Protein AF-A0A7C6F1B4-F1 (afdb_monomer)

Mean predicted aligned error: 5.24 Å

Foldseek 3Di:
DPPPPPDDPVRVVVVVVVVVVVVVCVVVVVVVVVVVVVVVLVVVFVLQQVLQVQLLVLLVVQVVVVLVVQLVLLVDPLNLVLLQLLVVQLVVQLVDAQDPVLLVLLLVCCVPPQQVLLCLQPNDRDDSVLLAAPGRSLSRCCSFQPRQQPDDQQVSLVDLATPPPPGSNRVSSNVCSVVLVVVCVVVVFSKKFWAALPQQARSDMRRRFSSHRHHCCDGSNVPPQVSVQSVVQSVPVDRSDKDKGAWDQDSRVSRATWIKMKHFRDDVPHTSGMMMITDRLVVSQCSQCVVVPCCVSVCNPDRGGWDADPVQFTSYFDSCCVPPVVVQLVLCVVVPPDPVLSSSCVSNVGRGRRQGWDWDQVVCQSVFHWDWDFTQTSSRRTDIHTHHHND

Radius of gyration: 29.68 Å; Cα contacts (8 Å, |Δi|>4): 605; chains: 1; bounding box: 73×39×108 Å

Sequence (391 aa):
MNFSGRLSIRSKLVILLLLASFVSIAVVGYQGFRSARDALDEAVYKELTTLRAAKTQQVQAYFSDIHDQVLAFAENRTIIEALNEFRTAYHLAERESVSEPQKQQLVEYYRKAFIPRLKDRMGGEPEVKHYLPDDAAAAWLQYHYIAANPNDVGSKDALMRAPGDDGYYAQVHERYHESLRSLIKKFGYYDLFLIDPESGNIIYSVFKETDFATSLLHGPYASSNFAQLVKEVMRTKERGRVRFQDYDIYIPSYGAPAAFVAVTVFDGRDIAGILALQVPSDELNNVMTSNQEWEKSGMGETGEVYLVGRNHLMRSDSRFLLQDREHYLQLLRGIGMPADEIRRIEKNNTTILFQPVHGETVDLALSGKTGTREVVDYRGVPVMSAYAPLR

pLDDT: mean 94.9, std 5.93, range [45.22, 98.88]

Structure (mmCIF, N/CA/C/O backbone):
data_AF-A0A7C6F1B4-F1
#
_entry.id   AF-A0A7C6F1B4-F1
#
loop_
_atom_site.group_PDB
_atom_site.id
_atom_site.type_symbol
_atom_site.label_atom_id
_atom_site.label_alt_id
_atom_site.label_comp_id
_atom_site.label_asym_id
_atom_site.label_entity_id
_atom_site.label_seq_id
_atom_site.pdbx_PDB_ins_code
_atom_site.Cartn_x
_atom_site.Cartn_y
_atom_site.Cartn_z
_atom_site.occupancy
_atom_site.B_iso_or_equiv
_atom_site.auth_seq_id
_atom_site.auth_comp_id
_atom_site.auth_asym_id
_atom_site.auth_atom_id
_atom_site.pdbx_PDB_model_num
ATOM 1 N N . MET A 1 1 ? -23.708 9.600 74.420 1.00 45.22 1 MET A N 1
ATOM 2 C CA . MET A 1 1 ? -24.940 10.261 74.916 1.00 45.22 1 MET A CA 1
ATOM 3 C C . MET A 1 1 ? -26.149 9.475 74.419 1.00 45.22 1 MET A C 1
ATOM 5 O O . MET A 1 1 ? -26.369 9.424 73.218 1.00 45.22 1 MET A O 1
ATOM 9 N N . ASN A 1 2 ? -26.883 8.803 75.315 1.00 46.53 2 ASN A N 1
ATOM 10 C CA . ASN A 1 2 ? -28.044 7.970 74.969 1.00 46.53 2 ASN A CA 1
ATOM 11 C C . ASN A 1 2 ? -29.254 8.845 74.599 1.00 46.53 2 ASN A C 1
ATOM 13 O O . ASN A 1 2 ? -30.043 9.237 75.457 1.00 46.53 2 ASN A O 1
ATOM 17 N N . PHE A 1 3 ? -29.403 9.144 73.307 1.00 56.44 3 PHE A N 1
ATOM 18 C CA . PHE A 1 3 ? -30.525 9.917 72.755 1.00 56.44 3 PHE A CA 1
ATOM 19 C C . PHE A 1 3 ? -31.891 9.214 72.946 1.00 56.44 3 PHE A C 1
ATOM 21 O O . PHE A 1 3 ? -32.943 9.846 72.906 1.00 56.44 3 PHE A O 1
ATOM 28 N N . SER A 1 4 ? -31.888 7.903 73.213 1.00 57.47 4 SER A N 1
ATOM 29 C CA . SER A 1 4 ? -33.074 7.039 73.312 1.00 57.47 4 SER A CA 1
ATOM 30 C C . SER A 1 4 ? -33.856 7.140 74.633 1.00 57.47 4 SER A C 1
ATOM 32 O O . SER A 1 4 ? -35.000 6.674 74.702 1.00 57.47 4 SER A O 1
ATOM 34 N N . GLY A 1 5 ? -33.275 7.752 75.674 1.00 58.56 5 GLY A N 1
ATOM 35 C CA . GLY A 1 5 ? -33.845 7.791 77.028 1.00 58.56 5 GLY A CA 1
ATOM 36 C C . GLY A 1 5 ? -34.907 8.871 77.285 1.00 58.56 5 GLY A C 1
ATOM 37 O O . GLY A 1 5 ? -35.636 8.762 78.262 1.00 58.56 5 GLY A O 1
ATOM 38 N N . ARG A 1 6 ? -35.026 9.898 76.425 1.00 64.94 6 ARG A N 1
ATOM 39 C CA . ARG A 1 6 ? -35.921 11.066 76.630 1.00 64.94 6 ARG A CA 1
ATOM 40 C C . ARG A 1 6 ? -37.059 11.215 75.605 1.00 64.94 6 ARG A C 1
ATOM 42 O O . ARG A 1 6 ? -37.822 12.171 75.677 1.00 64.94 6 ARG A O 1
ATOM 49 N N . LEU A 1 7 ? -37.187 10.294 74.649 1.00 74.12 7 LEU A N 1
ATOM 50 C CA . LEU A 1 7 ? -38.194 10.364 73.580 1.00 74.12 7 LEU A CA 1
ATOM 51 C C . LEU A 1 7 ? -39.504 9.670 73.981 1.00 74.12 7 LEU A C 1
ATOM 53 O O . LEU A 1 7 ? -39.479 8.528 74.447 1.00 74.12 7 LEU A O 1
ATOM 57 N N . SER A 1 8 ? -40.643 10.330 73.729 1.00 83.19 8 SER A N 1
ATOM 58 C CA . SER A 1 8 ? -41.977 9.729 73.885 1.00 83.19 8 SER A CA 1
ATOM 59 C C . SER A 1 8 ? -42.127 8.489 72.990 1.00 83.19 8 SER A C 1
ATOM 61 O O . SER A 1 8 ? -41.518 8.410 71.920 1.00 83.19 8 SER A O 1
ATOM 63 N N . ILE A 1 9 ? -42.962 7.526 73.393 1.00 84.12 9 ILE A N 1
ATOM 64 C CA . ILE A 1 9 ? -43.225 6.294 72.620 1.00 84.12 9 ILE A CA 1
ATOM 65 C C . ILE A 1 9 ? -43.661 6.627 71.183 1.00 84.12 9 ILE A C 1
ATOM 67 O O . ILE A 1 9 ? -43.186 6.010 70.231 1.00 84.12 9 ILE A O 1
ATOM 71 N N . ARG A 1 10 ? -44.482 7.673 71.014 1.00 82.56 10 ARG A N 1
ATOM 72 C CA . ARG A 1 10 ? -44.941 8.168 69.708 1.00 82.56 10 ARG A CA 1
ATOM 73 C C . ARG A 1 10 ? -43.777 8.597 68.811 1.00 82.56 10 ARG A C 1
ATOM 75 O O . ARG A 1 10 ? -43.750 8.241 67.639 1.00 82.56 10 ARG A O 1
ATOM 82 N N . SER A 1 11 ? -42.794 9.311 69.360 1.00 85.44 11 SER A N 1
ATOM 83 C CA . SER A 1 11 ? -41.611 9.760 68.614 1.00 85.44 11 SER A CA 1
ATOM 84 C C . SER A 1 11 ? -40.720 8.588 68.196 1.00 85.44 11 SER A C 1
ATOM 86 O O . SER A 1 11 ? -40.226 8.577 67.073 1.00 85.44 11 SER A O 1
ATOM 88 N N . LYS A 1 12 ? -40.557 7.575 69.060 1.00 86.12 12 LYS A N 1
ATOM 89 C CA . LYS A 1 12 ? -39.809 6.349 68.725 1.00 86.12 12 LYS A CA 1
ATOM 90 C C . LYS A 1 12 ? -40.456 5.594 67.562 1.00 86.12 12 LYS A C 1
ATOM 92 O O . LYS A 1 12 ? -39.749 5.149 66.666 1.00 86.12 12 LYS A O 1
ATOM 97 N N . LEU A 1 13 ? -41.786 5.504 67.555 1.00 88.25 13 LEU A N 1
ATOM 98 C CA . LEU A 1 13 ? -42.554 4.812 66.517 1.00 88.25 13 LEU A CA 1
ATOM 99 C C . LEU A 1 13 ? -42.475 5.545 65.166 1.00 88.25 13 LEU A C 1
ATOM 101 O O . LEU A 1 13 ? -42.233 4.915 64.142 1.00 88.25 13 LEU A O 1
ATOM 105 N N . VAL A 1 14 ? -42.571 6.881 65.168 1.00 91.12 14 VAL A N 1
ATOM 106 C CA . VAL A 1 14 ? -42.399 7.706 63.956 1.00 91.12 14 VAL A CA 1
ATOM 107 C C . VAL A 1 14 ? -40.980 7.602 63.393 1.00 91.12 14 VAL A C 1
ATOM 109 O O . VAL A 1 14 ? -40.824 7.429 62.189 1.00 91.12 14 VAL A O 1
ATOM 112 N N . ILE A 1 15 ? -39.945 7.657 64.239 1.00 91.88 15 ILE A N 1
ATOM 113 C CA . ILE A 1 15 ? -38.548 7.496 63.798 1.00 91.88 15 ILE A CA 1
ATOM 114 C C . ILE A 1 15 ? -38.333 6.117 63.165 1.00 91.88 15 ILE A C 1
ATOM 116 O O . ILE A 1 15 ? -37.675 6.014 62.135 1.00 91.88 15 ILE A O 1
ATOM 120 N N . LEU A 1 16 ? -38.909 5.066 63.753 1.00 93.00 16 LEU A N 1
ATOM 121 C CA . LEU A 1 16 ? -38.775 3.701 63.248 1.00 93.00 16 LEU A CA 1
ATOM 122 C C . LEU A 1 16 ? -39.456 3.537 61.879 1.00 93.00 16 LEU A C 1
ATOM 124 O O . LEU A 1 16 ? -38.865 2.956 60.972 1.00 93.00 16 LEU A O 1
ATOM 128 N N . LEU A 1 17 ? -40.643 4.125 61.696 1.00 94.06 17 LEU A N 1
ATOM 129 C CA . LEU A 1 17 ? -41.330 4.166 60.400 1.00 94.06 17 LEU A CA 1
ATOM 130 C C . LEU A 1 17 ? -40.560 4.989 59.355 1.00 94.06 17 LEU A C 1
ATOM 132 O O . LEU A 1 17 ? -40.441 4.561 58.211 1.00 94.06 17 LEU A O 1
ATOM 136 N N . LEU A 1 18 ? -39.996 6.140 59.737 1.00 94.81 18 LEU A N 1
ATOM 137 C CA . LEU A 1 18 ? -39.179 6.964 58.839 1.00 94.81 18 LEU A CA 1
ATOM 138 C C . LEU A 1 18 ? -37.906 6.241 58.397 1.00 94.81 18 LEU A C 1
ATOM 140 O O . LEU A 1 18 ? -37.573 6.273 57.216 1.00 94.81 18 LEU A O 1
ATOM 144 N N . LEU A 1 19 ? -37.222 5.560 59.319 1.00 95.62 19 LEU A N 1
ATOM 145 C CA . LEU A 1 19 ? -36.051 4.746 58.999 1.00 95.62 19 LEU A CA 1
ATOM 146 C C . LEU A 1 19 ? -36.414 3.601 58.048 1.00 95.62 19 LEU A C 1
ATOM 148 O O . LEU A 1 19 ? -35.705 3.390 57.069 1.00 95.62 19 LEU A O 1
ATOM 152 N N . ALA A 1 20 ? -37.530 2.905 58.283 1.00 95.12 20 ALA A N 1
ATOM 153 C CA . ALA A 1 20 ? -37.991 1.832 57.402 1.00 95.12 20 ALA A CA 1
ATOM 154 C C . ALA A 1 20 ? -38.297 2.337 55.978 1.00 95.12 20 ALA A C 1
ATOM 156 O O . ALA A 1 20 ? -37.867 1.728 54.994 1.00 95.12 20 ALA A O 1
ATOM 157 N N . SER A 1 21 ? -38.974 3.482 55.859 1.00 95.88 21 SER A N 1
ATOM 158 C CA . SER A 1 21 ? -39.244 4.125 54.568 1.00 95.88 21 SER A CA 1
ATOM 159 C C . SER A 1 21 ? -37.962 4.594 53.882 1.00 95.88 21 SER A C 1
ATOM 161 O O . SER A 1 21 ? -37.787 4.356 52.691 1.00 95.88 21 SER A O 1
ATOM 163 N N . PHE A 1 22 ? -37.038 5.207 54.625 1.00 96.88 22 PHE A N 1
ATOM 164 C CA . PHE A 1 22 ? -35.758 5.668 54.088 1.00 96.88 22 PHE A CA 1
ATOM 165 C C . PHE A 1 22 ? -34.915 4.507 53.553 1.00 96.88 22 PHE A C 1
ATOM 167 O O . PHE A 1 22 ? -34.414 4.582 52.435 1.00 96.88 22 PHE A O 1
ATOM 174 N N . VAL A 1 23 ? -34.811 3.408 54.307 1.00 96.75 23 VAL A N 1
ATOM 175 C CA . VAL A 1 23 ? -34.106 2.195 53.865 1.00 96.75 23 VAL A CA 1
ATOM 176 C C . VAL A 1 23 ? -34.760 1.617 52.611 1.00 96.75 23 VAL A C 1
ATOM 178 O O . VAL A 1 23 ? -34.057 1.271 51.668 1.00 96.75 23 VAL A O 1
ATOM 181 N N . SER A 1 24 ? -36.093 1.570 52.556 1.00 96.69 24 SER A N 1
ATOM 182 C CA . SER A 1 24 ? -36.816 1.069 51.379 1.00 96.69 24 SER A CA 1
ATOM 183 C C . SER A 1 24 ? -36.545 1.924 50.137 1.00 96.69 24 SER A C 1
ATOM 185 O O . SER A 1 24 ? -36.233 1.385 49.076 1.00 96.69 24 SER A O 1
ATOM 187 N N . ILE A 1 25 ? -36.588 3.253 50.273 1.00 97.44 25 ILE A N 1
ATOM 188 C CA . ILE A 1 25 ? -36.266 4.194 49.190 1.00 97.44 25 ILE A CA 1
ATOM 189 C C . ILE A 1 25 ? -34.808 4.035 48.752 1.00 97.44 25 ILE A C 1
ATOM 191 O O . ILE A 1 25 ? -34.540 3.992 47.555 1.00 97.44 25 ILE A O 1
ATOM 195 N N . ALA A 1 26 ? -33.871 3.903 49.694 1.00 96.88 26 ALA A N 1
ATOM 196 C CA . ALA A 1 26 ? -32.458 3.707 49.383 1.00 96.88 26 ALA A CA 1
ATOM 197 C C . ALA A 1 26 ? -32.216 2.395 48.620 1.00 96.88 26 ALA A C 1
ATOM 199 O O . ALA A 1 26 ? -31.460 2.380 47.652 1.00 96.88 26 ALA A O 1
ATOM 200 N N . VAL A 1 27 ? -32.893 1.308 49.005 1.00 97.12 27 VAL A N 1
ATOM 201 C CA . VAL A 1 27 ? -32.799 0.008 48.326 1.00 97.12 27 VAL A CA 1
ATOM 202 C C . VAL A 1 27 ? -33.385 0.071 46.915 1.00 97.12 27 VAL A C 1
ATOM 204 O O . VAL A 1 27 ? -32.743 -0.399 45.977 1.00 97.12 27 VAL A O 1
ATOM 207 N N . VAL A 1 28 ? -34.572 0.662 46.741 1.00 97.06 28 VAL A N 1
ATOM 208 C CA . VAL A 1 28 ? -35.193 0.830 45.415 1.00 97.06 28 VAL A CA 1
ATOM 209 C C . VAL A 1 28 ? -34.350 1.750 44.536 1.00 97.06 28 VAL A C 1
ATOM 211 O O . VAL A 1 28 ? -34.105 1.427 43.379 1.00 97.06 28 VAL A O 1
ATOM 214 N N . GLY A 1 29 ? -33.850 2.857 45.088 1.00 97.19 29 GLY A N 1
ATOM 215 C CA . GLY A 1 29 ? -32.967 3.784 44.385 1.00 97.19 29 GLY A CA 1
ATOM 216 C C . GLY A 1 29 ? -31.666 3.117 43.940 1.00 97.19 29 GLY A C 1
ATOM 217 O O . GLY A 1 29 ? -31.271 3.265 42.788 1.00 97.19 29 GLY A O 1
ATOM 218 N N . TYR A 1 30 ? -31.038 2.321 44.810 1.00 97.00 30 TYR A N 1
ATOM 219 C CA . TYR A 1 30 ? -29.828 1.570 44.471 1.00 97.00 30 TYR A CA 1
ATOM 220 C C . TYR A 1 30 ? -30.082 0.508 43.391 1.00 97.00 30 TYR A C 1
ATOM 222 O O . TYR A 1 30 ? -29.310 0.407 42.438 1.00 97.00 30 TYR A O 1
ATOM 230 N N . GLN A 1 31 ? -31.177 -0.253 43.495 1.00 97.50 31 GLN A N 1
ATOM 231 C CA . GLN A 1 31 ? -31.552 -1.237 42.473 1.00 97.50 31 GLN A CA 1
ATOM 232 C C . GLN A 1 31 ? -31.889 -0.578 41.133 1.00 97.50 31 GLN A C 1
ATOM 234 O O . GLN A 1 31 ? -31.455 -1.066 40.091 1.00 97.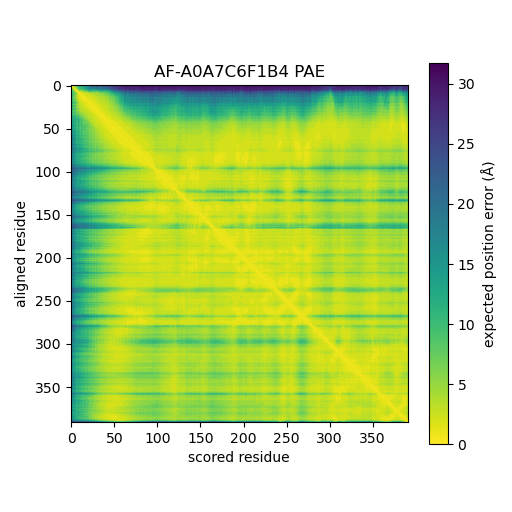50 31 GLN A O 1
ATOM 239 N N . GLY A 1 32 ? -32.619 0.540 41.155 1.00 97.25 32 GLY A N 1
ATOM 240 C CA . GLY A 1 32 ? -32.940 1.322 39.964 1.00 97.25 32 GLY A CA 1
ATOM 241 C C . GLY A 1 32 ? -31.687 1.884 39.299 1.00 97.25 32 GLY A C 1
ATOM 242 O O . GLY A 1 32 ? -31.526 1.738 38.092 1.00 97.25 32 GLY A O 1
ATOM 243 N N . PHE A 1 33 ? -30.759 2.437 40.086 1.00 96.38 33 PHE A N 1
ATOM 244 C CA . PHE A 1 33 ? -29.473 2.927 39.589 1.00 96.38 33 PHE A CA 1
ATOM 245 C C . PHE A 1 33 ? -28.643 1.811 38.946 1.00 96.38 33 PHE A C 1
ATOM 247 O O . PHE A 1 33 ? -28.146 1.979 37.836 1.00 96.38 33 PHE A O 1
ATOM 254 N N . ARG A 1 34 ? -28.527 0.654 39.611 1.00 96.81 34 ARG A N 1
ATOM 255 C CA . ARG A 1 34 ? -27.801 -0.501 39.069 1.00 96.81 34 ARG A CA 1
ATOM 256 C C . ARG A 1 34 ? -28.435 -1.015 37.778 1.00 96.81 34 ARG A C 1
ATOM 258 O O . ARG A 1 34 ? -27.728 -1.199 36.802 1.00 96.81 34 ARG A O 1
ATOM 265 N N . SER A 1 35 ? -29.755 -1.179 37.759 1.00 96.56 35 SER A N 1
ATOM 266 C CA . SER A 1 35 ? -30.470 -1.665 36.572 1.00 96.56 35 SER A CA 1
ATOM 267 C C . SER A 1 35 ? -30.338 -0.699 35.394 1.00 96.56 35 SER A C 1
ATOM 269 O O . SER A 1 35 ? -30.160 -1.136 34.264 1.00 96.56 35 SER A O 1
ATOM 271 N N . ALA A 1 36 ? -30.394 0.613 35.652 1.00 96.44 36 ALA A N 1
ATOM 272 C CA . ALA A 1 36 ? -30.197 1.630 34.623 1.00 96.44 36 ALA A CA 1
ATOM 273 C C . ALA A 1 36 ? -28.766 1.620 34.072 1.00 96.44 36 ALA A C 1
ATOM 275 O O . ALA A 1 36 ? -28.584 1.740 32.864 1.00 96.44 36 ALA A O 1
ATOM 276 N N . ARG A 1 37 ? -27.763 1.449 34.943 1.00 95.44 37 ARG A N 1
ATOM 277 C CA . ARG A 1 37 ? -26.362 1.320 34.535 1.00 95.44 37 ARG A CA 1
ATOM 278 C C . ARG A 1 37 ? -26.135 0.068 33.689 1.00 95.44 37 ARG A C 1
ATOM 280 O O . ARG A 1 37 ? -25.623 0.194 32.587 1.00 95.44 37 ARG A O 1
ATOM 287 N N . ASP A 1 38 ? -26.578 -1.095 34.165 1.00 94.62 38 ASP A N 1
ATOM 288 C CA . ASP A 1 38 ? -26.415 -2.370 33.456 1.00 94.62 38 ASP A CA 1
ATOM 289 C C . ASP A 1 38 ? -27.092 -2.316 32.067 1.00 94.62 38 ASP A C 1
ATOM 291 O O . ASP A 1 38 ? -26.519 -2.759 31.073 1.00 94.62 38 ASP A O 1
ATOM 295 N N . ALA A 1 39 ? -28.279 -1.701 31.972 1.00 96.12 39 ALA A N 1
ATOM 296 C CA . ALA A 1 39 ? -28.981 -1.508 30.701 1.00 96.12 39 ALA A CA 1
ATOM 297 C C . ALA A 1 39 ? -28.259 -0.537 29.749 1.00 96.12 39 ALA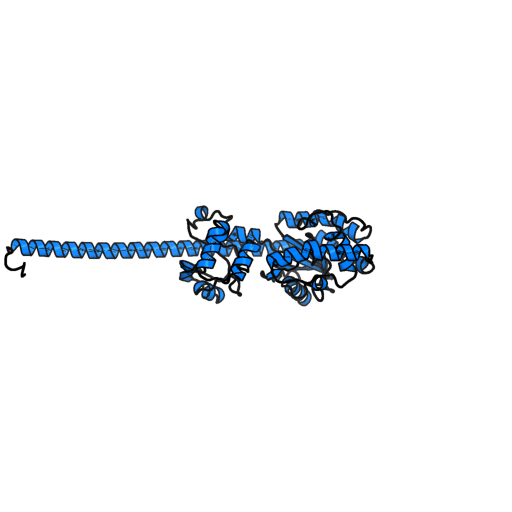 A C 1
ATOM 299 O O . ALA A 1 39 ? -28.287 -0.737 28.533 1.00 96.12 39 ALA A O 1
ATOM 300 N N . LEU A 1 40 ? -27.624 0.513 30.280 1.00 95.12 40 LEU A N 1
ATOM 301 C CA . LEU A 1 40 ? -26.841 1.452 29.477 1.00 95.12 40 LEU A CA 1
ATOM 302 C C . LEU A 1 40 ? -25.567 0.786 28.948 1.00 95.12 40 LEU A C 1
ATOM 304 O O . LEU A 1 40 ? -25.280 0.895 27.758 1.00 95.12 40 LEU A O 1
ATOM 308 N N . ASP A 1 41 ? -24.856 0.045 29.799 1.00 93.94 41 ASP A N 1
ATOM 309 C CA . ASP A 1 41 ? -23.645 -0.682 29.413 1.00 93.94 41 ASP A CA 1
ATOM 310 C C . ASP A 1 41 ? -23.964 -1.721 28.319 1.00 93.94 41 ASP A C 1
ATOM 312 O O . ASP A 1 41 ? -23.266 -1.807 27.304 1.00 93.94 41 ASP A O 1
ATOM 316 N N . GLU A 1 42 ? -25.068 -2.466 28.463 1.00 95.44 42 GLU A N 1
ATOM 317 C CA . GLU A 1 42 ? -25.543 -3.407 27.440 1.00 95.44 42 GLU A CA 1
ATOM 318 C C . GLU A 1 42 ? -25.885 -2.704 26.115 1.00 95.44 42 GLU A C 1
ATOM 320 O O . GLU A 1 42 ? -25.528 -3.198 25.038 1.00 95.44 42 GLU A O 1
ATOM 325 N N . ALA A 1 43 ? -26.533 -1.535 26.171 1.00 95.25 43 ALA A N 1
ATOM 326 C CA . ALA A 1 43 ? -26.856 -0.749 24.984 1.00 95.25 43 ALA A CA 1
ATOM 327 C C . ALA A 1 43 ? -25.592 -0.288 24.240 1.00 95.25 43 ALA A C 1
ATOM 329 O O . ALA A 1 43 ? -25.512 -0.472 23.022 1.00 95.25 43 ALA A O 1
ATOM 330 N N . VAL A 1 44 ? -24.581 0.216 24.961 1.00 94.06 44 VAL A N 1
ATOM 331 C CA . VAL A 1 44 ? -23.297 0.628 24.368 1.00 94.06 44 VAL A CA 1
ATOM 332 C C . VAL A 1 44 ? -22.580 -0.565 23.738 1.00 94.06 44 VAL A C 1
ATOM 334 O O . VAL A 1 44 ? -22.148 -0.493 22.588 1.00 94.06 44 VAL A O 1
ATOM 337 N N . TYR A 1 45 ? -22.493 -1.708 24.426 1.00 96.06 45 TYR A N 1
ATOM 338 C CA . TYR A 1 45 ? -21.860 -2.901 23.850 1.00 96.06 45 TYR A CA 1
ATOM 339 C C . TYR A 1 45 ? -22.566 -3.395 22.584 1.00 96.06 45 TYR A C 1
ATOM 341 O O . TYR A 1 45 ? -21.905 -3.834 21.633 1.00 96.06 45 TYR A O 1
ATOM 349 N N . LYS A 1 46 ? -23.899 -3.322 22.550 1.00 96.31 46 LYS A N 1
ATOM 350 C CA . LYS A 1 46 ? -24.689 -3.681 21.371 1.00 96.31 46 LYS A CA 1
ATOM 351 C C . LYS A 1 46 ? -24.431 -2.725 20.208 1.00 96.31 46 LYS A C 1
ATOM 353 O O . LYS A 1 46 ? -24.279 -3.190 19.076 1.00 96.31 46 LYS A O 1
ATOM 358 N N . GLU A 1 47 ? -24.341 -1.427 20.472 1.00 94.31 47 GLU A N 1
ATOM 359 C CA . GLU A 1 47 ? -23.997 -0.414 19.472 1.00 94.31 47 GLU A CA 1
ATOM 360 C C . GLU A 1 47 ? -22.592 -0.646 18.901 1.00 94.31 47 GLU A C 1
ATOM 362 O O . GLU A 1 47 ? -22.450 -0.830 17.691 1.00 94.31 47 GLU A O 1
ATOM 367 N N . LEU A 1 48 ? -21.573 -0.792 19.755 1.00 95.44 48 LEU A N 1
ATOM 368 C CA . LEU A 1 48 ? -20.195 -1.081 19.332 1.00 95.44 48 LEU A CA 1
ATOM 369 C C . LEU A 1 48 ? -20.095 -2.377 18.520 1.00 95.44 48 LEU A C 1
ATOM 371 O O . LEU A 1 48 ? -19.412 -2.435 17.497 1.00 95.44 48 LEU A O 1
ATOM 375 N N . THR A 1 49 ? -20.806 -3.425 18.942 1.00 96.56 49 THR A N 1
ATOM 376 C CA . THR A 1 49 ? -20.837 -4.699 18.211 1.00 96.56 49 THR A CA 1
ATOM 377 C C . THR A 1 49 ? -21.497 -4.543 16.842 1.00 96.56 49 THR A C 1
ATOM 379 O O . THR A 1 49 ? -21.026 -5.140 15.872 1.00 96.56 49 THR A O 1
ATOM 382 N N . THR A 1 50 ? -22.555 -3.733 16.751 1.00 95.56 50 THR A N 1
ATOM 383 C CA . THR A 1 50 ? -23.260 -3.437 15.495 1.00 95.56 50 THR A CA 1
ATOM 384 C C . THR A 1 50 ? -22.362 -2.653 14.541 1.00 95.56 50 THR A C 1
ATOM 386 O O . THR A 1 50 ? -22.208 -3.055 13.388 1.00 95.56 50 THR A O 1
ATOM 389 N N . LEU A 1 51 ? -21.695 -1.602 15.028 1.00 94.44 51 LEU A N 1
ATOM 390 C CA . LEU A 1 51 ? -20.741 -0.808 14.249 1.00 94.44 51 LEU A CA 1
A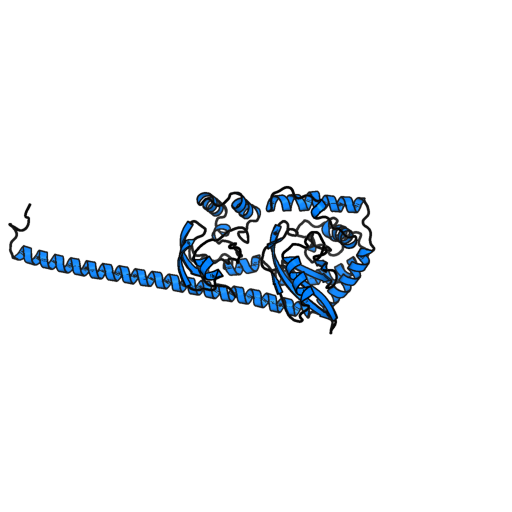TOM 391 C C . LEU A 1 51 ? -19.573 -1.667 13.752 1.00 94.44 51 LEU A C 1
ATOM 393 O O . LEU A 1 51 ? -19.270 -1.672 12.559 1.00 94.44 51 LEU A O 1
ATOM 397 N N . ARG A 1 52 ? -18.966 -2.472 14.633 1.00 95.38 52 ARG A N 1
ATOM 398 C CA . ARG A 1 52 ? -17.894 -3.408 14.266 1.00 95.38 52 ARG A CA 1
ATOM 399 C C . ARG A 1 52 ? -18.354 -4.405 13.199 1.00 95.38 52 ARG A C 1
ATOM 401 O O . ARG A 1 52 ? -17.606 -4.683 12.263 1.00 95.38 52 ARG A O 1
ATOM 408 N N . ALA A 1 53 ? -19.559 -4.964 13.323 1.00 95.88 53 ALA A N 1
ATOM 409 C CA . ALA A 1 53 ? -20.099 -5.907 12.344 1.00 95.88 53 ALA A CA 1
ATOM 410 C C . ALA A 1 53 ? -20.341 -5.241 10.980 1.00 95.88 53 ALA A C 1
ATOM 412 O O . ALA A 1 53 ? -19.941 -5.799 9.959 1.00 95.88 53 ALA A O 1
ATOM 413 N N . ALA A 1 54 ? -20.900 -4.029 10.963 1.00 95.00 54 ALA A N 1
ATOM 414 C CA . ALA A 1 54 ? -21.079 -3.250 9.740 1.00 95.00 54 ALA A CA 1
ATOM 415 C C . ALA A 1 54 ? -19.733 -2.942 9.062 1.00 95.00 54 ALA A C 1
ATOM 417 O O . ALA A 1 54 ? -19.586 -3.154 7.860 1.00 95.00 54 ALA A O 1
ATOM 418 N N . LYS A 1 55 ? -18.718 -2.527 9.832 1.00 95.19 55 LYS A N 1
ATOM 419 C CA . LYS A 1 55 ? -17.360 -2.285 9.313 1.00 95.19 55 LYS A CA 1
ATOM 420 C C . LYS A 1 55 ? -16.707 -3.551 8.778 1.00 95.19 55 LYS A C 1
ATOM 422 O O . LYS A 1 55 ? -16.118 -3.520 7.706 1.00 95.19 55 LYS A O 1
ATOM 427 N N . THR A 1 56 ? -16.885 -4.677 9.467 1.00 96.12 56 THR A N 1
ATOM 428 C CA . THR A 1 56 ? -16.419 -5.992 8.996 1.00 96.12 56 THR A CA 1
ATOM 429 C C . THR A 1 56 ? -16.989 -6.296 7.607 1.00 96.12 56 THR A C 1
ATOM 431 O O . THR A 1 56 ? -16.236 -6.626 6.696 1.00 96.12 56 THR A O 1
ATOM 434 N N . GLN A 1 57 ? -18.302 -6.122 7.426 1.00 96.19 57 GLN A N 1
ATOM 435 C CA . GLN A 1 57 ? -18.964 -6.352 6.142 1.00 96.19 57 GLN A CA 1
ATOM 436 C C . GLN A 1 57 ? -18.476 -5.386 5.053 1.00 96.19 57 GLN A C 1
ATOM 438 O O . GLN A 1 57 ? -18.245 -5.819 3.929 1.00 96.19 57 GLN A O 1
ATOM 443 N N . GLN A 1 58 ? -18.293 -4.100 5.372 1.00 96.06 58 GLN A N 1
ATOM 444 C CA . GLN A 1 58 ? -17.785 -3.103 4.420 1.00 96.06 58 GLN A CA 1
ATOM 445 C C . GLN A 1 58 ? -16.359 -3.424 3.957 1.00 96.06 58 GLN A C 1
ATOM 447 O O . GLN A 1 58 ? -16.073 -3.347 2.768 1.00 96.06 58 GLN A O 1
ATOM 452 N N . VAL A 1 59 ? -15.479 -3.836 4.873 1.00 95.69 59 VAL A N 1
ATOM 453 C CA . VAL A 1 59 ? -14.103 -4.225 4.532 1.00 95.69 59 VAL A CA 1
ATOM 454 C C . VAL A 1 59 ? -14.083 -5.496 3.680 1.00 95.69 59 VAL A C 1
ATOM 456 O O . VAL A 1 59 ? -13.342 -5.571 2.704 1.00 95.69 59 VAL A O 1
ATOM 459 N N . GLN A 1 60 ? -14.912 -6.491 4.004 1.00 95.75 60 GLN A N 1
ATOM 460 C CA . GLN A 1 60 ? -15.017 -7.708 3.192 1.00 95.75 60 GLN A CA 1
ATOM 461 C C . GLN A 1 60 ? -15.566 -7.418 1.792 1.00 95.75 60 GLN A C 1
ATOM 463 O O . GLN A 1 60 ? -15.040 -7.953 0.820 1.00 95.75 60 GLN A O 1
ATOM 468 N N . ALA A 1 61 ? -16.572 -6.546 1.681 1.00 96.31 61 ALA A N 1
ATOM 469 C CA . ALA A 1 61 ? -17.088 -6.091 0.393 1.00 96.31 61 ALA A CA 1
ATOM 470 C C . ALA A 1 61 ? -15.999 -5.375 -0.418 1.00 96.31 61 ALA A C 1
ATOM 472 O O . ALA A 1 61 ? -15.777 -5.733 -1.564 1.00 96.31 61 ALA A O 1
ATOM 473 N N . TYR A 1 62 ? -15.242 -4.468 0.205 1.00 95.44 62 TYR A N 1
ATOM 474 C CA . TYR A 1 62 ? -14.132 -3.764 -0.439 1.00 95.44 62 TYR A CA 1
ATOM 475 C C . TYR A 1 62 ? -13.093 -4.715 -1.057 1.00 95.44 62 TYR A C 1
ATOM 477 O O . TYR A 1 62 ? -12.741 -4.587 -2.229 1.00 95.44 62 TYR A O 1
ATOM 485 N N . PHE A 1 63 ? -12.624 -5.713 -0.301 1.00 95.12 63 PHE A N 1
ATOM 486 C CA . PHE A 1 63 ? -11.663 -6.685 -0.836 1.00 95.12 63 PHE A CA 1
ATOM 487 C C . PHE A 1 63 ? -12.286 -7.644 -1.861 1.00 95.12 63 PHE A C 1
ATOM 489 O O . PHE A 1 63 ? -11.589 -8.067 -2.785 1.00 95.12 63 PHE A O 1
ATOM 496 N N . SER A 1 64 ? -13.578 -7.965 -1.735 1.00 96.25 64 SER A N 1
ATOM 497 C CA . SER A 1 64 ? -14.318 -8.722 -2.753 1.00 96.25 64 SER A CA 1
ATOM 498 C C . SER A 1 64 ? -14.424 -7.939 -4.063 1.00 96.25 64 SER A C 1
ATOM 500 O O . SER A 1 64 ? -14.196 -8.501 -5.130 1.00 96.25 64 SER A O 1
ATOM 502 N N . ASP A 1 65 ? -14.687 -6.635 -3.995 1.00 96.25 65 ASP A N 1
ATOM 503 C CA . ASP A 1 65 ? -14.772 -5.772 -5.170 1.00 96.25 65 ASP A CA 1
ATOM 504 C C . ASP A 1 65 ? -13.413 -5.671 -5.874 1.00 96.25 65 ASP A C 1
ATOM 506 O O . ASP A 1 65 ? -13.346 -5.789 -7.097 1.00 96.25 65 ASP A O 1
ATOM 510 N N . ILE A 1 66 ? -12.314 -5.523 -5.122 1.00 96.75 66 ILE A N 1
ATOM 511 C CA . ILE A 1 66 ? -10.957 -5.564 -5.696 1.00 96.75 66 ILE A CA 1
ATOM 512 C C . ILE A 1 66 ? -10.691 -6.915 -6.361 1.00 96.75 66 ILE A C 1
ATOM 514 O O . ILE A 1 66 ? -10.153 -6.960 -7.467 1.00 96.75 66 ILE A O 1
ATOM 518 N N . HIS A 1 67 ? -11.058 -8.017 -5.703 1.00 97.31 67 HIS A N 1
ATOM 519 C CA . HIS A 1 67 ? -10.892 -9.357 -6.257 1.00 97.31 67 HIS A CA 1
ATOM 520 C C . HIS A 1 67 ? -11.578 -9.479 -7.626 1.00 97.31 67 HIS A C 1
ATOM 522 O O . HIS A 1 67 ? -10.941 -9.877 -8.604 1.00 97.31 67 HIS A O 1
ATOM 528 N N . ASP A 1 68 ? -12.847 -9.085 -7.713 1.00 97.81 68 ASP A N 1
ATOM 529 C CA . ASP A 1 68 ? -13.638 -9.214 -8.937 1.00 97.81 68 ASP A CA 1
ATOM 530 C C . ASP A 1 68 ? -13.166 -8.249 -10.037 1.00 97.81 68 ASP A C 1
ATOM 532 O O . ASP A 1 68 ? -13.110 -8.624 -11.210 1.00 97.81 68 ASP A O 1
ATOM 536 N N . GLN A 1 69 ? -12.735 -7.037 -9.673 1.00 97.38 69 GLN A N 1
ATOM 537 C CA . GLN A 1 69 ? -12.129 -6.084 -10.609 1.00 97.38 69 GLN A CA 1
ATOM 538 C C . GLN A 1 69 ? -10.819 -6.613 -11.202 1.00 97.38 69 GLN A C 1
ATOM 540 O O . GLN A 1 69 ? -10.634 -6.569 -12.417 1.00 97.38 69 GLN A O 1
ATOM 545 N N . VAL A 1 70 ? -9.920 -7.147 -10.370 1.00 97.50 70 VAL A N 1
ATOM 546 C CA . VAL A 1 70 ? -8.635 -7.709 -10.818 1.00 97.50 70 VAL A CA 1
ATOM 547 C C . VAL A 1 70 ? -8.852 -8.890 -11.763 1.00 97.50 70 VAL A C 1
ATOM 549 O O . VAL A 1 70 ? -8.146 -9.001 -12.767 1.00 97.50 70 VAL A O 1
ATOM 552 N N . LEU A 1 71 ? -9.848 -9.740 -11.496 1.00 97.38 71 LEU A N 1
ATOM 553 C CA . LEU A 1 71 ? -10.236 -10.805 -12.423 1.00 97.38 71 LEU A CA 1
ATOM 554 C C . LEU A 1 71 ? -10.753 -10.252 -13.752 1.00 97.38 71 LEU A C 1
ATOM 556 O O . LEU A 1 71 ? -10.276 -10.670 -14.807 1.00 97.38 71 LEU A O 1
ATOM 560 N N . ALA A 1 72 ? -11.658 -9.272 -13.718 1.00 97.81 72 ALA A N 1
ATOM 561 C CA . ALA A 1 72 ? -12.173 -8.643 -14.932 1.00 97.81 72 ALA A CA 1
ATOM 562 C C . ALA A 1 72 ? -11.058 -7.976 -15.760 1.00 97.81 72 ALA A C 1
ATOM 564 O O . ALA A 1 72 ? -11.078 -8.013 -16.991 1.00 97.81 72 ALA A O 1
ATOM 565 N N . PHE A 1 73 ? -10.055 -7.390 -15.102 1.00 97.50 73 PHE A N 1
ATOM 566 C CA . PHE A 1 73 ? -8.881 -6.815 -15.757 1.00 97.50 73 PHE A CA 1
ATOM 567 C C . PHE A 1 73 ? -7.970 -7.889 -16.357 1.00 97.50 73 PHE A C 1
ATOM 569 O O . PHE A 1 73 ? -7.481 -7.720 -17.470 1.00 97.50 73 PHE A O 1
ATOM 576 N N . ALA A 1 74 ? -7.777 -9.017 -15.674 1.00 97.44 74 ALA A N 1
ATOM 577 C CA . ALA A 1 74 ? -7.005 -10.137 -16.207 1.00 97.44 74 ALA A CA 1
ATOM 578 C C . ALA A 1 74 ? -7.649 -10.778 -17.447 1.00 97.44 74 ALA A C 1
ATOM 580 O O . ALA A 1 74 ? -6.952 -11.346 -18.281 1.00 97.44 74 ALA A O 1
ATOM 581 N N . GLU A 1 75 ? -8.967 -10.677 -17.594 1.00 96.62 75 GLU A N 1
ATOM 582 C CA . GLU A 1 75 ? -9.696 -11.156 -18.775 1.00 96.62 75 GLU A CA 1
ATOM 583 C C . GLU A 1 75 ? -9.832 -10.083 -19.869 1.00 96.62 75 GLU A C 1
ATOM 585 O O . GLU A 1 75 ? -10.324 -10.351 -20.969 1.00 96.62 75 GLU A O 1
ATOM 590 N N . ASN A 1 76 ? -9.380 -8.856 -19.600 1.00 97.31 76 ASN A N 1
ATOM 591 C CA . ASN A 1 76 ? -9.494 -7.745 -20.528 1.00 97.31 76 ASN A CA 1
ATOM 592 C C . ASN A 1 76 ? -8.493 -7.872 -21.687 1.00 97.31 76 ASN A C 1
ATOM 594 O O . ASN A 1 76 ? -7.277 -7.941 -21.485 1.00 97.31 76 ASN A O 1
ATOM 598 N N . ARG A 1 77 ? -9.001 -7.815 -22.925 1.00 97.00 77 ARG A N 1
ATOM 599 C CA . ARG A 1 77 ? -8.175 -7.971 -24.130 1.00 97.00 77 ARG A CA 1
ATOM 600 C C . ARG A 1 77 ? -7.063 -6.923 -24.242 1.00 97.00 77 ARG A C 1
ATOM 602 O O . ARG A 1 77 ? -5.955 -7.283 -24.621 1.00 97.00 77 ARG A O 1
ATOM 609 N N . THR A 1 78 ? -7.322 -5.676 -23.851 1.00 97.00 78 THR A N 1
ATOM 610 C CA . THR A 1 78 ? -6.320 -4.601 -23.870 1.00 97.00 78 THR A CA 1
ATOM 611 C C . THR A 1 78 ? -5.164 -4.890 -22.914 1.00 97.00 78 THR A C 1
ATOM 613 O O . THR A 1 78 ? -4.021 -4.623 -23.262 1.00 97.00 78 THR A O 1
ATOM 616 N N . ILE A 1 79 ? -5.425 -5.462 -21.731 1.00 98.19 79 ILE A N 1
ATOM 617 C CA . ILE A 1 79 ? -4.364 -5.833 -20.776 1.00 98.19 79 ILE A CA 1
ATOM 618 C C . ILE A 1 79 ? -3.546 -7.015 -21.298 1.00 98.19 79 ILE A C 1
ATOM 620 O O . ILE A 1 79 ? -2.320 -6.994 -21.202 1.00 98.19 79 ILE A O 1
ATOM 624 N N . ILE A 1 80 ? -4.200 -8.014 -21.896 1.00 98.56 80 ILE A N 1
ATOM 625 C CA . ILE A 1 80 ? -3.520 -9.156 -22.527 1.00 98.56 80 ILE A CA 1
ATOM 626 C C . ILE A 1 80 ? -2.598 -8.679 -23.663 1.00 98.56 80 ILE A C 1
ATOM 628 O O . ILE A 1 80 ? -1.438 -9.082 -23.736 1.00 98.56 80 ILE A O 1
ATOM 632 N N . GLU A 1 81 ? -3.089 -7.791 -24.530 1.00 98.44 81 GLU A N 1
ATOM 633 C CA . GLU A 1 81 ? -2.306 -7.214 -25.630 1.00 98.44 81 GLU A CA 1
ATOM 634 C C . GLU A 1 81 ? -1.157 -6.342 -25.116 1.00 98.44 81 GLU A C 1
ATOM 636 O O . GLU A 1 81 ? -0.020 -6.516 -25.556 1.00 98.44 81 GLU A O 1
ATOM 641 N N . ALA A 1 82 ? -1.415 -5.487 -24.122 1.00 98.62 82 ALA A N 1
ATOM 642 C CA . ALA A 1 82 ? -0.387 -4.673 -23.486 1.00 98.62 82 ALA A CA 1
ATOM 643 C C . ALA A 1 82 ? 0.723 -5.539 -22.871 1.00 98.62 82 ALA A C 1
ATOM 645 O O . ALA A 1 82 ? 1.895 -5.250 -23.083 1.00 98.62 82 ALA A O 1
ATOM 646 N N . LEU A 1 83 ? 0.387 -6.627 -22.169 1.00 98.69 83 LEU A N 1
ATOM 647 C CA . LEU A 1 83 ? 1.372 -7.569 -21.622 1.00 98.69 83 LEU A CA 1
ATOM 648 C C . LEU A 1 83 ? 2.285 -8.144 -22.709 1.00 98.69 83 LEU A C 1
ATOM 650 O O . LEU A 1 83 ? 3.503 -8.175 -22.548 1.00 98.69 83 LEU A O 1
ATOM 654 N N . ASN A 1 84 ? 1.710 -8.584 -23.827 1.00 98.31 84 ASN A N 1
ATOM 655 C CA . ASN A 1 84 ? 2.471 -9.167 -24.930 1.00 98.31 84 ASN A CA 1
ATOM 656 C C . ASN A 1 84 ? 3.367 -8.129 -25.633 1.00 98.31 84 ASN A C 1
ATOM 658 O O . ASN A 1 84 ? 4.540 -8.405 -25.911 1.00 98.31 84 ASN A O 1
ATOM 662 N N . GLU A 1 85 ? 2.845 -6.927 -25.893 1.00 98.50 85 GLU A N 1
ATOM 663 C CA . GLU A 1 85 ? 3.602 -5.863 -26.559 1.00 98.50 85 GLU A CA 1
ATOM 664 C C . GLU A 1 85 ? 4.679 -5.257 -25.652 1.00 98.50 85 GLU A C 1
ATOM 666 O O . GLU A 1 85 ? 5.817 -5.101 -26.098 1.00 98.50 85 GLU A O 1
ATOM 671 N N . PHE A 1 86 ? 4.386 -4.993 -24.372 1.00 98.62 86 PHE A N 1
ATOM 672 C CA . PHE A 1 86 ? 5.390 -4.492 -23.426 1.00 98.62 86 PHE A CA 1
ATOM 673 C C . PHE A 1 86 ? 6.489 -5.512 -23.163 1.00 98.62 86 PHE A C 1
ATOM 675 O O . PHE A 1 86 ? 7.642 -5.116 -23.041 1.00 98.62 86 PHE A O 1
ATOM 682 N N . ARG A 1 87 ? 6.184 -6.814 -23.139 1.00 98.19 87 ARG A N 1
ATOM 683 C CA . ARG A 1 87 ? 7.215 -7.853 -23.003 1.00 98.19 87 ARG A CA 1
ATOM 684 C C . ARG A 1 87 ? 8.182 -7.818 -24.182 1.00 98.19 87 ARG A C 1
ATOM 686 O O . ARG A 1 87 ? 9.394 -7.798 -24.000 1.00 98.19 87 ARG A O 1
ATOM 693 N N . THR A 1 88 ? 7.640 -7.731 -25.396 1.00 98.06 88 THR A N 1
ATOM 694 C CA . THR A 1 88 ? 8.444 -7.596 -26.618 1.00 98.06 88 THR A CA 1
ATOM 695 C C . THR A 1 88 ? 9.275 -6.312 -26.589 1.00 98.06 88 THR A C 1
ATOM 697 O O . THR A 1 88 ? 10.467 -6.338 -26.887 1.00 98.06 88 THR A O 1
ATOM 700 N N . ALA A 1 89 ? 8.671 -5.191 -26.193 1.00 98.12 89 ALA A N 1
ATOM 701 C CA . ALA A 1 89 ? 9.355 -3.910 -26.088 1.00 98.12 89 ALA A CA 1
ATOM 702 C C 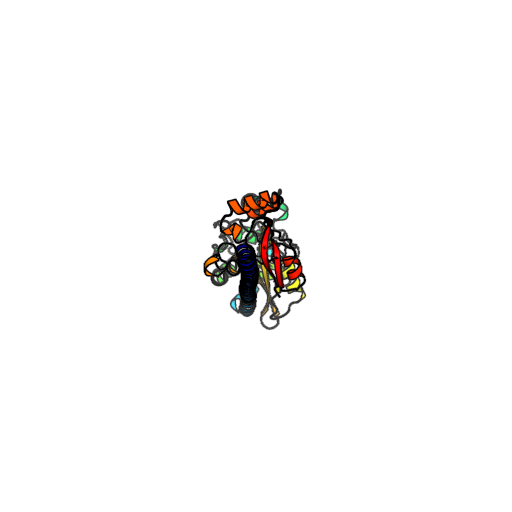. ALA A 1 89 ? 10.458 -3.901 -25.021 1.00 98.12 89 ALA A C 1
ATOM 704 O O . ALA A 1 89 ? 11.526 -3.344 -25.264 1.00 98.12 89 ALA A O 1
ATOM 705 N N . TYR A 1 90 ? 10.234 -4.552 -23.880 1.00 97.94 90 TYR A N 1
ATOM 706 C CA . TYR A 1 90 ? 11.228 -4.702 -22.822 1.00 97.94 90 TYR A CA 1
ATOM 707 C C . TYR A 1 90 ? 12.440 -5.506 -23.312 1.00 97.94 90 TYR A C 1
ATOM 709 O O . TYR A 1 90 ? 13.570 -5.054 -23.164 1.00 97.94 90 TYR A O 1
ATOM 717 N N . HIS A 1 91 ? 12.227 -6.632 -24.003 1.00 96.31 91 HIS A N 1
ATOM 718 C CA . HIS A 1 91 ? 13.327 -7.411 -24.592 1.00 96.31 91 HIS A CA 1
ATOM 719 C C . HIS A 1 91 ? 14.126 -6.656 -25.661 1.00 96.31 91 HIS A C 1
ATOM 721 O O . HIS A 1 91 ? 15.306 -6.931 -25.883 1.00 96.31 91 HIS A O 1
ATOM 727 N N . LEU A 1 92 ? 13.501 -5.708 -26.362 1.00 96.19 92 LEU A N 1
ATOM 728 C CA . LEU A 1 92 ? 14.235 -4.813 -27.255 1.00 96.19 92 LEU A CA 1
ATOM 729 C C . LEU A 1 92 ? 15.054 -3.790 -26.458 1.00 96.19 92 LEU A C 1
ATOM 731 O O . LEU A 1 92 ? 16.204 -3.552 -26.818 1.00 96.19 92 LEU A O 1
ATOM 735 N N . ALA A 1 93 ? 14.515 -3.269 -25.351 1.00 94.75 93 ALA A N 1
ATOM 736 C CA . ALA A 1 93 ? 15.235 -2.376 -24.443 1.00 94.75 93 ALA A CA 1
ATOM 737 C C . ALA A 1 93 ? 16.461 -3.042 -23.782 1.00 94.75 93 ALA A C 1
ATOM 739 O O . ALA A 1 93 ? 17.436 -2.358 -23.495 1.00 94.75 93 ALA A O 1
ATOM 740 N N . GLU A 1 94 ? 16.484 -4.372 -23.619 1.00 93.94 94 GLU A N 1
ATOM 741 C CA . GLU A 1 94 ? 17.674 -5.115 -23.147 1.00 93.94 94 GLU A CA 1
ATOM 742 C C . GLU A 1 94 ? 18.892 -4.961 -24.075 1.00 93.94 94 GLU A C 1
ATOM 744 O O . GLU A 1 94 ? 20.028 -5.196 -23.661 1.00 93.94 94 GLU A O 1
ATOM 749 N N . ARG A 1 95 ? 18.668 -4.585 -25.340 1.00 93.75 95 ARG A N 1
ATOM 750 C CA . ARG A 1 95 ? 19.725 -4.358 -26.340 1.00 93.75 95 ARG A CA 1
ATOM 751 C C . ARG A 1 95 ? 20.170 -2.904 -26.409 1.00 93.75 95 ARG A C 1
ATOM 753 O O . ARG A 1 95 ? 21.158 -2.610 -27.084 1.00 93.75 95 ARG A O 1
ATOM 760 N N . GLU A 1 96 ? 19.437 -2.013 -25.755 1.00 92.81 96 GLU A N 1
ATOM 761 C CA . GLU A 1 96 ? 19.770 -0.602 -25.698 1.00 92.81 96 GLU A CA 1
ATOM 762 C C . GLU A 1 96 ? 20.914 -0.357 -24.714 1.00 92.81 96 GLU A C 1
ATOM 764 O O . GLU A 1 96 ? 21.234 -1.171 -23.844 1.00 92.81 96 GLU A O 1
ATOM 769 N N . SER A 1 97 ? 21.567 0.794 -24.856 1.00 89.00 97 SER A N 1
ATOM 770 C CA . SER A 1 97 ? 22.636 1.194 -23.949 1.00 89.00 97 SER A CA 1
ATOM 771 C C . SER A 1 97 ? 22.452 2.631 -23.501 1.00 89.00 97 SER A C 1
ATOM 773 O O . SER A 1 97 ? 22.119 3.518 -24.284 1.00 89.00 97 SER A O 1
ATOM 775 N N . VAL A 1 98 ? 22.683 2.858 -22.213 1.00 91.62 98 VAL A N 1
ATOM 776 C CA . VAL A 1 98 ? 22.648 4.190 -21.619 1.00 91.62 98 VAL A CA 1
ATOM 777 C C . VAL A 1 98 ? 24.033 4.811 -21.772 1.00 91.62 98 VAL A C 1
ATOM 779 O O . VAL A 1 98 ? 25.027 4.236 -21.322 1.00 91.62 98 VAL A O 1
ATOM 782 N N . SER A 1 99 ? 24.122 5.981 -22.400 1.00 94.75 99 SER A N 1
ATOM 783 C CA . SER A 1 99 ? 25.387 6.718 -22.498 1.00 94.75 99 SER A CA 1
ATOM 784 C C . SER A 1 99 ? 25.861 7.194 -21.119 1.00 94.75 99 SER A C 1
ATOM 786 O O . SER A 1 99 ? 25.064 7.367 -20.197 1.00 94.75 99 SER A O 1
ATOM 788 N N . GLU A 1 100 ? 27.160 7.450 -20.952 1.00 95.81 100 GLU A N 1
ATOM 789 C CA . GLU A 1 100 ? 27.704 7.910 -19.663 1.00 95.81 100 GLU A CA 1
ATOM 790 C C . GLU A 1 100 ? 27.010 9.170 -19.098 1.00 95.81 100 GLU A C 1
ATOM 792 O O . GLU A 1 100 ? 26.690 9.175 -17.907 1.00 95.81 100 GLU A O 1
ATOM 797 N N . PRO A 1 101 ? 26.673 10.205 -19.899 1.00 96.38 101 PRO A N 1
ATOM 798 C CA . PRO A 1 101 ? 25.889 11.338 -19.402 1.00 96.38 101 PRO A CA 1
ATOM 799 C C . PRO A 1 101 ? 24.498 10.942 -18.888 1.00 96.38 101 PRO A C 1
ATOM 801 O O . PRO A 1 101 ? 24.044 11.457 -17.868 1.00 96.38 101 PRO A O 1
ATOM 804 N N . GLN A 1 102 ? 23.824 10.009 -19.562 1.00 96.06 102 GLN A N 1
ATOM 805 C CA . GLN A 1 102 ? 22.501 9.529 -19.157 1.00 96.06 102 GLN A CA 1
ATOM 806 C C . GLN A 1 102 ? 22.583 8.690 -17.872 1.00 96.06 102 GLN A C 1
ATOM 808 O O . GLN A 1 102 ? 21.772 8.879 -16.965 1.00 96.06 102 GLN A O 1
ATOM 813 N N . LYS A 1 103 ? 23.617 7.847 -17.722 1.00 95.94 103 LYS A N 1
ATOM 814 C CA . LYS A 1 103 ? 23.890 7.126 -16.467 1.00 95.94 103 LYS A CA 1
ATOM 815 C C . LYS A 1 103 ? 24.120 8.096 -15.312 1.00 95.94 103 LYS A C 1
ATOM 817 O O . LYS A 1 103 ? 23.570 7.907 -14.231 1.00 95.94 103 LYS A O 1
ATOM 822 N N . GLN A 1 104 ? 24.896 9.160 -15.534 1.00 96.88 104 GLN A N 1
ATOM 823 C CA . GLN A 1 104 ? 25.116 10.198 -14.523 1.00 96.88 104 GLN A CA 1
ATOM 824 C C . GLN A 1 104 ? 23.809 10.897 -14.134 1.00 96.88 104 GLN A C 1
ATOM 826 O O . GLN A 1 104 ? 23.569 11.095 -12.947 1.00 96.88 104 GLN A O 1
ATOM 831 N N . GLN A 1 105 ? 22.938 11.218 -15.097 1.00 97.06 105 GLN A N 1
ATOM 832 C CA . GLN A 1 105 ? 21.615 11.792 -14.816 1.00 97.06 105 GLN A CA 1
ATOM 833 C C . GLN A 1 105 ? 20.719 10.838 -14.016 1.00 97.06 105 GLN A C 1
ATOM 835 O O . GLN A 1 105 ? 20.056 11.278 -13.078 1.00 97.06 105 GLN A O 1
ATOM 840 N N . LEU A 1 106 ? 20.737 9.538 -14.327 1.00 97.44 106 LEU A N 1
ATOM 841 C CA . LEU A 1 106 ? 20.014 8.526 -13.557 1.00 97.44 106 LEU A CA 1
ATOM 842 C C . LEU A 1 106 ? 20.525 8.461 -12.109 1.00 97.44 106 LEU A C 1
ATOM 844 O O . LEU A 1 106 ? 19.742 8.559 -11.167 1.00 97.44 106 LEU A O 1
ATOM 848 N N . VAL A 1 107 ? 21.842 8.386 -11.908 1.00 97.88 107 VAL A N 1
ATOM 849 C CA . VAL A 1 107 ? 22.448 8.400 -10.564 1.00 97.88 107 VAL A CA 1
ATOM 850 C C . VAL A 1 107 ? 22.113 9.692 -9.810 1.00 97.88 107 VAL A C 1
ATOM 852 O O . VAL A 1 107 ? 21.823 9.656 -8.612 1.00 97.88 107 VAL A O 1
ATOM 855 N N . GLU A 1 108 ? 22.120 10.836 -10.495 1.00 97.75 108 GLU A N 1
ATOM 856 C CA . GLU A 1 108 ? 21.736 12.124 -9.918 1.00 97.75 108 GLU A CA 1
ATOM 857 C C . GLU A 1 108 ? 20.257 12.166 -9.520 1.00 97.75 108 GLU A C 1
ATOM 859 O O . GLU A 1 108 ? 19.949 12.712 -8.460 1.00 97.75 108 GLU A O 1
ATOM 864 N N . TYR A 1 109 ? 19.354 11.547 -10.291 1.00 97.44 109 TYR A N 1
ATOM 865 C CA . TYR A 1 109 ? 17.957 11.368 -9.885 1.00 97.44 109 TYR A CA 1
ATOM 866 C C . TYR A 1 109 ? 17.874 10.612 -8.555 1.00 97.44 109 TYR A C 1
ATOM 868 O O . TYR A 1 109 ? 17.258 11.107 -7.608 1.00 97.44 109 TYR A O 1
ATOM 876 N N . TYR A 1 110 ? 18.559 9.472 -8.423 1.00 97.75 110 TYR A N 1
ATOM 877 C CA . TYR A 1 110 ? 18.552 8.729 -7.162 1.00 97.75 110 TYR A CA 1
ATOM 878 C C . TYR A 1 110 ? 19.107 9.572 -6.008 1.00 97.75 110 TYR A C 1
ATOM 880 O O . TYR A 1 110 ? 18.494 9.667 -4.946 1.00 97.75 110 TYR A O 1
ATOM 888 N N . ARG A 1 111 ? 20.237 10.248 -6.225 1.00 97.56 111 ARG A N 1
ATOM 889 C CA . ARG A 1 111 ? 20.909 11.064 -5.206 1.00 97.56 111 ARG A CA 1
ATOM 890 C C . ARG A 1 111 ? 20.079 12.265 -4.747 1.00 97.56 111 ARG A C 1
ATOM 892 O O . ARG A 1 111 ? 20.082 12.571 -3.558 1.00 97.56 111 ARG A O 1
ATOM 899 N N . LYS A 1 112 ? 19.422 12.971 -5.670 1.00 96.31 112 LYS A N 1
ATOM 900 C CA . LYS A 1 112 ? 18.743 14.249 -5.392 1.00 96.31 112 LYS A CA 1
ATOM 901 C C . LYS A 1 112 ? 17.248 14.104 -5.150 1.00 96.31 112 LYS A C 1
ATOM 903 O O . LYS A 1 112 ? 16.694 14.858 -4.356 1.00 96.31 112 LYS A O 1
ATOM 908 N N . ALA A 1 113 ? 16.591 13.170 -5.830 1.00 95.38 113 ALA A N 1
ATOM 909 C CA . ALA A 1 113 ? 15.149 12.992 -5.736 1.00 95.38 113 ALA A CA 1
ATOM 910 C C . ALA A 1 113 ? 14.768 11.832 -4.810 1.00 95.38 113 ALA A C 1
ATOM 912 O O . ALA A 1 113 ? 13.910 12.019 -3.944 1.00 95.38 113 ALA A O 1
ATOM 913 N N . PHE A 1 114 ? 15.403 10.666 -4.959 1.00 96.69 114 PHE A N 1
ATOM 914 C CA . PHE A 1 114 ? 14.981 9.448 -4.264 1.00 96.69 114 PHE A CA 1
ATOM 915 C C . PHE A 1 114 ? 15.494 9.346 -2.824 1.00 96.69 114 PHE A C 1
ATOM 917 O O . PHE A 1 114 ? 14.702 9.321 -1.881 1.00 96.69 114 PHE A O 1
ATOM 924 N N . ILE A 1 115 ? 16.816 9.353 -2.638 1.00 97.19 115 ILE A N 1
ATOM 925 C CA . ILE A 1 115 ? 17.452 9.123 -1.334 1.00 97.19 115 ILE A CA 1
ATOM 926 C C . ILE A 1 115 ? 17.010 10.129 -0.264 1.00 97.19 115 ILE A C 1
ATOM 928 O O . ILE A 1 115 ? 16.712 9.684 0.843 1.00 97.19 115 ILE A O 1
ATOM 932 N N . PRO A 1 116 ? 16.896 11.448 -0.531 1.00 96.06 116 PRO A N 1
ATOM 933 C CA . PRO A 1 116 ? 16.462 12.390 0.498 1.00 96.06 116 PRO A CA 1
ATOM 934 C C . PRO A 1 116 ? 15.038 12.120 0.998 1.00 96.06 116 PRO A C 1
ATOM 936 O O . PRO A 1 116 ? 14.793 12.218 2.196 1.00 96.06 116 PRO A O 1
ATOM 939 N N . ARG A 1 117 ? 14.115 11.730 0.105 1.00 94.69 117 ARG A N 1
ATOM 940 C CA . ARG A 1 117 ? 12.727 11.387 0.466 1.00 94.69 117 ARG A CA 1
ATOM 941 C C . ARG A 1 117 ? 12.660 10.091 1.264 1.00 94.69 117 ARG A C 1
ATOM 943 O O . ARG A 1 117 ? 11.978 10.037 2.283 1.00 94.69 117 ARG A O 1
ATOM 950 N N . LEU A 1 118 ? 13.412 9.077 0.833 1.00 95.06 118 LEU A N 1
ATOM 951 C CA . LEU A 1 118 ? 13.510 7.814 1.557 1.00 95.06 118 LEU A CA 1
ATOM 952 C C . LEU A 1 118 ? 14.101 8.031 2.957 1.00 95.06 118 LEU A C 1
ATOM 954 O O . LEU A 1 118 ? 13.547 7.550 3.940 1.00 95.06 118 LEU A O 1
ATOM 958 N N . LYS A 1 119 ? 15.183 8.811 3.065 1.00 94.38 119 LYS A N 1
ATOM 959 C CA . LYS A 1 119 ? 15.813 9.173 4.340 1.00 94.38 119 LYS A CA 1
ATOM 960 C C . LYS A 1 119 ? 14.866 9.943 5.259 1.00 94.38 119 LYS A C 1
ATOM 962 O O . LYS A 1 119 ? 14.860 9.683 6.457 1.00 94.38 119 LYS A O 1
ATOM 967 N N . ASP A 1 120 ? 14.079 10.877 4.729 1.00 92.19 120 ASP A N 1
ATOM 968 C CA . ASP A 1 120 ? 13.136 11.653 5.541 1.00 92.19 120 ASP A CA 1
ATOM 969 C C . ASP A 1 120 ? 12.045 10.771 6.175 1.00 92.19 120 ASP A C 1
ATOM 971 O O . ASP A 1 120 ? 11.704 10.967 7.342 1.00 92.19 120 ASP A O 1
ATOM 975 N N . ARG A 1 121 ? 11.553 9.761 5.444 1.00 89.94 121 ARG A N 1
ATOM 976 C CA . ARG A 1 121 ? 10.502 8.842 5.918 1.00 89.94 121 ARG A CA 1
ATOM 977 C C . ARG A 1 121 ? 11.021 7.676 6.759 1.00 89.94 121 ARG A C 1
ATOM 979 O O . ARG A 1 121 ? 10.388 7.307 7.747 1.00 89.94 121 ARG A O 1
ATOM 986 N N . MET A 1 122 ? 12.160 7.099 6.380 1.00 89.19 122 MET A N 1
ATOM 987 C CA . MET A 1 122 ? 12.698 5.869 6.981 1.00 89.19 122 MET A CA 1
ATOM 988 C C . MET A 1 122 ? 13.835 6.112 7.979 1.00 89.19 122 MET A C 1
ATOM 990 O O . MET A 1 122 ? 14.123 5.249 8.811 1.00 89.19 122 MET A O 1
ATOM 994 N N . GLY A 1 123 ? 14.485 7.275 7.918 1.00 87.88 123 GLY A N 1
ATOM 995 C CA . GLY A 1 123 ? 15.743 7.539 8.611 1.00 87.88 123 GLY A CA 1
ATOM 996 C C . GLY A 1 123 ? 16.941 6.827 7.969 1.00 87.88 123 GLY A C 1
ATOM 997 O O . GLY A 1 123 ? 16.884 6.345 6.837 1.00 87.88 123 GLY A O 1
ATOM 998 N N . GLY A 1 124 ? 18.050 6.768 8.711 1.00 88.44 124 GLY A N 1
ATOM 999 C CA . GLY A 1 124 ? 19.297 6.139 8.266 1.00 88.44 124 GLY A CA 1
ATOM 1000 C C . GLY A 1 124 ? 20.059 6.940 7.205 1.00 88.44 124 GLY A C 1
ATOM 1001 O O . GLY A 1 124 ? 19.784 8.114 6.960 1.00 88.44 124 GLY A O 1
ATOM 1002 N N . GLU A 1 125 ? 21.037 6.287 6.575 1.00 90.88 125 GLU A N 1
ATOM 1003 C CA . GLU A 1 125 ? 21.831 6.841 5.470 1.00 90.88 125 GLU A CA 1
ATOM 1004 C C . GLU A 1 125 ? 21.771 5.887 4.264 1.00 90.88 125 GLU A C 1
ATOM 1006 O O . GLU A 1 125 ? 22.700 5.105 4.047 1.00 90.88 125 GLU A O 1
ATOM 1011 N N . PRO A 1 126 ? 20.659 5.877 3.500 1.00 92.19 126 PRO A N 1
ATOM 1012 C CA . PRO A 1 126 ? 20.523 5.002 2.343 1.00 92.19 126 PRO A CA 1
ATOM 1013 C C . PRO A 1 126 ? 21.592 5.313 1.286 1.00 92.19 126 PRO A C 1
ATOM 1015 O O . PRO A 1 126 ? 21.727 6.448 0.829 1.00 92.19 126 PRO A O 1
ATOM 1018 N N . GLU A 1 127 ? 22.340 4.297 0.859 1.00 94.00 127 GLU A N 1
ATOM 1019 C CA . GLU A 1 127 ? 23.340 4.451 -0.198 1.00 94.00 127 GLU A CA 1
ATOM 1020 C C . GLU A 1 127 ? 22.727 4.220 -1.584 1.00 94.00 127 GLU A C 1
ATOM 1022 O O . GLU A 1 127 ? 22.149 3.165 -1.839 1.00 94.00 127 GLU A O 1
ATOM 1027 N N . VAL A 1 128 ? 22.931 5.169 -2.508 1.00 95.06 128 VAL A N 1
ATOM 1028 C CA . VAL A 1 128 ? 22.418 5.124 -3.896 1.00 95.06 128 VAL A CA 1
ATOM 1029 C C . VAL A 1 128 ? 22.684 3.780 -4.579 1.00 95.06 128 VAL A C 1
ATOM 1031 O O . VAL A 1 128 ? 21.793 3.236 -5.221 1.00 95.06 128 VAL A O 1
ATOM 1034 N N . LYS A 1 129 ? 23.890 3.225 -4.408 1.00 94.62 129 LYS A N 1
ATOM 1035 C CA . LYS A 1 129 ? 24.348 2.005 -5.092 1.00 94.62 129 LYS A CA 1
ATOM 1036 C C . LYS A 1 129 ? 23.444 0.784 -4.876 1.00 94.62 129 LYS A C 1
ATOM 1038 O O . LYS A 1 129 ? 23.448 -0.100 -5.717 1.00 94.62 129 LYS A O 1
ATOM 1043 N N . HIS A 1 130 ? 22.696 0.729 -3.770 1.00 94.38 130 HIS A N 1
ATOM 1044 C CA . HIS A 1 130 ? 21.811 -0.397 -3.453 1.00 94.38 130 HIS A CA 1
ATOM 1045 C C . HIS A 1 130 ? 20.455 -0.332 -4.168 1.00 94.38 130 HIS A C 1
ATOM 1047 O O . HIS A 1 130 ? 19.705 -1.296 -4.102 1.00 94.38 130 HIS A O 1
ATOM 1053 N N . TYR A 1 131 ? 20.133 0.793 -4.811 1.00 95.75 131 TYR A N 1
ATOM 1054 C CA . TYR A 1 131 ? 18.838 1.025 -5.460 1.00 95.75 131 TYR A CA 1
ATOM 1055 C C . TYR A 1 131 ? 18.951 1.238 -6.967 1.00 95.75 131 TYR A C 1
ATOM 1057 O O . TYR A 1 131 ? 17.930 1.335 -7.642 1.00 95.75 131 TYR A O 1
ATOM 1065 N N . LEU A 1 132 ? 20.177 1.364 -7.483 1.00 94.94 132 LEU A N 1
ATOM 1066 C CA . LEU A 1 132 ? 20.399 1.508 -8.914 1.00 94.94 132 LEU A CA 1
ATOM 1067 C C . LEU A 1 132 ? 19.981 0.223 -9.642 1.00 94.94 132 LEU A C 1
ATOM 1069 O O . LEU A 1 132 ? 20.200 -0.865 -9.105 1.00 94.94 132 LEU A O 1
ATOM 1073 N N . PRO A 1 133 ? 19.430 0.346 -10.859 1.00 93.06 133 PRO A N 1
ATOM 1074 C CA . PRO A 1 133 ? 19.147 -0.809 -11.695 1.00 93.06 133 PRO A CA 1
ATOM 1075 C C . PRO A 1 133 ? 20.434 -1.575 -12.018 1.00 93.06 133 PRO A C 1
ATOM 1077 O O . PRO A 1 133 ? 21.492 -0.978 -12.243 1.00 93.06 133 PRO A O 1
ATOM 1080 N N . ASP A 1 134 ? 20.329 -2.900 -12.028 1.00 88.12 134 ASP A N 1
ATOM 1081 C CA . ASP A 1 134 ? 21.421 -3.851 -12.233 1.00 88.12 134 ASP A CA 1
ATOM 1082 C C . ASP A 1 134 ? 21.506 -4.389 -13.671 1.00 88.12 134 ASP A C 1
ATOM 1084 O O . ASP A 1 134 ? 22.546 -4.931 -14.054 1.00 88.12 134 ASP A O 1
ATOM 1088 N N . ASP A 1 135 ? 20.472 -4.178 -14.491 1.00 91.56 135 ASP A N 1
ATOM 1089 C CA . ASP A 1 135 ? 20.424 -4.581 -15.898 1.00 91.56 135 ASP A CA 1
ATOM 1090 C C . ASP A 1 135 ? 20.260 -3.403 -16.885 1.00 91.56 135 ASP A C 1
ATOM 1092 O O . ASP A 1 135 ? 19.946 -2.262 -16.524 1.00 91.56 135 ASP A O 1
ATOM 1096 N N . ALA A 1 136 ? 20.527 -3.682 -18.166 1.00 93.12 136 ALA A N 1
ATOM 1097 C CA . ALA A 1 136 ? 20.534 -2.681 -19.232 1.00 93.12 136 ALA A CA 1
ATOM 1098 C C . ALA A 1 136 ? 19.137 -2.121 -19.543 1.00 93.12 136 ALA A C 1
ATOM 1100 O O . ALA A 1 136 ? 19.008 -0.908 -19.732 1.00 93.12 136 ALA A O 1
ATOM 1101 N N . ALA A 1 137 ? 18.104 -2.972 -19.556 1.00 95.56 137 ALA A N 1
ATOM 1102 C CA . ALA A 1 137 ? 16.736 -2.548 -19.834 1.00 95.56 137 ALA A CA 1
ATOM 1103 C C . ALA A 1 137 ? 16.221 -1.648 -18.711 1.00 95.56 137 ALA A C 1
ATOM 1105 O O . ALA A 1 137 ? 15.695 -0.571 -18.986 1.00 95.56 137 ALA A O 1
ATOM 1106 N N . ALA A 1 138 ? 16.439 -2.033 -17.453 1.00 96.75 138 ALA A N 1
ATOM 1107 C CA . ALA A 1 138 ? 16.078 -1.232 -16.295 1.00 96.75 138 ALA A CA 1
ATOM 1108 C C . ALA A 1 138 ? 16.795 0.120 -16.293 1.00 96.75 138 ALA A C 1
ATOM 1110 O O . ALA A 1 138 ? 16.147 1.155 -16.139 1.00 96.75 138 ALA A O 1
ATOM 1111 N N . ALA A 1 139 ? 18.107 0.152 -16.547 1.00 96.81 139 ALA A N 1
ATOM 1112 C CA . ALA A 1 139 ? 18.846 1.409 -16.637 1.00 96.81 139 ALA A CA 1
ATOM 1113 C C . ALA A 1 139 ? 18.308 2.326 -17.748 1.00 96.81 139 ALA A C 1
ATOM 1115 O O . ALA A 1 139 ? 18.146 3.530 -17.532 1.00 96.81 139 ALA A O 1
ATOM 1116 N N . TRP A 1 140 ? 18.016 1.771 -18.926 1.00 97.19 140 TRP A N 1
ATOM 1117 C CA . TRP A 1 140 ? 17.518 2.534 -20.068 1.00 97.19 140 TRP A CA 1
ATOM 1118 C C . TRP A 1 140 ? 16.089 3.043 -19.849 1.00 97.19 140 TRP A C 1
ATOM 1120 O O . TRP A 1 140 ? 15.822 4.240 -19.991 1.00 97.19 140 TRP A O 1
ATOM 1130 N N . LEU A 1 141 ? 15.183 2.172 -19.403 1.00 97.81 141 LEU A N 1
ATOM 1131 C CA . LEU A 1 141 ? 13.787 2.514 -19.142 1.00 97.81 141 LEU A CA 1
ATOM 1132 C C . LEU A 1 141 ? 13.647 3.498 -17.978 1.00 97.81 141 LEU A C 1
ATOM 1134 O O . LEU A 1 141 ? 12.919 4.484 -18.089 1.00 97.81 141 LEU A O 1
ATOM 1138 N N . GLN A 1 142 ? 14.367 3.301 -16.875 1.00 98.06 142 GLN A N 1
ATOM 1139 C CA . GLN A 1 142 ? 14.314 4.254 -15.768 1.00 98.06 142 GLN A CA 1
ATOM 1140 C C . GLN A 1 142 ? 14.939 5.599 -16.133 1.00 98.06 142 GLN A C 1
ATOM 1142 O O . GLN A 1 142 ? 14.444 6.641 -15.696 1.00 98.06 142 GLN A O 1
ATOM 1147 N N . TYR A 1 143 ? 15.982 5.619 -16.968 1.00 97.81 143 TYR A N 1
ATOM 1148 C CA . TYR A 1 143 ? 16.500 6.878 -17.487 1.00 97.81 143 TYR A CA 1
ATOM 1149 C C . TYR A 1 143 ? 15.403 7.659 -18.229 1.00 97.81 143 TYR A C 1
ATOM 1151 O O . TYR A 1 143 ? 15.097 8.786 -17.839 1.00 97.81 143 TYR A O 1
ATOM 1159 N N . HIS A 1 144 ? 14.768 7.059 -19.239 1.00 97.81 144 HIS A N 1
ATOM 1160 C CA . HIS A 1 144 ? 13.796 7.754 -20.089 1.00 97.81 144 HIS A CA 1
ATOM 1161 C C . HIS A 1 144 ? 12.479 8.095 -19.369 1.00 97.81 144 HIS A C 1
ATOM 1163 O O . HIS A 1 144 ? 11.951 9.196 -19.540 1.00 97.81 144 HIS A O 1
ATOM 1169 N N . TYR A 1 145 ? 11.957 7.190 -18.536 1.00 97.94 145 TYR A N 1
ATOM 1170 C CA . TYR A 1 145 ? 10.618 7.324 -17.944 1.00 97.94 145 TYR A CA 1
ATOM 1171 C C . TYR A 1 145 ? 10.609 7.890 -16.518 1.00 97.94 145 TYR A C 1
ATOM 1173 O O . TYR A 1 145 ? 9.554 8.333 -16.057 1.00 97.94 145 TYR A O 1
ATOM 1181 N N . ILE A 1 146 ? 11.759 7.945 -15.834 1.00 97.44 146 ILE A N 1
ATOM 1182 C CA . ILE A 1 146 ? 11.868 8.479 -14.467 1.00 97.44 146 ILE A CA 1
ATOM 1183 C C . ILE A 1 146 ? 12.818 9.678 -14.411 1.00 97.44 146 ILE A C 1
ATOM 1185 O O . ILE A 1 146 ? 12.389 10.786 -14.067 1.00 97.44 146 ILE A O 1
ATOM 1189 N N . ALA A 1 147 ? 14.096 9.478 -14.747 1.00 97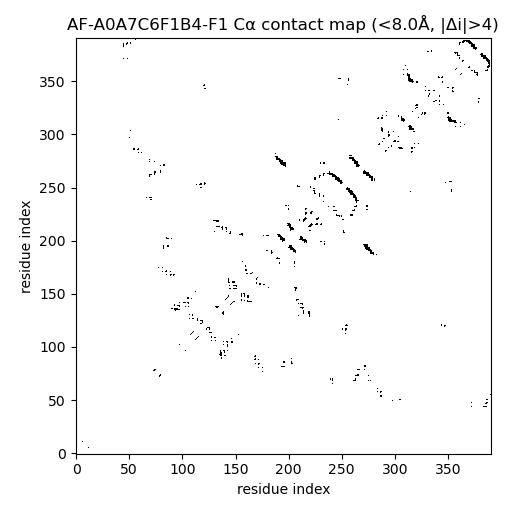.19 147 ALA A N 1
ATOM 1190 C CA . ALA A 1 147 ? 15.136 10.490 -14.545 1.00 97.19 147 ALA A CA 1
ATOM 1191 C C . ALA A 1 147 ? 15.023 11.666 -15.530 1.00 97.19 147 ALA A C 1
ATOM 1193 O O . ALA A 1 147 ? 15.104 12.819 -15.114 1.00 97.19 147 ALA A O 1
ATOM 1194 N N . ALA A 1 148 ? 14.791 11.380 -16.814 1.00 96.94 148 ALA A N 1
ATOM 1195 C CA . ALA A 1 148 ? 14.600 12.367 -17.879 1.00 96.94 148 ALA A CA 1
ATOM 1196 C C . ALA A 1 148 ? 13.137 12.821 -18.035 1.00 96.94 148 ALA A C 1
ATOM 1198 O O . ALA A 1 148 ? 12.831 13.677 -18.866 1.00 96.94 148 ALA A O 1
ATOM 1199 N N . ASN A 1 149 ? 12.222 12.263 -17.239 1.00 97.44 149 ASN A N 1
ATOM 1200 C CA . ASN A 1 149 ? 10.817 12.643 -17.259 1.00 97.44 149 ASN A CA 1
ATOM 1201 C C . ASN A 1 149 ? 10.649 14.059 -16.669 1.00 97.44 149 ASN A C 1
ATOM 1203 O O . ASN A 1 149 ? 11.005 14.265 -15.503 1.00 97.44 149 ASN A O 1
ATOM 1207 N N . PRO A 1 150 ? 10.097 15.023 -17.432 1.00 95.94 150 PRO A N 1
ATOM 1208 C CA . PRO A 1 150 ? 10.006 16.425 -17.024 1.00 95.94 150 PRO A CA 1
ATOM 1209 C C . PRO A 1 150 ? 8.977 16.679 -15.919 1.00 95.94 150 PRO A C 1
ATOM 1211 O O . PRO A 1 150 ? 8.995 17.750 -15.320 1.00 95.94 150 PRO A O 1
ATOM 1214 N N . ASN A 1 151 ? 8.077 15.728 -15.659 1.00 97.00 151 ASN A N 1
ATOM 1215 C CA . ASN A 1 151 ? 7.073 15.868 -14.612 1.00 97.00 151 ASN A CA 1
ATOM 1216 C C . ASN A 1 151 ? 7.693 15.677 -13.225 1.00 97.00 151 ASN A C 1
ATOM 1218 O O . ASN A 1 151 ? 8.702 14.981 -13.064 1.00 97.00 151 ASN A O 1
ATOM 1222 N N . ASP A 1 152 ? 7.057 16.260 -12.213 1.00 94.88 152 ASP A N 1
ATOM 1223 C CA . ASP A 1 152 ? 7.508 16.158 -10.831 1.00 94.88 152 ASP A CA 1
ATOM 1224 C C . ASP A 1 152 ? 7.431 14.721 -10.288 1.00 94.88 152 ASP A C 1
ATOM 1226 O O . ASP A 1 152 ? 6.739 13.838 -10.805 1.00 94.88 152 ASP A O 1
ATOM 1230 N N . VAL A 1 153 ? 8.183 14.473 -9.213 1.00 91.38 153 VAL A N 1
ATOM 1231 C CA . VAL A 1 153 ? 8.056 13.237 -8.430 1.00 91.38 153 VAL A CA 1
ATOM 1232 C C . VAL A 1 153 ? 6.619 13.107 -7.925 1.00 91.38 153 VAL A C 1
ATOM 1234 O O . VAL A 1 153 ? 6.100 14.039 -7.319 1.00 91.38 153 VAL A O 1
ATOM 1237 N N . GLY A 1 154 ? 6.007 11.942 -8.146 1.00 91.56 154 GLY A N 1
ATOM 1238 C CA . GLY A 1 154 ? 4.598 11.697 -7.834 1.00 91.56 154 GLY A CA 1
ATOM 1239 C C . GLY A 1 154 ? 3.624 12.086 -8.953 1.00 91.56 154 GLY A C 1
ATOM 1240 O O . GLY A 1 154 ? 2.416 12.064 -8.747 1.00 91.56 154 GLY A O 1
ATOM 1241 N N . SER A 1 155 ? 4.122 12.484 -10.128 1.00 95.94 155 SER A N 1
ATOM 1242 C CA . SER A 1 155 ? 3.296 12.768 -11.315 1.00 95.94 155 SER A CA 1
ATOM 1243 C C . SER A 1 155 ? 3.965 12.298 -12.610 1.00 95.94 155 SER A C 1
ATOM 1245 O O . SER A 1 155 ? 3.762 12.859 -13.688 1.00 95.94 155 SER A O 1
ATOM 1247 N N . LYS A 1 156 ? 4.825 11.278 -12.507 1.00 96.69 156 LYS A N 1
ATOM 1248 C CA . LYS A 1 156 ? 5.591 10.736 -13.637 1.00 96.69 156 LYS A CA 1
ATOM 1249 C C . LYS A 1 156 ? 4.689 10.027 -14.653 1.00 96.69 156 LYS A C 1
ATOM 1251 O O . LYS A 1 156 ? 5.015 10.037 -15.839 1.00 96.69 156 LYS A O 1
ATOM 1256 N N . ASP A 1 157 ? 3.529 9.543 -14.214 1.00 97.25 157 ASP A N 1
ATOM 1257 C CA . ASP A 1 157 ? 2.418 9.032 -15.027 1.00 97.25 157 ASP A CA 1
ATOM 1258 C C . ASP A 1 157 ? 1.808 10.075 -15.982 1.00 97.25 157 ASP A C 1
ATOM 1260 O O . ASP A 1 157 ? 1.003 9.741 -16.840 1.00 97.25 157 ASP A O 1
ATOM 1264 N N . ALA A 1 158 ? 2.135 11.362 -15.865 1.00 97.56 158 ALA A N 1
ATOM 1265 C CA . ALA A 1 158 ? 1.681 12.350 -16.844 1.00 97.56 158 ALA A CA 1
ATOM 1266 C C . ALA A 1 158 ? 2.473 12.290 -18.169 1.00 97.56 158 ALA A C 1
ATOM 1268 O O . ALA A 1 158 ? 2.098 12.942 -19.147 1.00 97.56 158 ALA A O 1
ATOM 1269 N N . LEU A 1 159 ? 3.578 11.537 -18.222 1.00 97.38 159 LEU A N 1
ATOM 1270 C CA . LEU A 1 159 ? 4.430 11.436 -19.402 1.00 97.38 159 LEU A CA 1
ATOM 1271 C C . LEU A 1 159 ? 3.819 10.506 -20.456 1.00 97.38 159 LEU A C 1
ATOM 1273 O O . LEU A 1 159 ? 3.943 9.294 -20.360 1.00 97.38 159 LEU A O 1
ATOM 1277 N N . MET A 1 160 ? 3.244 11.066 -21.519 1.00 95.12 160 MET A N 1
ATOM 1278 C CA . MET A 1 160 ? 2.689 10.255 -22.612 1.00 95.12 160 MET A CA 1
ATOM 1279 C C . MET A 1 160 ? 3.762 9.595 -23.483 1.00 95.12 160 MET A C 1
ATOM 1281 O O . MET A 1 160 ? 3.626 8.431 -23.866 1.00 95.12 160 MET A O 1
ATOM 1285 N N . ARG A 1 161 ? 4.845 10.327 -23.763 1.00 94.44 161 ARG A N 1
ATOM 1286 C CA . ARG A 1 161 ? 5.951 9.876 -24.609 1.00 94.44 161 ARG A CA 1
ATOM 1287 C C . ARG A 1 161 ? 7.279 10.367 -24.050 1.00 94.44 161 ARG A C 1
ATOM 1289 O O . ARG A 1 161 ? 7.425 11.559 -23.779 1.00 94.44 161 ARG A O 1
ATOM 1296 N N . ALA A 1 162 ? 8.232 9.457 -23.866 1.00 93.94 162 ALA A N 1
ATOM 1297 C CA . ALA A 1 162 ? 9.523 9.791 -23.283 1.00 93.94 162 ALA A CA 1
ATOM 1298 C C . ALA A 1 162 ? 10.442 10.505 -24.293 1.00 93.94 162 ALA A C 1
ATOM 1300 O O . ALA A 1 162 ? 10.620 10.016 -25.411 1.00 93.94 162 ALA A O 1
ATOM 1301 N N . PRO A 1 163 ? 11.055 11.649 -23.931 1.00 89.06 163 PRO A N 1
ATOM 1302 C CA . PRO A 1 163 ? 12.025 12.312 -24.792 1.00 89.06 163 PRO A CA 1
ATOM 1303 C C . PRO A 1 163 ? 13.228 11.406 -25.082 1.00 89.06 163 PRO A C 1
ATOM 1305 O O . PRO A 1 163 ? 13.839 10.850 -24.166 1.00 89.06 163 PRO A O 1
ATOM 1308 N N . GLY A 1 164 ? 13.581 11.282 -26.362 1.00 87.25 164 GLY A N 1
ATOM 1309 C CA . GLY A 1 164 ? 14.723 10.485 -26.815 1.00 87.25 164 GLY A CA 1
ATOM 1310 C C . GLY A 1 164 ? 14.499 8.970 -26.831 1.00 87.25 164 GLY A C 1
ATOM 1311 O O . GLY A 1 164 ? 15.435 8.252 -27.165 1.00 87.25 164 GLY A O 1
ATOM 1312 N N . ASP A 1 165 ? 13.299 8.487 -26.489 1.00 91.12 165 ASP A N 1
ATOM 1313 C CA . ASP A 1 165 ? 12.874 7.115 -26.774 1.00 91.12 165 ASP A CA 1
ATOM 1314 C C . ASP A 1 165 ? 12.066 7.114 -28.083 1.00 91.12 165 ASP A C 1
ATOM 1316 O O . ASP A 1 165 ? 10.875 7.436 -28.115 1.00 91.12 165 ASP A O 1
ATOM 1320 N N . ASP A 1 166 ? 12.739 6.774 -29.180 1.00 88.12 166 ASP A N 1
ATOM 1321 C CA . ASP A 1 166 ? 12.121 6.567 -30.497 1.00 88.12 166 ASP A CA 1
ATOM 1322 C C . ASP A 1 166 ? 11.875 5.076 -30.794 1.00 88.12 166 ASP A C 1
ATOM 1324 O O . ASP A 1 166 ? 11.490 4.698 -31.906 1.00 88.12 166 ASP A O 1
ATOM 1328 N N . GLY A 1 167 ? 12.106 4.217 -29.799 1.00 92.69 167 GLY A N 1
ATOM 1329 C CA . GLY A 1 167 ? 12.040 2.774 -29.923 1.00 92.69 167 GLY A CA 1
ATOM 1330 C C . GLY A 1 167 ? 10.615 2.230 -29.935 1.00 92.69 167 GLY A C 1
ATOM 1331 O O . GLY A 1 167 ? 9.609 2.946 -29.900 1.00 92.69 167 GLY A O 1
ATOM 1332 N N . TYR A 1 168 ? 10.521 0.901 -29.974 1.00 96.75 168 TYR A N 1
ATOM 1333 C CA . TYR A 1 168 ? 9.231 0.221 -29.893 1.00 96.75 168 TYR A CA 1
ATOM 1334 C C . TYR A 1 168 ? 8.564 0.428 -28.524 1.00 96.75 168 TYR A C 1
ATOM 1336 O O . TYR A 1 168 ? 7.342 0.535 -28.456 1.00 96.75 168 TYR A O 1
ATOM 1344 N N . TYR A 1 169 ? 9.345 0.579 -27.448 1.00 98.00 169 TYR A N 1
ATOM 1345 C CA . TYR A 1 169 ? 8.801 0.816 -26.112 1.00 98.00 169 TYR A CA 1
ATOM 1346 C C . TYR A 1 169 ? 7.997 2.121 -26.029 1.00 98.00 169 TYR A C 1
ATOM 1348 O O . TYR A 1 169 ? 6.856 2.074 -25.572 1.00 98.00 169 TYR A O 1
ATOM 1356 N N . ALA A 1 170 ? 8.493 3.245 -26.563 1.00 97.44 170 ALA A N 1
ATOM 1357 C CA . ALA A 1 170 ? 7.713 4.485 -26.649 1.00 97.44 170 ALA A CA 1
ATOM 1358 C C . ALA A 1 170 ? 6.393 4.331 -27.415 1.00 97.44 170 ALA A C 1
ATOM 1360 O O . ALA A 1 170 ? 5.384 4.907 -27.012 1.00 97.44 170 ALA A O 1
ATOM 1361 N N . GLN A 1 171 ? 6.369 3.547 -28.497 1.00 97.38 171 GLN A N 1
ATOM 1362 C CA . GLN A 1 171 ? 5.154 3.330 -29.293 1.00 97.38 171 GLN A CA 1
ATOM 1363 C C . GLN A 1 171 ? 4.099 2.532 -28.520 1.00 97.38 171 GLN A C 1
ATOM 1365 O O . GLN A 1 171 ? 2.916 2.871 -28.542 1.00 97.38 171 GLN A O 1
ATOM 1370 N N . VAL A 1 172 ? 4.529 1.475 -27.826 1.00 98.31 172 VAL A N 1
ATOM 1371 C CA . VAL A 1 172 ? 3.655 0.660 -26.971 1.00 98.31 172 VAL A CA 1
ATOM 1372 C C . VAL A 1 172 ? 3.180 1.483 -25.771 1.00 98.31 172 VAL A C 1
ATOM 1374 O O . VAL A 1 172 ? 1.995 1.465 -25.435 1.00 98.31 172 VAL A O 1
ATOM 1377 N N . HIS A 1 173 ? 4.072 2.276 -25.172 1.00 98.50 173 HIS A N 1
ATOM 1378 C CA . HIS A 1 173 ? 3.735 3.199 -24.095 1.00 98.50 173 HIS A CA 1
ATOM 1379 C C . HIS A 1 173 ? 2.646 4.184 -24.521 1.00 98.50 173 HIS A C 1
ATOM 1381 O O . HIS A 1 173 ? 1.592 4.234 -23.897 1.00 98.50 173 HIS A O 1
ATOM 1387 N N . GLU A 1 174 ? 2.851 4.913 -25.616 1.00 97.00 174 GLU A N 1
ATOM 1388 C CA . GLU A 1 174 ? 1.886 5.888 -26.131 1.00 97.00 174 GLU A CA 1
ATOM 1389 C C . GLU A 1 174 ? 0.523 5.250 -26.449 1.00 97.00 174 GLU A C 1
ATOM 1391 O O . GLU A 1 174 ? -0.515 5.853 -26.182 1.00 97.00 174 GLU A O 1
ATOM 1396 N N . ARG A 1 175 ? 0.509 4.002 -26.941 1.00 97.81 175 ARG A N 1
ATOM 1397 C CA . ARG A 1 175 ? -0.724 3.264 -27.253 1.00 97.81 175 ARG A CA 1
ATOM 1398 C C . ARG A 1 175 ? -1.559 2.926 -26.016 1.00 97.81 175 ARG A C 1
ATOM 1400 O O . ARG A 1 175 ? -2.781 3.050 -26.061 1.00 97.81 175 ARG A O 1
ATOM 1407 N N . TYR A 1 176 ? -0.928 2.450 -24.942 1.00 98.44 176 TYR A N 1
ATOM 1408 C CA . TYR A 1 176 ? -1.649 1.863 -23.802 1.00 98.44 176 TYR A CA 1
ATOM 1409 C C . TYR A 1 176 ? -1.695 2.751 -22.559 1.00 98.44 176 TYR A C 1
ATOM 1411 O O . TYR A 1 176 ? -2.614 2.612 -21.747 1.00 98.44 176 TYR A O 1
ATOM 1419 N N . HIS A 1 177 ? -0.738 3.664 -22.396 1.00 98.38 177 HIS A N 1
ATOM 1420 C CA . HIS A 1 177 ? -0.526 4.368 -21.136 1.00 98.38 177 HIS A CA 1
ATOM 1421 C C . HIS A 1 177 ? -1.737 5.194 -20.697 1.00 98.38 177 HIS A C 1
ATOM 1423 O O . HIS A 1 177 ? -2.160 5.071 -19.550 1.00 98.38 177 HIS A O 1
ATOM 1429 N N . GLU A 1 178 ? -2.362 5.960 -21.599 1.00 97.62 178 GLU A N 1
ATOM 1430 C CA . GLU A 1 178 ? -3.542 6.768 -21.251 1.00 97.62 178 GLU A CA 1
ATOM 1431 C C . GLU A 1 178 ? -4.702 5.899 -20.749 1.00 97.62 178 GLU A C 1
ATOM 1433 O O . GLU A 1 178 ? -5.354 6.232 -19.758 1.00 97.62 178 GLU A O 1
ATOM 1438 N N . SER A 1 179 ? -4.930 4.754 -21.395 1.00 97.38 179 SER A N 1
ATOM 1439 C CA . SER A 1 179 ? -6.009 3.834 -21.029 1.00 97.38 179 SER A CA 1
ATOM 1440 C C . SER A 1 179 ? -5.758 3.184 -19.669 1.00 97.38 179 SER A C 1
ATOM 1442 O O . SER A 1 179 ? -6.657 3.164 -18.829 1.00 97.38 179 SER A O 1
ATOM 1444 N N . LEU A 1 180 ? -4.534 2.703 -19.419 1.00 98.19 180 LEU A N 1
ATOM 1445 C CA . LEU A 1 180 ? -4.154 2.086 -18.141 1.00 98.19 180 LEU A CA 1
ATOM 1446 C C . LEU A 1 180 ? -4.134 3.108 -16.998 1.00 98.19 180 LEU A C 1
ATOM 1448 O O . LEU A 1 180 ? -4.593 2.820 -15.895 1.00 98.19 180 LEU A O 1
ATOM 1452 N N . ARG A 1 181 ? -3.685 4.333 -17.271 1.00 97.75 181 ARG A N 1
ATOM 1453 C CA . ARG A 1 181 ? -3.749 5.445 -16.322 1.00 97.75 181 ARG A CA 1
ATOM 1454 C C . ARG A 1 181 ? -5.188 5.842 -15.995 1.00 97.75 181 ARG A C 1
ATOM 1456 O O . ARG A 1 181 ? -5.528 6.050 -14.833 1.00 97.75 181 ARG A O 1
ATOM 1463 N N . SER A 1 182 ? -6.054 5.914 -17.006 1.00 97.31 182 SER A N 1
ATOM 1464 C CA . SER A 1 182 ? -7.487 6.172 -16.817 1.00 97.31 182 SER A CA 1
ATOM 1465 C C . SER A 1 182 ? -8.154 5.069 -15.995 1.00 97.31 182 SER A C 1
ATOM 1467 O O . SER A 1 182 ? -8.990 5.368 -15.143 1.00 97.31 182 SER A O 1
ATOM 1469 N N . LEU A 1 183 ? -7.762 3.808 -16.215 1.00 96.06 183 LEU A N 1
ATOM 1470 C CA . LEU A 1 183 ? -8.234 2.655 -15.453 1.00 96.06 183 LEU A CA 1
ATOM 1471 C C . LEU A 1 183 ? -7.929 2.830 -13.960 1.00 96.06 183 LEU A C 1
ATOM 1473 O O . LEU A 1 183 ? -8.864 2.899 -13.166 1.00 96.06 183 LEU A O 1
ATOM 1477 N N . ILE A 1 184 ? -6.653 2.972 -13.579 1.00 95.38 184 ILE A N 1
ATOM 1478 C CA . ILE A 1 184 ? -6.294 3.062 -12.155 1.00 95.38 184 ILE A CA 1
ATOM 1479 C C . ILE A 1 184 ? -6.920 4.284 -11.483 1.00 95.38 184 ILE A C 1
ATOM 1481 O O . ILE A 1 184 ? -7.449 4.166 -10.383 1.00 95.38 184 ILE A O 1
ATOM 1485 N N . LYS A 1 185 ? -6.999 5.422 -12.187 1.00 95.19 185 LYS A N 1
ATOM 1486 C CA . LYS A 1 185 ? -7.620 6.642 -11.664 1.00 95.19 185 LYS A CA 1
ATOM 1487 C C . LYS A 1 185 ? -9.113 6.469 -11.380 1.00 95.19 185 LYS A C 1
ATOM 1489 O O . LYS A 1 185 ? -9.607 7.016 -10.402 1.00 95.19 185 LYS A O 1
ATOM 1494 N N . LYS A 1 186 ? -9.847 5.749 -12.235 1.00 94.50 186 LYS A N 1
ATOM 1495 C CA . LYS A 1 186 ? -11.297 5.536 -12.064 1.00 94.50 186 LYS A CA 1
ATOM 1496 C C . LYS A 1 186 ? -11.627 4.619 -10.892 1.00 94.50 186 LYS A C 1
ATOM 1498 O O . LYS A 1 186 ? -12.661 4.814 -10.267 1.00 94.50 186 LYS A O 1
ATOM 1503 N N . PHE A 1 187 ? -10.775 3.632 -10.632 1.00 93.12 187 PHE A N 1
ATOM 1504 C CA . PHE A 1 187 ? -10.974 2.657 -9.558 1.00 93.12 187 PHE A CA 1
ATOM 1505 C C . PHE A 1 187 ? -10.172 2.979 -8.285 1.00 93.12 187 PHE A C 1
ATOM 1507 O O . PHE A 1 187 ? -10.262 2.244 -7.310 1.00 93.12 187 PHE A O 1
ATOM 1514 N N . GLY A 1 188 ? -9.399 4.069 -8.285 1.00 93.75 188 GLY A N 1
ATOM 1515 C CA . GLY A 1 188 ? -8.637 4.542 -7.128 1.00 93.75 188 GLY A CA 1
ATOM 1516 C C . GLY A 1 188 ? -7.327 3.794 -6.856 1.00 93.75 188 GLY A C 1
ATOM 1517 O O . GLY A 1 188 ? -6.703 4.047 -5.831 1.00 93.75 188 GLY A O 1
ATOM 1518 N N . TYR A 1 189 ? -6.887 2.884 -7.733 1.00 96.25 189 TYR A N 1
ATOM 1519 C CA . TYR A 1 189 ? -5.613 2.174 -7.557 1.00 96.25 189 TYR A CA 1
ATOM 1520 C C . TYR A 1 189 ? -4.433 3.143 -7.621 1.00 96.25 189 TYR A C 1
ATOM 1522 O O . TYR A 1 189 ? -4.408 4.043 -8.462 1.00 96.25 189 TYR A O 1
ATOM 1530 N N . TYR A 1 190 ? -3.441 2.924 -6.756 1.00 95.12 190 TYR A N 1
ATOM 1531 C CA . TYR A 1 190 ? -2.241 3.760 -6.724 1.00 95.12 190 TYR A CA 1
ATOM 1532 C C . TYR A 1 190 ? -1.354 3.508 -7.948 1.00 95.12 190 TYR A C 1
ATOM 1534 O O . TYR A 1 190 ? -0.925 4.448 -8.613 1.00 95.12 190 TYR A O 1
ATOM 1542 N N . ASP A 1 191 ? -1.132 2.233 -8.277 1.00 97.62 191 ASP A N 1
ATOM 1543 C CA . ASP A 1 191 ? -0.371 1.823 -9.455 1.00 97.62 191 ASP A CA 1
ATOM 1544 C C . ASP A 1 191 ? -0.883 0.484 -10.014 1.00 97.62 191 ASP A C 1
ATOM 1546 O O . ASP A 1 191 ? -1.542 -0.302 -9.322 1.00 97.62 191 ASP A O 1
ATOM 1550 N N . LEU A 1 192 ? -0.572 0.238 -11.285 1.00 98.44 192 LEU A N 1
ATOM 1551 C CA . LEU A 1 192 ? -0.798 -1.005 -12.010 1.00 98.44 192 LEU A CA 1
ATOM 1552 C C . LEU A 1 192 ? 0.513 -1.466 -12.619 1.00 98.44 192 LEU A C 1
ATOM 1554 O O . LEU A 1 192 ? 1.164 -0.714 -13.338 1.00 98.44 192 LEU A O 1
ATOM 1558 N N . PHE A 1 193 ? 0.822 -2.739 -12.412 1.00 98.88 193 PHE A N 1
ATOM 1559 C CA . PHE A 1 193 ? 2.028 -3.392 -12.887 1.00 98.88 193 PHE A CA 1
ATOM 1560 C C . PHE A 1 193 ? 1.681 -4.506 -13.865 1.00 98.88 193 PHE A C 1
ATOM 1562 O O . PHE A 1 193 ? 0.811 -5.342 -13.605 1.00 98.88 193 PHE A O 1
ATOM 1569 N N . LEU A 1 194 ? 2.412 -4.536 -14.973 1.00 98.88 194 LEU A N 1
ATOM 1570 C CA . LEU A 1 194 ? 2.471 -5.667 -15.882 1.00 98.88 194 LEU A CA 1
ATOM 1571 C C . LEU A 1 194 ? 3.845 -6.304 -15.723 1.00 98.88 194 LEU A C 1
ATOM 1573 O O . LEU A 1 194 ? 4.866 -5.614 -15.782 1.00 98.88 194 LEU A O 1
ATOM 1577 N N . ILE A 1 195 ? 3.862 -7.609 -15.480 1.00 98.88 195 ILE A N 1
ATOM 1578 C CA . ILE A 1 195 ? 5.066 -8.332 -15.080 1.00 98.88 195 ILE A CA 1
ATOM 1579 C C . ILE A 1 195 ? 5.263 -9.527 -16.002 1.00 98.88 195 ILE A C 1
ATOM 1581 O O . ILE A 1 195 ? 4.325 -10.287 -16.277 1.00 98.88 195 ILE A O 1
ATOM 1585 N N . ASP A 1 196 ? 6.502 -9.703 -16.452 1.00 98.38 196 ASP A N 1
ATOM 1586 C CA . ASP A 1 196 ? 6.896 -10.863 -17.235 1.00 98.38 196 ASP A CA 1
ATOM 1587 C C . ASP A 1 196 ? 6.860 -12.143 -16.368 1.00 98.38 196 ASP A C 1
ATOM 1589 O O . ASP A 1 196 ? 7.459 -12.185 -15.288 1.00 98.38 196 ASP A O 1
ATOM 1593 N N . PRO A 1 197 ? 6.155 -13.205 -16.804 1.00 96.81 197 PRO A N 1
ATOM 1594 C CA . PRO A 1 197 ? 5.882 -14.379 -15.975 1.00 96.81 197 PRO A CA 1
ATOM 1595 C C . PRO A 1 197 ? 7.072 -15.337 -15.832 1.00 96.81 197 PRO A C 1
ATOM 1597 O O . PRO A 1 197 ? 6.951 -16.332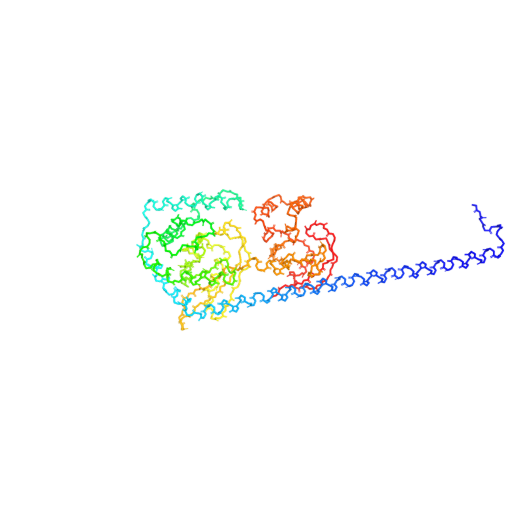 -15.109 1.00 96.81 197 PRO A O 1
ATOM 1600 N N . GLU A 1 198 ? 8.185 -15.092 -16.530 1.00 95.44 198 GLU A N 1
ATOM 1601 C CA . GLU A 1 198 ? 9.376 -15.946 -16.509 1.00 95.44 198 GLU A CA 1
ATOM 1602 C C . GLU A 1 198 ? 10.513 -15.295 -15.718 1.00 95.44 198 GLU A C 1
ATOM 1604 O O . GLU A 1 198 ? 11.029 -15.890 -14.771 1.00 95.44 198 GLU A O 1
ATOM 1609 N N . SER A 1 199 ? 10.860 -14.057 -16.065 1.00 96.44 199 SER A N 1
ATOM 1610 C CA . SER A 1 199 ? 11.927 -13.270 -15.437 1.00 96.44 199 SER A CA 1
ATOM 1611 C C . SER A 1 199 ? 11.503 -12.593 -14.129 1.00 96.44 199 SER A C 1
ATOM 1613 O O . SER A 1 199 ? 12.347 -12.319 -13.273 1.00 96.44 199 SER A O 1
ATOM 1615 N N . GLY A 1 200 ? 10.203 -12.319 -13.962 1.00 97.69 200 GLY A N 1
ATOM 1616 C CA . GLY A 1 200 ? 9.682 -11.497 -12.869 1.00 97.69 200 GLY A CA 1
ATOM 1617 C C . GLY A 1 200 ? 10.018 -10.008 -13.005 1.00 97.69 200 GLY A C 1
ATOM 1618 O O . GLY A 1 200 ? 9.965 -9.288 -12.007 1.00 97.69 200 GLY A O 1
ATOM 1619 N N . ASN A 1 201 ? 10.383 -9.549 -14.205 1.00 98.38 201 ASN A N 1
ATOM 1620 C CA . ASN A 1 201 ? 10.640 -8.139 -14.490 1.00 98.38 201 ASN A CA 1
ATOM 1621 C C . ASN A 1 201 ? 9.331 -7.348 -14.565 1.00 98.38 201 ASN A C 1
ATOM 1623 O O . ASN A 1 201 ? 8.369 -7.779 -15.210 1.00 98.38 201 ASN A O 1
ATOM 1627 N N . ILE A 1 202 ? 9.304 -6.166 -13.945 1.00 98.69 202 ILE A N 1
ATOM 1628 C CA . ILE A 1 202 ? 8.199 -5.209 -14.086 1.00 98.69 202 ILE A CA 1
ATOM 1629 C C . ILE A 1 202 ? 8.328 -4.532 -15.452 1.00 98.69 202 ILE A C 1
ATOM 1631 O O . ILE A 1 202 ? 8.942 -3.477 -15.589 1.00 98.69 202 ILE A O 1
ATOM 1635 N N . ILE A 1 203 ? 7.750 -5.146 -16.480 1.00 98.62 203 ILE A N 1
ATOM 1636 C CA . ILE A 1 203 ? 7.839 -4.658 -17.862 1.00 98.62 203 ILE A CA 1
ATOM 1637 C C . ILE A 1 203 ? 7.054 -3.362 -18.089 1.00 98.62 203 ILE A C 1
ATOM 1639 O O . ILE A 1 203 ? 7.335 -2.644 -19.042 1.00 98.62 203 ILE A O 1
ATOM 1643 N N . TYR A 1 204 ? 6.093 -3.041 -17.218 1.00 98.75 204 TYR A N 1
ATOM 1644 C CA . TYR A 1 204 ? 5.378 -1.767 -17.211 1.00 98.75 204 TYR A CA 1
ATOM 1645 C C . TYR A 1 204 ? 4.799 -1.463 -15.821 1.00 98.75 204 TYR A C 1
ATOM 1647 O O . TYR A 1 204 ? 4.248 -2.352 -15.177 1.00 98.75 204 TYR A O 1
ATOM 1655 N N . SER A 1 205 ? 4.862 -0.198 -15.399 1.00 98.62 205 SER A N 1
ATOM 1656 C CA . SER A 1 205 ? 4.024 0.370 -14.330 1.00 98.62 205 SER A CA 1
ATOM 1657 C C . SER A 1 205 ? 3.353 1.665 -14.794 1.00 98.62 205 SER A C 1
ATOM 1659 O O . SER A 1 205 ? 3.804 2.253 -15.777 1.00 98.62 205 SER A O 1
ATOM 1661 N N . VAL A 1 206 ? 2.286 2.145 -14.159 1.00 98.25 206 VAL A N 1
ATOM 1662 C CA . VAL A 1 206 ? 1.686 3.443 -14.517 1.00 98.25 206 VAL A CA 1
ATOM 1663 C C . VAL A 1 206 ? 2.439 4.586 -13.843 1.00 98.25 206 VAL A C 1
ATOM 1665 O O . VAL A 1 206 ? 2.806 5.542 -14.526 1.00 98.25 206 VAL A O 1
ATOM 1668 N N . PHE A 1 207 ? 2.684 4.489 -12.534 1.00 96.88 207 PHE A N 1
ATOM 1669 C CA . PHE A 1 207 ? 3.172 5.607 -11.720 1.00 96.88 207 PHE A CA 1
ATOM 1670 C C . PHE A 1 207 ? 4.670 5.898 -11.901 1.00 96.88 207 PHE A C 1
ATOM 1672 O O . PHE A 1 207 ? 5.116 7.016 -11.644 1.00 96.88 207 PHE A O 1
ATOM 1679 N N . LYS A 1 208 ? 5.430 4.928 -12.433 1.00 96.81 208 LYS A N 1
ATOM 1680 C CA . LYS A 1 208 ? 6.880 5.004 -12.712 1.00 96.81 208 LYS A CA 1
ATOM 1681 C C . LYS A 1 208 ? 7.716 5.358 -11.475 1.00 96.81 208 LYS A C 1
ATOM 1683 O O . LYS A 1 208 ? 8.393 6.389 -11.434 1.00 96.81 208 LYS A O 1
ATOM 1688 N N . GLU A 1 209 ? 7.706 4.475 -10.484 1.00 96.94 209 GLU A N 1
ATOM 1689 C CA . GLU A 1 209 ? 8.635 4.538 -9.352 1.00 96.94 209 GLU A CA 1
ATOM 1690 C C . GLU A 1 209 ? 9.895 3.703 -9.602 1.00 96.94 209 GLU A C 1
ATOM 1692 O O . GLU A 1 209 ? 10.092 3.131 -10.671 1.00 96.94 209 GLU A O 1
ATOM 1697 N N . THR A 1 210 ? 10.809 3.680 -8.634 1.00 97.25 210 THR A N 1
ATOM 1698 C CA . THR A 1 210 ? 12.139 3.075 -8.805 1.00 97.25 210 THR A CA 1
ATOM 1699 C C . THR A 1 210 ? 12.134 1.554 -8.982 1.00 97.25 210 THR A C 1
ATOM 1701 O O . THR A 1 210 ? 13.163 0.992 -9.336 1.00 97.25 210 THR A O 1
ATOM 1704 N N . ASP A 1 211 ? 11.009 0.884 -8.741 1.00 97.62 211 ASP A N 1
ATOM 1705 C CA . ASP A 1 211 ? 10.795 -0.537 -9.034 1.00 97.62 211 ASP A CA 1
ATOM 1706 C C . ASP A 1 211 ? 10.528 -0.813 -10.519 1.00 97.62 211 ASP A C 1
ATOM 1708 O O . ASP A 1 211 ? 10.810 -1.915 -10.997 1.00 97.62 211 ASP A O 1
ATOM 1712 N N . PHE A 1 212 ? 10.025 0.177 -11.260 1.00 98.31 212 PHE A N 1
ATOM 1713 C CA . PHE A 1 212 ? 9.748 0.058 -12.684 1.00 98.31 212 PHE A CA 1
ATOM 1714 C C . PHE A 1 212 ? 10.973 -0.474 -13.433 1.00 98.31 212 PHE A C 1
ATOM 1716 O O . PHE A 1 212 ? 12.098 -0.014 -13.224 1.00 98.31 212 PHE A O 1
ATOM 1723 N N . ALA A 1 213 ? 10.732 -1.439 -14.321 1.00 97.75 213 ALA A N 1
ATOM 1724 C CA . ALA A 1 213 ? 11.727 -2.139 -15.121 1.00 97.75 213 ALA A CA 1
ATOM 1725 C C . ALA A 1 213 ? 12.690 -3.062 -14.355 1.00 97.75 213 ALA A C 1
ATOM 1727 O O . ALA A 1 213 ? 13.449 -3.767 -15.010 1.00 97.75 213 ALA A O 1
ATOM 1728 N N . THR A 1 214 ? 12.634 -3.133 -13.021 1.00 97.62 214 THR A N 1
ATOM 1729 C CA . THR A 1 214 ? 13.501 -4.023 -12.227 1.00 97.62 214 THR A CA 1
ATOM 1730 C C . THR A 1 214 ? 12.936 -5.441 -12.089 1.00 97.62 214 THR A C 1
ATOM 1732 O O . THR A 1 214 ? 11.731 -5.673 -12.248 1.00 97.62 214 THR A O 1
ATOM 1735 N N . SER A 1 215 ? 13.807 -6.397 -11.746 1.00 97.31 215 SER A N 1
ATOM 1736 C CA . SER A 1 215 ? 13.415 -7.774 -11.424 1.00 97.31 215 SER A CA 1
ATOM 1737 C C . SER A 1 215 ? 12.928 -7.923 -9.982 1.00 97.31 215 SER A C 1
ATOM 1739 O O . SER A 1 215 ? 13.659 -7.651 -9.026 1.00 97.31 215 SER A O 1
ATOM 1741 N N . LEU A 1 216 ? 11.741 -8.506 -9.804 1.00 98.00 216 LEU A N 1
ATOM 1742 C CA . LEU A 1 216 ? 11.233 -8.910 -8.488 1.00 98.00 216 LEU A CA 1
ATOM 1743 C C . LEU A 1 216 ? 11.862 -10.216 -7.972 1.00 98.00 216 LEU A C 1
ATOM 1745 O O . LEU A 1 216 ? 11.636 -10.606 -6.823 1.00 98.00 216 LEU A O 1
ATOM 1749 N N . LEU A 1 217 ? 12.665 -10.907 -8.785 1.00 96.94 217 LEU A N 1
ATOM 1750 C CA . LEU A 1 217 ? 13.351 -12.132 -8.375 1.00 96.94 217 LEU A CA 1
ATOM 1751 C C . LEU A 1 217 ? 14.751 -11.867 -7.829 1.00 96.94 217 LEU A C 1
ATOM 1753 O O . LEU A 1 217 ? 15.099 -12.450 -6.799 1.00 96.94 217 LEU A O 1
ATOM 1757 N N . HIS A 1 218 ? 15.520 -11.008 -8.499 1.00 94.25 218 HIS A N 1
ATOM 1758 C CA . HIS A 1 218 ? 16.941 -10.783 -8.209 1.00 94.25 218 HIS A CA 1
ATOM 1759 C C . HIS A 1 218 ? 17.370 -9.307 -8.154 1.00 94.25 218 HIS A C 1
ATOM 1761 O O . HIS A 1 218 ? 18.499 -9.050 -7.748 1.00 94.25 218 HIS A O 1
ATOM 1767 N N . GLY A 1 219 ? 16.489 -8.359 -8.490 1.00 94.81 219 GLY A N 1
ATOM 1768 C CA . GLY A 1 219 ? 16.800 -6.930 -8.474 1.00 94.81 219 GLY A CA 1
ATOM 1769 C C . GLY A 1 219 ? 16.742 -6.288 -7.076 1.00 94.81 219 GLY A C 1
ATOM 1770 O O . GLY A 1 219 ? 16.493 -6.972 -6.072 1.00 94.81 219 GLY A O 1
ATOM 1771 N N . PRO A 1 220 ? 16.900 -4.951 -6.989 1.00 95.94 220 PRO A N 1
ATOM 1772 C CA . PRO A 1 220 ? 17.015 -4.212 -5.723 1.00 95.94 220 PRO A CA 1
ATOM 1773 C C . PRO A 1 220 ? 15.849 -4.400 -4.739 1.00 95.94 220 PRO A C 1
ATOM 1775 O O . PRO A 1 220 ? 16.019 -4.248 -3.530 1.00 95.94 220 PRO A O 1
ATOM 1778 N N . TYR A 1 221 ? 14.663 -4.750 -5.244 1.00 96.88 221 TYR A N 1
ATOM 1779 C CA . TYR A 1 221 ? 13.427 -4.858 -4.462 1.00 96.88 221 TYR A CA 1
ATOM 1780 C C . TYR A 1 221 ? 12.929 -6.301 -4.293 1.00 96.88 221 TYR A C 1
ATOM 1782 O O . TYR A 1 221 ? 11.788 -6.520 -3.878 1.00 96.88 221 TYR A O 1
ATOM 1790 N N . ALA A 1 222 ? 13.776 -7.300 -4.564 1.00 97.19 222 ALA A N 1
ATOM 1791 C CA . ALA A 1 222 ? 13.416 -8.720 -4.541 1.00 97.19 222 ALA A CA 1
ATOM 1792 C C . ALA A 1 222 ? 13.006 -9.274 -3.157 1.00 97.19 222 ALA A C 1
ATOM 1794 O O . ALA A 1 222 ? 12.479 -10.390 -3.069 1.00 97.19 222 ALA A O 1
ATOM 1795 N N . SER A 1 223 ? 13.247 -8.528 -2.075 1.00 96.56 223 SER A N 1
ATOM 1796 C CA . SER A 1 223 ? 12.842 -8.866 -0.702 1.00 96.56 223 SER A CA 1
ATOM 1797 C C . SER A 1 223 ? 11.522 -8.220 -0.260 1.00 96.56 223 SER A C 1
ATOM 1799 O O . SER A 1 223 ? 11.023 -8.554 0.815 1.00 96.56 223 SER A O 1
ATOM 1801 N N . SER A 1 224 ? 10.944 -7.327 -1.070 1.00 98.12 224 SER A N 1
ATOM 1802 C CA . SER A 1 224 ? 9.697 -6.620 -0.746 1.00 98.12 224 SER A CA 1
ATOM 1803 C C . SER A 1 224 ? 8.495 -7.563 -0.619 1.00 98.12 224 SER A C 1
ATOM 1805 O O . SER A 1 224 ? 8.484 -8.667 -1.172 1.00 98.12 224 SER A O 1
ATOM 1807 N N . ASN A 1 225 ? 7.443 -7.111 0.068 1.00 97.69 225 ASN A N 1
ATOM 1808 C CA . ASN A 1 225 ? 6.159 -7.813 0.098 1.00 97.69 225 ASN A CA 1
ATOM 1809 C C . ASN A 1 225 ? 5.588 -8.002 -1.323 1.00 97.69 225 ASN A C 1
ATOM 1811 O O . ASN A 1 225 ? 5.079 -9.075 -1.645 1.00 97.69 225 ASN A O 1
ATOM 1815 N N . PHE A 1 226 ? 5.766 -7.022 -2.212 1.00 98.69 226 PHE A N 1
ATOM 1816 C CA . PHE A 1 226 ? 5.375 -7.145 -3.613 1.00 98.69 226 PHE A CA 1
ATOM 1817 C C . PHE A 1 226 ? 6.112 -8.284 -4.335 1.00 98.69 226 PHE A C 1
AT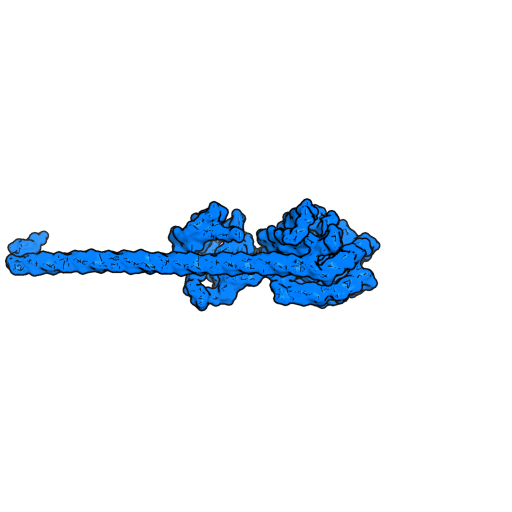OM 1819 O O . PHE A 1 226 ? 5.488 -9.117 -4.995 1.00 98.69 226 PHE A O 1
ATOM 1826 N N . ALA A 1 227 ? 7.430 -8.391 -4.147 1.00 98.56 227 ALA A N 1
ATOM 1827 C CA . ALA A 1 227 ? 8.211 -9.492 -4.703 1.00 98.56 227 ALA A CA 1
ATOM 1828 C C . ALA A 1 227 ? 7.766 -10.860 -4.157 1.00 98.56 227 ALA A C 1
ATOM 1830 O O . ALA A 1 227 ? 7.717 -11.834 -4.909 1.00 98.56 227 ALA A O 1
ATOM 1831 N N . GLN A 1 228 ? 7.413 -10.948 -2.869 1.00 98.50 228 GLN A N 1
ATOM 1832 C CA . GLN A 1 228 ? 6.885 -12.179 -2.264 1.00 98.50 228 GLN A CA 1
ATOM 1833 C C . GLN A 1 228 ? 5.567 -12.612 -2.926 1.00 98.50 228 GLN A C 1
ATOM 1835 O O . GLN A 1 228 ? 5.434 -13.776 -3.311 1.00 98.50 228 GLN A O 1
ATOM 1840 N N . LEU A 1 229 ? 4.644 -11.668 -3.138 1.00 98.69 229 LEU A N 1
ATOM 1841 C CA . LEU A 1 229 ? 3.371 -11.909 -3.819 1.00 98.69 229 LEU A CA 1
ATOM 1842 C C . LEU A 1 229 ? 3.577 -12.443 -5.240 1.00 98.69 229 LEU A C 1
ATOM 1844 O O . LEU A 1 229 ? 3.004 -13.462 -5.627 1.00 98.69 229 LEU A O 1
ATOM 1848 N N . VAL A 1 230 ? 4.423 -11.770 -6.019 1.00 98.62 230 VAL A N 1
ATOM 1849 C CA . VAL A 1 230 ? 4.673 -12.135 -7.418 1.00 98.62 230 VAL A CA 1
ATOM 1850 C C . VAL A 1 230 ? 5.356 -13.496 -7.512 1.00 98.62 230 VAL A C 1
ATOM 1852 O O . VAL A 1 230 ? 4.934 -14.326 -8.315 1.00 98.62 230 VAL A O 1
ATOM 1855 N N . LYS A 1 231 ? 6.322 -13.797 -6.634 1.00 98.56 231 LYS A N 1
ATOM 1856 C CA . LYS A 1 231 ? 6.935 -15.133 -6.528 1.00 98.56 231 LYS A CA 1
ATOM 1857 C C . LYS A 1 231 ? 5.895 -16.223 -6.255 1.00 98.56 231 LYS A C 1
ATOM 1859 O O . LYS A 1 231 ? 5.977 -17.305 -6.837 1.00 98.56 231 LYS A O 1
ATOM 1864 N N . GLU A 1 232 ? 4.900 -15.959 -5.406 1.00 98.12 232 GLU A N 1
ATOM 1865 C CA . GLU A 1 232 ? 3.818 -16.914 -5.149 1.00 98.12 232 GLU A CA 1
ATOM 1866 C C . GLU A 1 232 ? 2.930 -17.134 -6.386 1.00 98.12 232 GLU A C 1
ATOM 1868 O O . GLU A 1 232 ? 2.632 -18.282 -6.743 1.00 98.12 232 GLU A O 1
ATOM 1873 N N . VAL A 1 233 ? 2.541 -16.057 -7.072 1.00 98.25 233 VAL A N 1
ATOM 1874 C CA . VAL A 1 233 ? 1.738 -16.128 -8.303 1.00 98.25 233 VAL A CA 1
ATOM 1875 C C . VAL A 1 233 ? 2.503 -16.858 -9.413 1.00 98.25 233 VAL A C 1
ATOM 1877 O O . VAL A 1 233 ? 1.952 -17.759 -10.043 1.00 98.25 233 VAL A O 1
ATOM 1880 N N . MET A 1 234 ? 3.795 -16.569 -9.596 1.00 97.69 234 MET A N 1
ATOM 1881 C CA . MET A 1 234 ? 4.672 -17.266 -10.550 1.00 97.69 234 MET A CA 1
ATOM 1882 C C . MET A 1 234 ? 4.832 -18.755 -10.232 1.00 97.69 234 MET A C 1
ATOM 1884 O O . MET A 1 234 ? 4.959 -19.568 -11.147 1.00 97.69 234 MET A O 1
ATOM 1888 N N . ARG A 1 235 ? 4.843 -19.134 -8.947 1.00 97.00 235 ARG A N 1
ATOM 1889 C CA . ARG A 1 235 ? 4.956 -20.536 -8.523 1.00 97.00 235 ARG A CA 1
ATOM 1890 C C . ARG A 1 235 ? 3.669 -21.318 -8.778 1.00 97.00 235 ARG A C 1
ATOM 1892 O O . ARG A 1 235 ? 3.735 -22.489 -9.140 1.00 97.00 235 ARG A O 1
ATOM 1899 N N . THR A 1 236 ? 2.516 -20.703 -8.531 1.00 95.00 236 THR A N 1
ATOM 1900 C CA . THR A 1 236 ? 1.209 -21.378 -8.604 1.00 95.00 236 THR A CA 1
ATOM 1901 C C . THR A 1 236 ? 0.625 -21.375 -10.013 1.00 95.00 236 THR A C 1
ATOM 1903 O O . THR A 1 236 ? 0.082 -22.394 -10.432 1.00 95.00 236 THR A O 1
ATOM 1906 N N . LYS A 1 237 ? 0.769 -20.268 -10.758 1.00 94.38 237 LYS A N 1
ATOM 1907 C CA . LYS A 1 237 ? 0.245 -20.083 -12.126 1.00 94.38 237 LYS A CA 1
ATOM 1908 C C . LYS A 1 237 ? -1.239 -20.463 -12.246 1.00 94.38 237 LYS A C 1
ATOM 1910 O O . LYS A 1 237 ? -1.680 -20.998 -13.262 1.00 94.38 237 LYS A O 1
ATOM 1915 N N . GLU A 1 238 ? -2.006 -20.238 -11.181 1.00 94.62 238 GLU A N 1
ATOM 1916 C CA . GLU A 1 238 ? -3.410 -20.636 -11.089 1.00 94.62 238 GLU A CA 1
ATOM 1917 C C . GLU A 1 238 ? -4.299 -19.653 -11.865 1.00 94.62 238 GLU A C 1
ATOM 1919 O O . GLU A 1 238 ? -4.321 -18.452 -11.593 1.00 94.62 238 GLU A O 1
ATOM 1924 N N . ARG A 1 239 ? -5.078 -20.167 -12.823 1.00 94.19 239 ARG A N 1
ATOM 1925 C CA . ARG A 1 239 ? -6.060 -19.363 -13.561 1.00 94.19 239 ARG A CA 1
ATOM 1926 C C . ARG A 1 239 ? -7.198 -18.912 -12.652 1.00 94.19 239 ARG A C 1
ATOM 1928 O O . ARG A 1 239 ? -7.740 -19.715 -11.898 1.00 94.19 239 ARG A O 1
ATOM 1935 N N . GLY A 1 240 ? -7.584 -17.642 -12.780 1.00 93.69 240 GLY A N 1
ATOM 1936 C CA . GLY A 1 240 ? -8.720 -17.067 -12.056 1.00 93.69 240 GLY A CA 1
ATOM 1937 C C . GLY A 1 240 ? -8.487 -16.952 -10.551 1.00 93.69 240 GLY A C 1
ATOM 1938 O O . GLY A 1 240 ? -9.434 -16.800 -9.785 1.00 93.69 240 GLY A O 1
ATOM 1939 N N . ARG A 1 241 ? -7.233 -17.065 -10.105 1.00 96.62 241 ARG A N 1
ATOM 1940 C CA . ARG A 1 241 ? -6.900 -17.051 -8.693 1.00 96.62 241 ARG A CA 1
ATOM 1941 C C . ARG A 1 241 ? -6.149 -15.775 -8.332 1.00 96.62 241 ARG A C 1
ATOM 1943 O O . ARG A 1 241 ? -4.951 -15.653 -8.571 1.00 96.62 241 ARG A O 1
ATOM 1950 N N . VAL A 1 242 ? -6.862 -14.866 -7.682 1.00 97.94 242 VAL A N 1
ATOM 1951 C CA . VAL A 1 242 ? -6.295 -13.635 -7.130 1.00 97.94 242 VAL A CA 1
ATOM 1952 C C . VAL A 1 242 ? -5.567 -13.927 -5.814 1.00 97.94 242 VAL A C 1
ATOM 1954 O O . VAL A 1 242 ? -5.991 -14.764 -5.005 1.00 97.94 242 VAL A O 1
ATOM 1957 N N . ARG A 1 243 ? -4.443 -13.248 -5.600 1.00 97.94 243 ARG A N 1
ATOM 1958 C CA . ARG A 1 243 ? -3.663 -13.275 -4.360 1.00 97.94 243 ARG A CA 1
ATOM 1959 C C . ARG A 1 243 ? -3.516 -11.860 -3.826 1.00 97.94 243 ARG A C 1
ATOM 1961 O O . ARG A 1 243 ? -3.282 -10.940 -4.600 1.00 97.94 243 ARG A O 1
ATOM 1968 N N . PHE A 1 244 ? -3.620 -11.720 -2.511 1.00 97.19 244 PHE A N 1
ATOM 1969 C CA . PHE A 1 244 ? -3.410 -10.466 -1.799 1.00 97.19 244 PHE A CA 1
ATOM 1970 C C . PHE A 1 244 ? -2.174 -10.582 -0.922 1.00 97.19 244 PHE A C 1
ATOM 1972 O O . PHE A 1 244 ? -1.922 -11.633 -0.332 1.00 97.19 244 PHE A O 1
ATOM 1979 N N . GLN A 1 245 ? -1.458 -9.478 -0.796 1.00 97.38 245 GLN A N 1
ATOM 1980 C CA . GLN A 1 245 ? -0.367 -9.308 0.138 1.00 97.38 245 GLN A CA 1
ATOM 1981 C C . GLN A 1 245 ? -0.650 -8.084 0.999 1.00 97.38 245 GLN A C 1
ATOM 1983 O O . GLN A 1 245 ? -0.880 -6.990 0.483 1.00 97.38 245 GLN A O 1
ATOM 1988 N N . ASP A 1 246 ? -0.636 -8.301 2.312 1.00 96.00 246 ASP A N 1
ATOM 1989 C CA . ASP A 1 246 ? -0.850 -7.260 3.314 1.00 96.00 246 ASP A CA 1
ATOM 1990 C C . ASP A 1 246 ? 0.245 -6.178 3.252 1.00 96.00 246 ASP A C 1
ATOM 1992 O O . ASP A 1 246 ? 1.306 -6.357 2.639 1.00 96.00 246 ASP A O 1
ATOM 1996 N N . TYR A 1 247 ? -0.035 -5.058 3.910 1.00 96.19 247 TYR A N 1
ATOM 1997 C CA . TYR A 1 247 ? 0.847 -3.911 4.013 1.00 96.19 247 TYR A CA 1
ATOM 1998 C C . TYR A 1 247 ? 2.224 -4.283 4.554 1.00 96.19 247 TYR A C 1
ATOM 2000 O O . TYR A 1 247 ? 2.353 -4.936 5.592 1.00 96.19 247 TYR A O 1
ATOM 2008 N N . ASP A 1 248 ? 3.242 -3.765 3.879 1.00 97.12 248 ASP A N 1
ATOM 2009 C CA . ASP A 1 248 ? 4.599 -3.636 4.397 1.00 97.12 248 ASP A CA 1
ATOM 2010 C C . ASP A 1 248 ? 5.174 -2.279 3.964 1.00 97.12 248 ASP A C 1
ATOM 2012 O O . ASP A 1 248 ? 4.583 -1.566 3.146 1.00 97.12 248 ASP A O 1
ATOM 2016 N N . ILE A 1 249 ? 6.318 -1.909 4.525 1.00 95.38 249 ILE A N 1
ATOM 2017 C CA . ILE A 1 249 ? 7.082 -0.749 4.083 1.00 95.38 249 ILE A CA 1
ATOM 2018 C C . ILE A 1 249 ? 7.573 -0.992 2.660 1.00 95.38 249 ILE A C 1
ATOM 2020 O O . ILE A 1 249 ? 8.339 -1.922 2.399 1.00 95.38 249 ILE A O 1
ATOM 2024 N N . TYR A 1 250 ? 7.191 -0.104 1.748 1.00 96.81 250 TYR A N 1
ATOM 2025 C CA . TYR A 1 250 ? 7.531 -0.236 0.344 1.00 96.81 250 TYR A CA 1
ATOM 2026 C C . TYR A 1 250 ? 8.501 0.860 -0.092 1.00 96.81 250 TYR A C 1
ATOM 2028 O O . TYR A 1 250 ? 8.156 2.030 -0.263 1.00 96.81 250 TYR A O 1
ATOM 2036 N N . ILE A 1 251 ? 9.769 0.466 -0.222 1.00 96.94 251 ILE A N 1
ATOM 2037 C CA . ILE A 1 251 ? 10.893 1.356 -0.538 1.00 96.94 251 ILE A CA 1
ATOM 2038 C C . ILE A 1 251 ? 10.684 2.150 -1.841 1.00 96.94 251 ILE A C 1
ATOM 2040 O O . ILE A 1 251 ? 11.006 3.340 -1.822 1.00 96.94 251 ILE A O 1
ATOM 2044 N N . PRO A 1 252 ? 10.162 1.564 -2.940 1.00 96.31 252 PRO A N 1
ATOM 2045 C CA . PRO A 1 252 ? 9.933 2.307 -4.180 1.00 96.31 252 PRO A CA 1
ATOM 2046 C C . PRO A 1 252 ? 9.014 3.521 -4.004 1.00 96.31 252 PRO A C 1
ATOM 2048 O O . PRO A 1 252 ? 9.365 4.598 -4.482 1.00 96.31 252 PRO A O 1
ATOM 2051 N N . SER A 1 253 ? 7.974 3.407 -3.169 1.00 94.00 253 SER A N 1
ATOM 2052 C CA . SER A 1 253 ? 7.114 4.528 -2.748 1.00 94.00 253 SER A CA 1
ATOM 2053 C C . SER A 1 253 ? 7.695 5.322 -1.568 1.00 94.00 253 SER A C 1
ATOM 2055 O O . SER A 1 253 ? 6.986 5.797 -0.671 1.00 94.00 253 SER A O 1
ATOM 2057 N N . TYR A 1 254 ? 9.020 5.457 -1.530 1.00 93.75 254 TYR A N 1
ATOM 2058 C CA . TYR A 1 254 ? 9.787 6.170 -0.504 1.00 93.75 254 TYR A CA 1
ATOM 2059 C C . TYR A 1 254 ? 9.581 5.646 0.929 1.00 93.75 254 TYR A C 1
ATOM 2061 O O . TYR A 1 254 ? 9.748 6.398 1.887 1.00 93.75 254 TYR A O 1
ATOM 2069 N N . GLY A 1 255 ? 9.215 4.373 1.095 1.00 93.25 255 GLY A N 1
ATOM 2070 C CA . GLY A 1 255 ? 8.960 3.759 2.402 1.00 93.25 255 GLY A CA 1
ATOM 2071 C C . GLY A 1 255 ? 7.531 3.937 2.924 1.00 93.25 255 GLY A C 1
ATOM 2072 O O . GLY A 1 255 ? 7.279 3.661 4.096 1.00 93.25 255 GLY A O 1
ATOM 2073 N N . ALA A 1 256 ? 6.591 4.386 2.087 1.00 93.25 256 ALA A N 1
ATOM 2074 C CA . ALA A 1 256 ? 5.178 4.382 2.453 1.00 93.25 256 ALA A CA 1
ATOM 2075 C C . ALA A 1 256 ? 4.651 2.936 2.613 1.00 93.25 256 ALA A C 1
ATOM 2077 O O . ALA A 1 256 ? 5.125 2.034 1.914 1.00 93.25 256 ALA A O 1
ATOM 2078 N N . PRO A 1 257 ? 3.670 2.694 3.502 1.00 95.56 257 PRO A N 1
ATOM 2079 C CA . PRO A 1 257 ? 2.960 1.421 3.557 1.00 95.56 257 PRO A CA 1
ATOM 2080 C C . PRO A 1 257 ? 2.264 1.105 2.229 1.00 95.56 257 PRO A C 1
ATOM 2082 O O . PRO A 1 257 ? 1.475 1.913 1.739 1.00 95.56 257 PRO A O 1
ATOM 2085 N N . ALA A 1 258 ? 2.496 -0.087 1.680 1.00 96.75 258 ALA A N 1
ATOM 2086 C CA . ALA A 1 258 ? 1.806 -0.553 0.478 1.00 96.75 258 ALA A CA 1
ATOM 2087 C C . ALA A 1 258 ? 1.358 -2.010 0.608 1.00 96.75 258 ALA A C 1
ATOM 2089 O O . ALA A 1 258 ? 2.114 -2.865 1.073 1.00 96.75 258 ALA A O 1
ATOM 2090 N N . ALA A 1 259 ? 0.133 -2.282 0.162 1.00 97.44 259 ALA A N 1
ATOM 2091 C CA . ALA A 1 259 ? -0.435 -3.614 -0.002 1.00 97.44 259 ALA A CA 1
ATOM 2092 C C . ALA A 1 259 ? -0.689 -3.877 -1.490 1.00 97.44 259 ALA A C 1
ATOM 2094 O O . ALA A 1 259 ? -0.929 -2.946 -2.262 1.00 97.44 259 ALA A O 1
ATOM 2095 N N . PHE A 1 260 ? -0.653 -5.144 -1.894 1.00 98.50 260 PHE A N 1
ATOM 2096 C CA . PHE A 1 260 ? -0.705 -5.519 -3.306 1.00 98.50 260 PHE A CA 1
ATOM 2097 C C . PHE A 1 260 ? -1.698 -6.644 -3.559 1.00 98.50 260 PHE A C 1
ATOM 2099 O O . PHE A 1 260 ? -1.952 -7.490 -2.701 1.00 98.50 260 PHE A O 1
ATOM 2106 N N . VAL A 1 261 ? -2.229 -6.672 -4.775 1.00 98.62 261 VAL A N 1
ATOM 2107 C CA . VAL A 1 261 ? -3.058 -7.756 -5.296 1.00 98.62 261 VAL A CA 1
ATOM 2108 C C . VAL A 1 261 ? -2.521 -8.178 -6.658 1.00 98.62 261 VAL A C 1
ATOM 2110 O O . VAL A 1 261 ? -2.100 -7.327 -7.437 1.00 98.62 261 VAL A O 1
ATOM 2113 N N . ALA A 1 262 ? -2.489 -9.477 -6.949 1.00 98.69 262 ALA A N 1
ATOM 2114 C CA . ALA A 1 262 ? -1.933 -9.992 -8.196 1.00 98.69 262 ALA A CA 1
ATOM 2115 C C . ALA A 1 262 ? -2.661 -11.239 -8.704 1.00 98.69 262 ALA A C 1
ATOM 2117 O O . ALA A 1 262 ? -3.222 -12.020 -7.928 1.00 98.69 262 ALA A O 1
ATOM 2118 N N . VAL A 1 263 ? -2.619 -11.437 -10.021 1.00 98.69 263 VAL A N 1
ATOM 2119 C CA . VAL A 1 263 ? -3.222 -12.579 -10.713 1.00 98.69 263 VAL A CA 1
ATOM 2120 C C . VAL A 1 263 ? -2.439 -12.932 -11.980 1.00 98.69 263 VAL A C 1
ATOM 2122 O O . VAL A 1 263 ? -1.883 -12.065 -12.657 1.00 98.69 263 VAL A O 1
ATOM 2125 N N . THR A 1 264 ? -2.392 -14.221 -12.319 1.00 98.69 264 THR A N 1
ATOM 2126 C CA . THR A 1 264 ? -1.849 -14.680 -13.604 1.00 98.69 264 THR A CA 1
ATOM 2127 C C . THR A 1 264 ? -2.826 -14.364 -14.738 1.00 98.69 264 THR A C 1
ATOM 2129 O O . THR A 1 264 ? -3.990 -14.764 -14.693 1.00 98.69 264 THR A O 1
ATOM 2132 N N . VAL A 1 265 ? -2.334 -13.696 -15.777 1.00 98.69 265 VAL A N 1
ATOM 2133 C CA . VAL A 1 265 ? -3.080 -13.354 -16.991 1.00 98.69 265 VAL A CA 1
ATOM 2134 C C . VAL A 1 265 ? -2.775 -14.371 -18.084 1.00 98.69 265 VAL A C 1
ATOM 2136 O O . VAL A 1 265 ? -1.617 -14.722 -18.320 1.00 98.69 265 VAL A O 1
ATOM 2139 N N . PHE A 1 266 ? -3.814 -14.832 -18.776 1.00 98.25 266 PHE A N 1
ATOM 2140 C CA . PHE A 1 266 ? -3.706 -15.843 -19.824 1.00 98.25 266 PHE A CA 1
ATOM 2141 C C . PHE A 1 266 ? -4.199 -15.308 -21.171 1.00 98.25 266 PHE A C 1
ATOM 2143 O O . PHE A 1 266 ? -5.251 -14.678 -21.231 1.00 98.25 266 PHE A O 1
ATOM 2150 N N . ASP A 1 267 ? -3.496 -15.649 -22.251 1.00 97.06 267 ASP A N 1
ATOM 2151 C CA . ASP A 1 267 ? -3.961 -15.485 -23.633 1.00 97.06 267 ASP A CA 1
ATOM 2152 C C . ASP A 1 267 ? -4.306 -16.869 -24.195 1.00 97.06 267 ASP A C 1
ATOM 2154 O O . ASP A 1 267 ? -3.439 -17.700 -24.478 1.00 97.06 267 ASP A O 1
ATOM 2158 N N . GLY A 1 268 ? -5.599 -17.190 -24.250 1.00 93.88 268 GLY A N 1
ATOM 2159 C CA . GLY A 1 268 ? -6.043 -18.552 -24.538 1.00 93.88 268 GLY A CA 1
ATOM 2160 C C . GLY A 1 268 ? -5.513 -19.539 -23.493 1.00 93.88 268 GLY A C 1
ATOM 2161 O O . GLY A 1 268 ? -5.943 -19.511 -22.338 1.00 93.88 268 GLY A O 1
ATOM 2162 N N . ARG A 1 269 ? -4.598 -20.432 -23.893 1.00 93.38 269 ARG A N 1
ATOM 2163 C CA . ARG A 1 269 ? -3.968 -21.426 -22.999 1.00 93.38 269 ARG A CA 1
ATOM 2164 C C . ARG A 1 269 ? -2.619 -20.976 -22.440 1.00 93.38 269 ARG A C 1
ATOM 2166 O O . ARG A 1 269 ? -2.189 -21.544 -21.439 1.00 93.38 269 ARG A O 1
ATOM 2173 N N . ASP A 1 270 ? -2.003 -19.970 -23.047 1.00 96.12 270 ASP A N 1
ATOM 2174 C CA . ASP A 1 270 ? -0.658 -19.522 -22.710 1.00 96.12 270 ASP A CA 1
ATOM 2175 C C . ASP A 1 270 ? -0.706 -18.415 -21.656 1.00 96.12 270 ASP A C 1
ATOM 2177 O O . ASP A 1 270 ? -1.718 -17.730 -21.490 1.00 96.12 270 ASP A O 1
ATOM 2181 N N . ILE A 1 271 ? 0.382 -18.248 -20.905 1.00 97.75 271 ILE A N 1
ATOM 2182 C CA . ILE A 1 271 ? 0.489 -17.187 -19.901 1.00 97.75 271 ILE A CA 1
ATOM 2183 C C . ILE A 1 271 ? 0.968 -15.911 -20.599 1.00 97.75 271 ILE A C 1
ATOM 2185 O O . ILE A 1 271 ? 2.081 -15.852 -21.125 1.00 97.75 271 ILE A O 1
ATOM 2189 N N . ALA A 1 272 ? 0.125 -14.879 -20.581 1.00 98.06 272 ALA A N 1
ATOM 2190 C CA . ALA A 1 272 ? 0.474 -13.550 -21.076 1.00 98.06 272 ALA A CA 1
ATOM 2191 C C . ALA A 1 272 ? 1.339 -12.782 -20.063 1.00 98.06 272 ALA A C 1
ATOM 2193 O O . ALA A 1 272 ? 2.178 -11.972 -20.438 1.00 98.06 272 ALA A O 1
ATOM 2194 N N . GLY A 1 273 ? 1.159 -13.050 -18.770 1.00 98.44 273 GLY A N 1
ATOM 2195 C CA . GLY A 1 273 ? 2.010 -12.510 -17.719 1.00 98.44 273 GLY A CA 1
ATOM 2196 C C . GLY A 1 273 ? 1.305 -12.434 -16.383 1.00 98.44 273 GLY A C 1
ATOM 2197 O O . GLY A 1 273 ? 0.423 -13.244 -16.092 1.00 98.44 273 GLY A O 1
ATOM 2198 N N . ILE A 1 274 ? 1.710 -11.479 -15.558 1.00 98.81 274 ILE A N 1
ATOM 2199 C CA . ILE A 1 274 ? 1.073 -11.204 -14.272 1.00 98.81 274 ILE A CA 1
ATOM 2200 C C . ILE A 1 274 ? 0.595 -9.756 -14.278 1.00 98.81 274 ILE A C 1
ATOM 2202 O O . ILE A 1 274 ? 1.350 -8.843 -14.613 1.00 98.81 274 ILE A O 1
ATOM 2206 N N . LEU A 1 275 ? -0.667 -9.571 -13.901 1.00 98.88 275 LEU A N 1
ATOM 2207 C CA . LEU A 1 275 ? -1.230 -8.273 -13.562 1.00 98.88 275 LEU A CA 1
ATOM 2208 C C . LEU A 1 275 ? -1.157 -8.128 -12.047 1.00 98.88 275 LEU A C 1
ATOM 2210 O O . LEU A 1 275 ? -1.624 -9.012 -11.322 1.00 98.88 275 LEU A O 1
ATOM 2214 N N . ALA A 1 276 ? -0.611 -7.013 -11.576 1.00 98.81 276 ALA A N 1
ATOM 2215 C CA . ALA A 1 276 ? -0.675 -6.641 -10.173 1.00 98.81 276 ALA A CA 1
ATOM 2216 C C . ALA A 1 276 ? -1.120 -5.190 -10.006 1.00 98.81 276 ALA A C 1
ATOM 2218 O O . ALA A 1 276 ? -0.853 -4.354 -10.864 1.00 98.81 276 ALA A O 1
ATOM 2219 N N . LEU A 1 277 ? -1.794 -4.895 -8.899 1.00 98.56 277 LEU A N 1
ATOM 2220 C CA . LEU A 1 277 ? -2.225 -3.552 -8.524 1.00 98.56 277 LEU A CA 1
ATOM 2221 C C . LEU A 1 277 ? -1.756 -3.250 -7.103 1.00 98.56 277 LEU A C 1
ATOM 2223 O O . LEU A 1 277 ? -1.789 -4.127 -6.231 1.00 98.56 277 LEU A O 1
ATOM 2227 N N . GLN A 1 278 ? -1.370 -2.002 -6.860 1.00 97.94 278 GLN A N 1
ATOM 2228 C CA . GLN A 1 278 ? -1.193 -1.491 -5.506 1.00 97.94 278 GLN A CA 1
ATOM 2229 C C . GLN A 1 278 ? -2.550 -1.039 -4.960 1.00 97.94 278 GLN A C 1
ATOM 2231 O O . GLN A 1 278 ? -3.239 -0.212 -5.566 1.00 97.94 278 GLN A O 1
ATOM 2236 N N . VAL A 1 279 ? -2.947 -1.624 -3.830 1.00 95.19 279 VAL A N 1
ATOM 2237 C CA . VAL A 1 279 ? -4.271 -1.442 -3.224 1.00 95.19 279 VAL A CA 1
ATOM 2238 C C . VAL A 1 279 ? -4.458 0.018 -2.778 1.00 95.19 279 VAL A C 1
ATOM 2240 O O . VAL A 1 279 ? -3.535 0.580 -2.185 1.00 95.19 279 VAL A O 1
ATOM 2243 N N . PRO A 1 280 ? -5.636 0.630 -3.008 1.00 88.69 280 PRO A N 1
ATOM 2244 C CA . PRO A 1 280 ? -5.943 1.971 -2.515 1.00 88.69 280 PRO A CA 1
ATOM 2245 C C . PRO A 1 280 ? -5.974 2.018 -0.978 1.00 88.69 280 PRO A C 1
ATOM 2247 O O . PRO A 1 280 ? -6.933 1.571 -0.341 1.00 88.69 280 PRO A O 1
ATOM 2250 N N . SER A 1 281 ? -4.933 2.563 -0.350 1.00 86.75 281 SER A N 1
ATOM 2251 C CA . SER A 1 281 ? -4.913 2.720 1.111 1.00 86.75 281 SER A CA 1
ATOM 2252 C C . SER A 1 281 ? -5.982 3.691 1.597 1.00 86.75 281 SER A C 1
ATOM 2254 O O . SER A 1 281 ? -6.639 3.430 2.604 1.00 86.75 281 SER A O 1
ATOM 2256 N N . ASP A 1 282 ? -6.199 4.769 0.843 1.00 88.50 282 ASP A N 1
ATOM 2257 C CA . ASP A 1 282 ? -7.137 5.832 1.198 1.00 88.50 282 ASP A CA 1
ATOM 2258 C C . ASP A 1 282 ? -8.587 5.338 1.213 1.00 88.50 282 ASP A C 1
ATOM 2260 O O . ASP A 1 282 ? -9.330 5.673 2.128 1.00 88.50 282 ASP A O 1
ATOM 2264 N N . GLU A 1 283 ? -8.990 4.479 0.272 1.00 89.56 283 GLU A N 1
ATOM 2265 C CA . GLU A 1 283 ? -10.363 3.954 0.229 1.00 89.56 283 GLU A CA 1
ATOM 2266 C C . GLU A 1 283 ? -10.660 3.013 1.399 1.00 89.56 283 GLU A C 1
ATOM 2268 O O . GLU A 1 283 ? -11.689 3.145 2.066 1.00 89.56 283 GLU A O 1
ATOM 2273 N N . LEU A 1 284 ? -9.733 2.104 1.727 1.00 92.19 284 LEU A N 1
ATOM 2274 C CA . LEU A 1 284 ? -9.874 1.273 2.926 1.00 92.19 284 LEU A CA 1
ATOM 2275 C C . LEU A 1 284 ? -9.917 2.144 4.190 1.00 92.19 284 LEU A C 1
ATOM 2277 O O . LEU A 1 284 ? -10.710 1.894 5.103 1.00 92.19 284 LEU A O 1
ATOM 2281 N N . ASN A 1 285 ? -9.087 3.185 4.239 1.00 93.12 285 ASN A N 1
ATOM 2282 C CA . ASN A 1 285 ? -9.052 4.117 5.354 1.00 93.12 285 ASN A CA 1
ATOM 2283 C C . ASN A 1 285 ? -10.367 4.898 5.492 1.00 93.12 285 ASN A C 1
ATOM 2285 O O . ASN A 1 285 ? -10.903 5.030 6.592 1.00 93.12 285 ASN A O 1
ATOM 2289 N N . ASN A 1 286 ? -10.942 5.348 4.379 1.00 93.00 286 ASN A N 1
ATOM 2290 C CA . ASN A 1 286 ? -12.242 6.009 4.314 1.00 93.00 286 ASN A CA 1
ATOM 2291 C C . ASN A 1 286 ? -13.368 5.090 4.800 1.00 93.00 286 ASN A C 1
ATOM 2293 O O . ASN A 1 286 ? -14.222 5.518 5.582 1.00 93.00 286 ASN A O 1
ATOM 2297 N N . VAL A 1 287 ? -13.336 3.805 4.425 1.00 93.19 287 VAL A N 1
ATOM 2298 C CA . VAL A 1 287 ? -14.259 2.795 4.964 1.00 93.19 287 VAL A CA 1
ATOM 2299 C C . VAL A 1 287 ? -14.131 2.716 6.483 1.00 93.19 287 VAL A C 1
ATOM 2301 O O . VAL A 1 287 ? -15.142 2.787 7.181 1.00 93.19 287 VAL A O 1
ATOM 2304 N N . MET A 1 288 ? -12.919 2.621 7.027 1.00 95.31 288 MET A N 1
ATOM 2305 C CA . MET A 1 288 ? -12.715 2.472 8.473 1.00 95.31 288 MET A CA 1
ATOM 2306 C C . MET A 1 288 ? -13.074 3.729 9.270 1.00 95.31 288 MET A C 1
ATOM 2308 O O . MET A 1 288 ? -13.747 3.644 10.298 1.00 95.31 288 MET A O 1
ATOM 2312 N N . THR A 1 289 ? -12.730 4.902 8.751 1.00 94.19 289 THR A N 1
ATOM 2313 C CA . THR A 1 289 ? -12.969 6.205 9.389 1.00 94.19 289 THR A CA 1
ATOM 2314 C C . THR A 1 289 ? -14.359 6.774 9.100 1.00 94.19 289 THR A C 1
ATOM 2316 O O . THR A 1 289 ? -14.715 7.830 9.615 1.00 94.19 289 THR A O 1
ATOM 2319 N N . SER A 1 290 ? -15.178 6.072 8.307 1.00 92.81 290 SER A N 1
ATOM 2320 C CA . SER A 1 290 ? -16.484 6.548 7.822 1.00 92.81 290 SER A CA 1
ATOM 2321 C C . SER A 1 290 ? -16.392 7.907 7.129 1.00 92.81 290 SER A C 1
ATOM 2323 O O . SER A 1 290 ? -17.181 8.802 7.415 1.00 92.81 290 SER A O 1
ATOM 2325 N N . ASN A 1 291 ? -15.399 8.073 6.252 1.00 93.88 291 ASN A N 1
ATOM 2326 C CA . ASN A 1 291 ? -15.082 9.345 5.593 1.00 93.88 291 ASN A CA 1
ATOM 2327 C C . ASN A 1 291 ? -14.885 10.502 6.588 1.00 93.88 291 ASN A C 1
ATOM 2329 O O . ASN A 1 291 ? -15.265 11.635 6.307 1.00 93.88 291 ASN A O 1
ATOM 2333 N N . GLN A 1 292 ? -14.337 10.208 7.771 1.00 94.81 292 GLN A N 1
ATOM 2334 C CA . GLN A 1 292 ? -14.158 11.166 8.868 1.00 94.81 292 GLN A CA 1
ATOM 2335 C C . GLN A 1 292 ? -15.480 11.746 9.423 1.00 94.81 292 GLN A C 1
ATOM 2337 O O . GLN A 1 292 ? -15.481 12.713 10.182 1.00 94.81 292 GLN A O 1
ATOM 2342 N N . GLU A 1 293 ? -16.627 11.129 9.112 1.00 94.31 293 GLU A N 1
ATOM 2343 C CA . GLU A 1 293 ? -17.951 11.513 9.615 1.00 94.31 293 GLU A CA 1
ATOM 2344 C C . GLU A 1 293 ? -18.368 10.665 10.832 1.00 94.31 293 GLU A C 1
ATOM 2346 O O . GLU A 1 293 ? -19.460 10.087 10.877 1.00 94.31 293 GLU A O 1
ATOM 2351 N N . TRP A 1 294 ? -17.489 10.558 11.835 1.00 93.69 294 TRP A N 1
ATOM 2352 C CA . TRP A 1 294 ? -17.681 9.651 12.975 1.00 93.69 294 TRP A CA 1
ATOM 2353 C C . TRP A 1 294 ? -18.983 9.892 13.747 1.00 93.69 294 TRP A C 1
ATOM 2355 O O . TRP A 1 294 ? -19.729 8.945 13.997 1.00 93.69 294 TRP A O 1
ATOM 2365 N N . GLU A 1 295 ? -19.294 11.145 14.085 1.00 91.19 295 GLU A N 1
ATOM 2366 C CA . GLU A 1 295 ? -20.514 11.487 14.830 1.00 91.19 295 GLU A CA 1
ATOM 2367 C C . GLU A 1 295 ? -21.783 11.105 14.059 1.00 91.19 295 GLU A C 1
ATOM 2369 O O . GLU A 1 295 ? -22.674 10.464 14.616 1.00 91.19 295 GLU A O 1
ATOM 2374 N N . LYS A 1 296 ? -21.836 11.407 12.753 1.00 91.00 296 LYS A N 1
ATOM 2375 C CA . LYS A 1 296 ? -22.966 11.034 11.882 1.00 91.00 296 LYS A CA 1
ATOM 2376 C C . LYS A 1 296 ? -23.103 9.521 11.716 1.00 91.00 296 LYS A C 1
ATOM 2378 O O . LYS A 1 296 ? -24.198 9.027 11.468 1.00 91.00 296 LYS A O 1
ATOM 2383 N N . SER A 1 297 ? -21.997 8.796 11.862 1.00 88.38 297 SER A N 1
ATOM 2384 C CA . SER A 1 297 ? -21.934 7.337 11.752 1.00 88.38 297 SER A CA 1
ATOM 2385 C C . SER A 1 297 ? -22.239 6.615 13.068 1.00 88.38 297 SER A C 1
ATOM 2387 O O . SER A 1 297 ? -22.079 5.399 13.136 1.00 88.38 297 SER A O 1
ATOM 2389 N N . GLY A 1 298 ? -22.650 7.337 14.118 1.00 88.38 298 GLY A N 1
ATOM 2390 C CA . GLY A 1 298 ? -22.967 6.756 15.426 1.00 88.38 298 GLY A CA 1
ATOM 2391 C C . GLY A 1 298 ? -21.744 6.445 16.292 1.00 88.38 298 GLY A C 1
ATOM 2392 O O . GLY A 1 298 ? -21.861 5.760 17.295 1.00 88.38 298 GLY A O 1
ATOM 2393 N N . MET A 1 299 ? -20.554 6.946 15.943 1.00 90.94 299 MET A N 1
ATOM 2394 C CA . MET A 1 299 ? -19.351 6.779 16.774 1.00 90.94 299 MET A CA 1
ATOM 2395 C C . 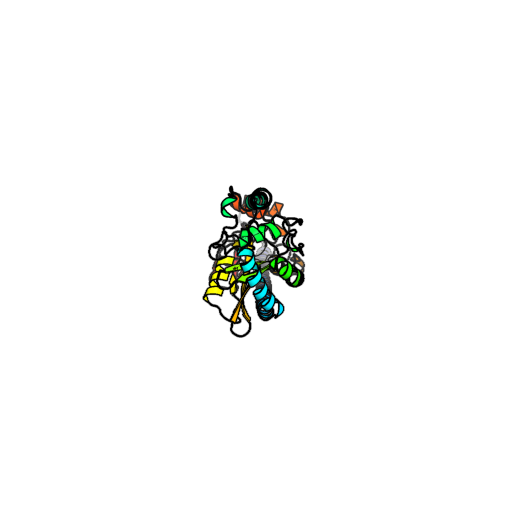MET A 1 299 ? -19.199 7.875 17.841 1.00 90.94 299 MET A C 1
ATOM 2397 O O . MET A 1 299 ? -18.245 7.849 18.617 1.00 90.94 299 MET A O 1
ATOM 2401 N N . GLY A 1 300 ? -20.120 8.842 17.890 1.00 91.44 300 GLY A N 1
ATOM 2402 C CA . GLY A 1 300 ? -20.111 9.928 18.872 1.00 91.44 300 GLY A CA 1
ATOM 2403 C C . GLY A 1 300 ? -18.797 10.717 18.906 1.00 91.44 300 GLY A C 1
ATOM 2404 O O . GLY A 1 300 ? -18.031 10.752 17.937 1.00 91.44 300 GLY A O 1
ATOM 2405 N N . GLU A 1 301 ? -18.514 11.338 20.049 1.00 92.06 301 GLU A N 1
ATOM 2406 C CA . GLU A 1 301 ? -17.345 12.208 20.237 1.00 92.06 301 GLU A CA 1
ATOM 2407 C C . GLU A 1 301 ? -16.021 11.435 20.374 1.00 92.06 301 GLU A C 1
ATOM 2409 O O . GLU A 1 301 ? -14.962 11.973 20.055 1.00 92.06 301 GLU A O 1
ATOM 2414 N N . THR A 1 302 ? -16.060 10.171 20.812 1.00 93.44 302 THR A N 1
ATOM 2415 C CA . THR A 1 302 ? -14.853 9.427 21.226 1.00 93.44 302 THR A CA 1
ATOM 2416 C C . THR A 1 302 ? -14.703 8.037 20.612 1.00 93.44 302 THR A C 1
ATOM 2418 O O . THR A 1 302 ? -13.632 7.444 20.737 1.00 93.44 302 THR A O 1
ATOM 2421 N N . GLY A 1 303 ? -15.736 7.500 19.958 1.00 94.00 303 GLY A N 1
ATOM 2422 C CA . GLY A 1 303 ? -15.702 6.159 19.381 1.00 94.00 303 GLY A CA 1
ATOM 2423 C C . GLY A 1 303 ? -14.763 6.062 18.182 1.00 94.00 303 GLY A C 1
ATOM 2424 O O . GLY A 1 303 ? -14.671 6.970 17.356 1.00 94.00 303 GLY A O 1
ATOM 2425 N N . GLU A 1 304 ? -14.076 4.937 18.060 1.00 94.88 304 GLU A N 1
ATOM 2426 C CA . GLU A 1 304 ? -13.146 4.659 16.972 1.00 94.88 304 GLU A CA 1
ATOM 2427 C C . GLU A 1 304 ? -13.302 3.206 16.525 1.00 94.88 304 GLU A C 1
ATOM 2429 O O . GLU A 1 304 ? -13.594 2.319 17.331 1.00 94.88 304 GLU A O 1
ATOM 2434 N N . VAL A 1 305 ? -13.083 2.960 15.235 1.00 95.00 305 VAL A N 1
ATOM 2435 C CA . VAL A 1 305 ? -12.904 1.615 14.695 1.00 95.00 305 VAL A CA 1
ATOM 2436 C C . VAL A 1 305 ? -11.606 1.596 13.903 1.00 95.00 305 VAL A C 1
ATOM 2438 O O . VAL A 1 305 ? -11.384 2.456 13.055 1.00 95.00 305 VAL A O 1
ATOM 2441 N N . TYR A 1 306 ? -10.770 0.595 14.157 1.00 95.75 306 TYR A N 1
ATOM 2442 C CA . TYR A 1 306 ? -9.499 0.408 13.469 1.00 95.75 306 TYR A CA 1
ATOM 2443 C C . TYR A 1 306 ? -9.269 -1.068 13.122 1.00 95.75 306 TYR A C 1
ATOM 2445 O O . TYR A 1 306 ? -9.845 -1.970 13.734 1.00 95.75 306 TYR A O 1
ATOM 2453 N N . LEU A 1 307 ? -8.422 -1.312 12.122 1.00 96.56 307 LEU A N 1
ATOM 2454 C CA . LEU A 1 307 ? -7.938 -2.642 11.750 1.00 96.56 307 LEU A CA 1
ATOM 2455 C C . LEU A 1 307 ? -6.525 -2.854 12.290 1.00 96.56 307 LEU A C 1
ATOM 2457 O O . LEU A 1 307 ? -5.695 -1.949 12.227 1.00 96.56 307 LEU A O 1
ATOM 2461 N N . VAL A 1 308 ? -6.233 -4.065 12.766 1.00 97.06 308 VAL A N 1
ATOM 2462 C CA . VAL A 1 308 ? -4.900 -4.454 13.249 1.00 97.06 308 VAL A CA 1
ATOM 2463 C C . VAL A 1 308 ? -4.449 -5.718 12.528 1.00 97.06 308 VAL A C 1
ATOM 2465 O O . VAL A 1 308 ? -5.202 -6.687 12.425 1.00 97.06 308 VAL A O 1
ATOM 2468 N N . GLY A 1 309 ? -3.220 -5.702 12.016 1.00 95.88 309 GLY A N 1
ATOM 2469 C CA . GLY A 1 309 ? -2.600 -6.870 11.397 1.00 95.88 309 GLY A CA 1
ATOM 2470 C C . GLY A 1 309 ? -2.023 -7.845 12.424 1.00 95.88 309 GLY A C 1
ATOM 2471 O O . GLY A 1 309 ? -1.895 -7.545 13.607 1.00 95.88 309 GLY A O 1
ATOM 2472 N N . ARG A 1 310 ? -1.581 -9.020 11.960 1.00 94.62 310 ARG A N 1
ATOM 2473 C CA . ARG A 1 310 ? -0.950 -10.049 12.820 1.00 94.62 310 ARG A CA 1
ATOM 2474 C C . ARG A 1 310 ? 0.363 -9.607 13.477 1.00 94.62 310 ARG A C 1
ATOM 2476 O O . ARG A 1 310 ? 0.835 -10.277 14.384 1.00 94.62 310 ARG A O 1
ATOM 2483 N N . ASN A 1 311 ? 0.951 -8.519 12.991 1.00 95.50 311 ASN A N 1
ATOM 2484 C CA . ASN A 1 311 ? 2.136 -7.879 13.555 1.00 95.50 311 ASN A CA 1
ATOM 2485 C C . ASN A 1 311 ? 1.799 -6.835 14.635 1.00 95.50 311 ASN A C 1
ATOM 2487 O O . ASN A 1 311 ? 2.680 -6.070 15.006 1.00 95.50 311 ASN A O 1
ATOM 2491 N N . HIS A 1 312 ? 0.542 -6.769 15.092 1.00 97.00 312 HIS A N 1
ATOM 2492 C CA . HIS A 1 312 ? 0.044 -5.795 16.073 1.00 97.00 312 HIS A CA 1
ATOM 2493 C C . HIS A 1 312 ? 0.138 -4.333 15.627 1.00 97.00 312 HIS A C 1
ATOM 2495 O O . HIS A 1 312 ? 0.024 -3.434 16.451 1.00 97.00 312 HIS A O 1
ATOM 2501 N N . LEU A 1 313 ? 0.306 -4.072 14.330 1.00 97.25 313 LEU A N 1
ATOM 2502 C CA . LEU A 1 313 ? 0.325 -2.717 13.778 1.00 97.25 313 LEU A CA 1
ATOM 2503 C C . LEU A 1 313 ? -1.006 -2.402 13.096 1.00 97.25 313 LEU A C 1
ATOM 2505 O O . LEU A 1 313 ? -1.643 -3.292 12.517 1.00 97.25 313 LEU A O 1
ATOM 2509 N N . MET A 1 314 ? -1.412 -1.135 13.115 1.00 97.44 314 MET A N 1
ATOM 2510 C CA . MET A 1 314 ? -2.639 -0.701 12.445 1.00 97.44 314 MET A CA 1
ATOM 2511 C C . MET A 1 314 ? -2.604 -0.928 10.920 1.00 97.44 314 MET A C 1
ATOM 2513 O O . MET A 1 314 ? -1.541 -0.940 10.291 1.00 97.44 314 MET A O 1
ATOM 2517 N N . ARG A 1 315 ? -3.790 -1.118 10.331 1.00 96.56 315 ARG A N 1
ATOM 2518 C CA . ARG A 1 315 ? -4.070 -1.198 8.878 1.00 96.56 315 ARG A CA 1
ATOM 2519 C C . ARG A 1 315 ? -5.062 -0.134 8.399 1.00 96.56 315 ARG A C 1
ATOM 2521 O O . ARG A 1 315 ? -5.512 -0.167 7.261 1.00 96.56 315 ARG A O 1
ATOM 2528 N N . SER A 1 316 ? -5.403 0.789 9.285 1.00 96.25 316 SER A N 1
ATOM 2529 C CA . SER A 1 316 ? -6.242 1.957 9.045 1.00 96.25 316 SER A CA 1
ATOM 2530 C C . SER A 1 316 ? -5.743 3.096 9.919 1.00 96.25 316 SER A C 1
ATOM 2532 O O . SER A 1 316 ? -5.075 2.837 10.922 1.00 96.25 316 SER A O 1
ATOM 2534 N N . ASP A 1 317 ? -6.093 4.330 9.582 1.00 96.75 317 ASP A N 1
ATOM 2535 C CA . ASP A 1 317 ? -5.709 5.464 10.398 1.00 96.75 317 ASP A CA 1
ATOM 2536 C C . ASP A 1 317 ? -6.532 5.611 11.673 1.00 96.75 317 ASP A C 1
ATOM 2538 O O . ASP A 1 317 ? -7.750 5.428 11.689 1.00 96.75 317 ASP A O 1
ATOM 2542 N N . SER A 1 318 ? -5.830 5.984 12.741 1.00 97.06 318 SER A N 1
ATOM 2543 C CA . SER A 1 318 ? -6.404 6.430 14.004 1.00 97.06 318 SER A CA 1
ATOM 2544 C C . SER A 1 318 ? -7.253 7.683 13.784 1.00 97.06 318 SER A C 1
ATOM 2546 O O . SER A 1 318 ? -6.779 8.682 13.232 1.00 97.06 318 SER A O 1
ATOM 2548 N N . ARG A 1 319 ? -8.488 7.672 14.298 1.00 96.31 319 ARG A N 1
ATOM 2549 C CA . ARG A 1 319 ? -9.378 8.845 14.357 1.00 96.31 319 ARG A CA 1
ATOM 2550 C C . ARG A 1 319 ? -8.653 10.030 14.982 1.00 96.31 319 ARG A C 1
ATOM 2552 O O . ARG A 1 319 ? -8.766 11.154 14.505 1.00 96.31 319 ARG A O 1
ATOM 2559 N N . PHE A 1 320 ? -7.894 9.774 16.041 1.00 96.69 320 PHE A N 1
ATOM 2560 C CA . PHE A 1 320 ? -7.242 10.817 16.827 1.00 96.69 320 PHE A CA 1
ATOM 2561 C C . PHE A 1 320 ? -6.081 11.468 16.076 1.00 96.69 320 PHE A C 1
ATOM 2563 O O . PHE A 1 320 ? -5.888 12.672 16.218 1.00 96.69 320 PHE A O 1
ATOM 2570 N N . LEU A 1 321 ? -5.369 10.717 15.223 1.00 97.25 321 LEU A N 1
ATOM 2571 C CA . LEU A 1 321 ? -4.377 11.306 14.320 1.00 97.25 321 LEU A CA 1
ATOM 2572 C C . LEU A 1 321 ? -5.048 12.274 13.334 1.00 97.25 321 LEU A C 1
ATOM 2574 O O . LEU A 1 321 ? -4.521 13.357 13.090 1.00 97.25 321 LEU A O 1
ATOM 2578 N N . LEU A 1 322 ? -6.194 11.877 12.773 1.00 96.00 322 LEU A N 1
ATOM 2579 C CA . LEU A 1 322 ? -6.902 12.647 11.748 1.00 96.00 322 LEU A CA 1
ATOM 2580 C C . LEU A 1 322 ? -7.622 13.884 12.310 1.00 96.00 322 LEU A C 1
ATOM 2582 O O . LEU A 1 322 ? -7.686 14.903 11.629 1.00 96.00 322 LEU A O 1
ATOM 2586 N N . GLN A 1 323 ? -8.154 13.814 13.534 1.00 95.31 323 GLN A N 1
ATOM 2587 C CA . GLN A 1 323 ? -8.873 14.931 14.160 1.00 95.31 323 GLN A CA 1
ATOM 2588 C C . GLN A 1 323 ? -7.941 15.995 14.748 1.00 95.31 323 GLN A C 1
ATOM 2590 O O . GLN A 1 323 ? -8.165 17.186 14.541 1.00 95.31 323 GLN A O 1
ATOM 2595 N N . ASP A 1 324 ? -6.916 15.577 15.493 1.00 96.31 324 ASP A N 1
ATOM 2596 C CA . ASP A 1 324 ? -5.954 16.483 16.122 1.00 96.31 324 ASP A CA 1
ATOM 2597 C C . ASP A 1 324 ? -4.588 15.803 16.226 1.00 96.31 324 ASP A C 1
ATOM 2599 O O . ASP A 1 324 ? -4.212 15.197 17.236 1.00 96.31 324 ASP A O 1
ATOM 2603 N N . ARG A 1 325 ? -3.831 15.919 15.136 1.00 96.94 325 ARG A N 1
ATOM 2604 C CA . ARG A 1 325 ? -2.496 15.339 15.004 1.00 96.94 325 ARG A CA 1
ATOM 2605 C C . ARG A 1 325 ? -1.553 15.767 16.129 1.00 96.94 325 ARG A C 1
ATOM 2607 O O . ARG A 1 325 ? -0.824 14.929 16.653 1.00 96.94 325 ARG A O 1
ATOM 2614 N N . GLU A 1 326 ? -1.535 17.044 16.499 1.00 97.25 326 GLU A N 1
ATOM 2615 C CA . GLU A 1 326 ? -0.585 17.545 17.498 1.00 97.25 326 GLU A CA 1
ATOM 2616 C C . GLU A 1 326 ? -0.903 16.997 18.886 1.00 97.25 326 GLU A C 1
ATOM 2618 O O . GLU A 1 326 ? -0.006 16.505 19.579 1.00 97.25 326 GLU A O 1
ATOM 2623 N N . HIS A 1 327 ? -2.181 17.011 19.270 1.00 97.00 327 HIS A N 1
ATOM 2624 C CA . HIS A 1 327 ? -2.611 16.426 20.533 1.00 97.00 327 HIS A CA 1
ATOM 2625 C C . HIS A 1 327 ? -2.363 14.915 20.567 1.00 97.00 327 HIS A C 1
ATOM 2627 O O . HIS A 1 327 ? -1.869 14.390 21.566 1.00 97.00 327 HIS A O 1
ATOM 2633 N N . TYR A 1 328 ? -2.622 14.214 19.461 1.00 97.38 328 TYR A N 1
ATOM 2634 C CA . TYR A 1 328 ? -2.356 12.784 19.343 1.00 97.38 328 TYR A CA 1
ATOM 2635 C C . TYR A 1 328 ? -0.873 12.446 19.541 1.00 97.38 328 TYR A C 1
ATOM 2637 O O . TYR A 1 328 ? -0.532 11.580 20.347 1.00 97.38 328 TYR A O 1
ATOM 2645 N N . LEU A 1 329 ? 0.036 13.165 18.876 1.00 97.75 329 LEU A N 1
ATOM 2646 C CA . LEU A 1 329 ? 1.476 12.947 19.042 1.00 97.75 329 LEU A CA 1
ATOM 2647 C C . LEU A 1 329 ? 1.942 13.278 20.470 1.00 97.75 329 LEU A C 1
ATOM 2649 O O . LEU A 1 329 ? 2.825 12.606 21.000 1.00 97.75 329 LEU A O 1
ATOM 2653 N N . GLN A 1 330 ? 1.359 14.290 21.121 1.00 97.38 330 GLN A N 1
ATOM 2654 C CA . GLN A 1 330 ? 1.635 14.599 22.530 1.00 97.38 330 GLN A CA 1
ATOM 2655 C C . GLN A 1 330 ? 1.158 13.487 23.471 1.00 97.38 330 GLN A C 1
ATOM 2657 O O . GLN A 1 330 ? 1.903 13.104 24.373 1.00 97.38 330 GLN A O 1
ATOM 2662 N N . LEU A 1 331 ? -0.034 12.937 23.233 1.00 96.75 331 LEU A N 1
ATOM 2663 C CA . LEU A 1 331 ? -0.580 11.807 23.982 1.00 96.75 331 LEU A CA 1
ATOM 2664 C C . LEU A 1 331 ? 0.346 10.589 23.898 1.00 96.75 331 LEU A C 1
ATOM 2666 O O . LEU A 1 331 ? 0.721 10.042 24.934 1.00 96.75 331 LEU A O 1
ATOM 2670 N N . LEU A 1 332 ? 0.788 10.221 22.689 1.00 97.00 332 LEU A N 1
ATOM 2671 C CA . LEU A 1 332 ? 1.716 9.103 22.479 1.00 97.00 332 LEU A CA 1
ATOM 2672 C C . LEU A 1 332 ? 3.044 9.298 23.229 1.00 97.00 332 LEU A C 1
ATOM 2674 O O . LEU A 1 332 ? 3.558 8.361 23.842 1.00 97.00 332 LEU A O 1
ATOM 2678 N N . ARG A 1 333 ? 3.581 10.528 23.250 1.00 96.88 333 ARG A N 1
ATOM 2679 C CA . ARG A 1 333 ? 4.770 10.858 24.060 1.00 96.88 333 ARG A CA 1
ATOM 2680 C C . ARG A 1 333 ? 4.483 10.701 25.555 1.00 96.88 333 ARG A C 1
ATOM 2682 O O . ARG A 1 333 ? 5.315 10.162 26.278 1.00 96.88 333 ARG A O 1
ATOM 2689 N N . GLY A 1 334 ? 3.316 11.157 26.011 1.00 96.38 334 GLY A N 1
ATOM 2690 C CA . GLY A 1 334 ? 2.900 11.108 27.414 1.00 96.38 334 GLY A CA 1
ATOM 2691 C C . GLY A 1 334 ? 2.761 9.689 27.965 1.00 96.38 334 GLY A C 1
ATOM 2692 O O . GLY A 1 334 ? 3.109 9.452 29.119 1.00 96.38 334 GLY A O 1
ATOM 2693 N N . ILE A 1 335 ? 2.325 8.738 27.135 1.00 94.81 335 ILE A N 1
ATOM 2694 C CA . ILE A 1 335 ? 2.229 7.316 27.508 1.00 94.81 335 ILE A CA 1
ATOM 2695 C C . ILE A 1 335 ? 3.542 6.540 27.318 1.00 94.81 335 ILE A C 1
ATOM 2697 O O . ILE A 1 335 ? 3.589 5.342 27.586 1.00 94.81 335 ILE A O 1
ATOM 2701 N N . GLY A 1 336 ? 4.614 7.207 26.879 1.00 94.62 336 GLY A N 1
ATOM 2702 C CA . GLY A 1 336 ? 5.948 6.617 26.775 1.00 94.62 336 GLY A CA 1
ATOM 2703 C C . GLY A 1 336 ? 6.197 5.786 25.515 1.00 94.62 336 GLY A C 1
ATOM 2704 O O . GLY A 1 336 ? 7.095 4.945 25.531 1.00 94.62 336 GLY A O 1
ATOM 2705 N N . MET A 1 337 ? 5.447 6.006 24.428 1.00 94.94 337 MET A N 1
ATOM 2706 C CA . MET A 1 337 ? 5.756 5.375 23.141 1.00 94.94 337 MET A CA 1
ATOM 2707 C C . MET A 1 337 ? 7.169 5.781 22.662 1.00 94.94 337 MET A C 1
ATOM 2709 O O . MET A 1 337 ? 7.545 6.953 22.802 1.00 94.94 337 MET A O 1
ATOM 2713 N N . PRO A 1 338 ? 7.963 4.852 22.088 1.00 95.25 338 PRO A N 1
ATOM 2714 C CA . PRO A 1 338 ? 9.295 5.154 21.579 1.00 95.25 338 PRO A CA 1
ATOM 2715 C C . PRO A 1 338 ? 9.312 6.340 20.607 1.00 95.25 338 PRO A C 1
ATOM 2717 O O . PRO A 1 338 ? 8.498 6.458 19.691 1.00 95.25 338 PRO A O 1
ATOM 2720 N N . ALA A 1 339 ? 10.272 7.248 20.798 1.00 94.25 339 ALA A N 1
ATOM 2721 C CA . ALA A 1 339 ? 10.328 8.493 20.037 1.00 94.25 339 ALA A CA 1
ATOM 2722 C C . ALA A 1 339 ? 10.538 8.271 18.528 1.00 94.25 339 ALA A C 1
ATOM 2724 O O . ALA A 1 339 ? 10.182 9.131 17.729 1.00 94.25 339 ALA A O 1
ATOM 2725 N N . ASP A 1 340 ? 11.158 7.163 18.126 1.00 91.12 340 ASP A N 1
ATOM 2726 C CA . ASP A 1 340 ? 11.324 6.768 16.728 1.00 91.12 340 ASP A CA 1
ATOM 2727 C C . ASP A 1 340 ? 10.018 6.315 16.070 1.00 91.12 340 ASP A C 1
ATOM 2729 O O . ASP A 1 340 ? 9.779 6.703 14.927 1.00 91.12 340 ASP A O 1
ATOM 2733 N N . GLU A 1 341 ? 9.147 5.597 16.779 1.00 92.19 341 GLU A N 1
ATOM 2734 C CA . GLU A 1 341 ? 7.808 5.234 16.291 1.00 92.19 341 GLU A CA 1
ATOM 2735 C C . GLU A 1 341 ? 6.935 6.478 16.091 1.00 92.19 341 GLU A C 1
ATOM 2737 O O . GLU A 1 341 ? 6.378 6.685 15.011 1.00 92.19 341 GLU A O 1
ATOM 2742 N N . ILE A 1 342 ? 6.918 7.384 17.077 1.00 95.75 342 ILE A N 1
ATOM 2743 C CA . ILE A 1 342 ? 6.191 8.661 16.984 1.00 95.75 342 ILE A CA 1
ATOM 2744 C C . ILE A 1 342 ? 6.701 9.487 15.798 1.00 95.75 342 ILE A C 1
ATOM 2746 O O . ILE A 1 342 ? 5.902 10.027 15.034 1.00 95.75 342 ILE A O 1
ATOM 2750 N N . ARG A 1 343 ? 8.027 9.555 15.600 1.00 93.62 343 ARG A N 1
ATOM 2751 C CA . ARG A 1 343 ? 8.617 10.245 14.441 1.00 93.62 343 ARG A CA 1
ATOM 2752 C C . ARG A 1 343 ? 8.179 9.626 13.116 1.00 93.62 343 ARG A C 1
ATOM 2754 O O . ARG A 1 343 ? 7.979 10.368 12.161 1.00 93.62 343 ARG A O 1
ATOM 2761 N N . ARG A 1 344 ? 8.029 8.300 13.030 1.00 92.38 344 ARG A N 1
ATOM 2762 C CA . ARG A 1 344 ? 7.546 7.636 11.807 1.00 92.38 344 ARG A CA 1
ATOM 2763 C C . ARG A 1 344 ? 6.091 7.985 11.514 1.00 92.38 344 ARG A C 1
ATOM 2765 O O . ARG A 1 344 ? 5.802 8.320 10.367 1.00 92.38 344 ARG A O 1
ATOM 2772 N N . ILE A 1 345 ? 5.219 7.989 12.526 1.00 95.69 345 ILE A N 1
ATOM 2773 C CA . ILE A 1 345 ? 3.826 8.451 12.383 1.00 95.69 345 ILE A CA 1
ATOM 2774 C C . ILE A 1 345 ? 3.810 9.909 11.907 1.00 95.69 345 ILE A C 1
ATOM 2776 O O . ILE A 1 345 ? 3.142 10.250 10.933 1.00 95.69 345 ILE A O 1
ATOM 2780 N N . GLU A 1 346 ? 4.597 10.771 12.552 1.00 95.12 346 GLU A N 1
ATOM 2781 C CA . GLU A 1 346 ? 4.694 12.194 12.225 1.00 95.12 346 GLU A CA 1
ATOM 2782 C C . GLU A 1 346 ? 5.171 12.421 10.778 1.00 95.12 346 GLU A C 1
ATOM 2784 O O . GLU A 1 346 ? 4.560 13.186 10.027 1.00 95.12 346 GLU A O 1
ATOM 2789 N N . LYS A 1 347 ? 6.239 11.742 10.354 1.00 92.19 347 LYS A N 1
ATOM 2790 C CA . LYS A 1 347 ? 6.830 11.912 9.020 1.00 92.19 347 LYS A CA 1
ATOM 2791 C C . LYS A 1 347 ? 5.977 11.340 7.897 1.00 92.19 347 LYS A C 1
ATOM 2793 O O . LYS A 1 347 ? 5.909 11.944 6.830 1.00 92.19 347 LYS A O 1
ATOM 2798 N N . ASN A 1 348 ? 5.317 10.210 8.133 1.00 92.12 348 ASN A N 1
ATOM 2799 C CA . ASN A 1 348 ? 4.483 9.565 7.120 1.00 92.12 348 ASN A CA 1
ATOM 2800 C C . ASN A 1 348 ? 3.029 10.057 7.139 1.00 92.12 348 ASN A C 1
ATOM 2802 O O . ASN A 1 348 ? 2.301 9.795 6.189 1.00 92.12 348 ASN A O 1
ATOM 2806 N N . ASN A 1 349 ? 2.618 10.792 8.179 1.00 93.69 349 ASN A N 1
ATOM 2807 C CA . ASN A 1 349 ? 1.247 11.270 8.373 1.00 93.69 349 ASN A CA 1
ATOM 2808 C C . ASN A 1 349 ? 0.198 10.143 8.311 1.00 93.69 349 ASN A C 1
ATOM 2810 O O . ASN A 1 349 ? -0.885 10.322 7.767 1.00 93.69 349 ASN A O 1
ATOM 2814 N N . THR A 1 350 ? 0.539 8.976 8.851 1.00 95.56 350 THR A N 1
ATOM 2815 C CA . THR A 1 350 ? -0.345 7.811 8.924 1.00 95.56 350 THR A CA 1
ATOM 2816 C C . THR A 1 350 ? 0.045 6.956 10.123 1.00 95.56 350 THR A C 1
ATOM 2818 O O . THR A 1 350 ? 1.204 6.927 10.541 1.00 95.56 350 THR A O 1
ATOM 2821 N N . THR A 1 351 ? -0.931 6.257 10.687 1.00 97.00 351 THR A N 1
ATOM 2822 C CA . THR A 1 351 ? -0.715 5.213 11.697 1.00 97.00 351 THR A CA 1
ATOM 2823 C C . THR A 1 351 ? -0.602 3.812 11.092 1.00 97.00 351 THR A C 1
ATOM 2825 O O . THR A 1 351 ? -0.164 2.894 11.790 1.00 97.00 351 THR A O 1
ATOM 2828 N N . ILE A 1 352 ? -0.934 3.630 9.808 1.00 96.94 352 ILE A N 1
ATOM 2829 C CA . ILE A 1 352 ? -0.810 2.348 9.100 1.00 96.94 352 ILE A CA 1
ATOM 2830 C C . ILE A 1 352 ? 0.648 1.875 9.182 1.00 96.94 352 ILE A C 1
ATOM 2832 O O . ILE A 1 352 ? 1.560 2.609 8.819 1.00 96.94 352 ILE A O 1
ATOM 2836 N N . LEU A 1 353 ? 0.867 0.658 9.693 1.00 96.19 353 LEU A N 1
ATOM 2837 C CA . LEU A 1 353 ? 2.185 0.072 10.009 1.00 96.19 353 LEU A CA 1
ATOM 2838 C C . LEU A 1 353 ? 3.058 0.811 11.040 1.00 96.19 353 LEU A C 1
ATOM 2840 O O . LEU A 1 353 ? 4.143 0.326 11.348 1.00 96.19 353 LEU A O 1
ATOM 2844 N N . PHE A 1 354 ? 2.630 1.941 11.600 1.00 95.69 354 PHE A N 1
ATOM 2845 C CA . PHE A 1 354 ? 3.468 2.724 12.519 1.00 95.69 354 PHE A CA 1
ATOM 2846 C C . PHE A 1 354 ? 2.907 2.824 13.934 1.00 95.69 354 PHE A C 1
ATOM 2848 O O . PHE A 1 354 ? 3.674 3.048 14.862 1.00 95.69 354 PHE A O 1
ATOM 2855 N N . GLN A 1 355 ? 1.600 2.626 14.113 1.00 97.00 355 GLN A N 1
ATOM 2856 C CA . GLN A 1 355 ? 0.975 2.572 15.429 1.00 97.00 355 GLN A CA 1
ATOM 2857 C C . GLN A 1 355 ? 0.895 1.119 15.915 1.00 97.00 355 GLN A C 1
ATOM 2859 O O . GLN A 1 355 ? 0.060 0.360 15.404 1.00 97.00 355 GLN A O 1
ATOM 2864 N N . PRO A 1 356 ? 1.711 0.715 16.904 1.00 96.31 356 PRO A N 1
ATOM 2865 C CA . PRO A 1 356 ? 1.497 -0.536 17.607 1.00 96.31 356 PRO A CA 1
ATOM 2866 C C . PRO A 1 356 ? 0.231 -0.474 18.458 1.00 96.31 356 PRO A C 1
ATOM 2868 O O . PRO A 1 356 ? -0.106 0.543 19.073 1.00 96.31 356 PRO A O 1
ATOM 2871 N N . VAL A 1 357 ? -0.468 -1.601 18.494 1.00 95.62 357 VAL A N 1
ATOM 2872 C CA . VAL A 1 357 ? -1.686 -1.813 19.263 1.00 95.62 357 VAL A CA 1
ATOM 2873 C C . VAL A 1 357 ? -1.551 -3.152 19.975 1.00 95.62 357 VAL A C 1
ATOM 2875 O O . VAL A 1 357 ? -1.831 -4.215 19.422 1.00 95.62 357 VAL A O 1
ATOM 2878 N N . HIS A 1 358 ? -1.107 -3.090 21.226 1.00 90.31 358 HIS A N 1
ATOM 2879 C CA . HIS A 1 358 ? -1.058 -4.239 22.122 1.00 90.31 358 HIS A CA 1
ATOM 2880 C C . HIS A 1 358 ? -2.210 -4.142 23.120 1.00 90.31 358 HIS A C 1
ATOM 2882 O O . HIS A 1 358 ? -2.441 -3.083 23.702 1.00 90.31 358 HIS A O 1
ATOM 2888 N N . GLY A 1 359 ? -2.944 -5.235 23.315 1.00 90.19 359 GLY A N 1
ATOM 2889 C CA . GLY A 1 359 ? -4.068 -5.261 24.243 1.00 90.19 359 GLY A CA 1
ATOM 2890 C C . GLY A 1 359 ? -4.878 -6.547 24.149 1.00 90.19 359 GLY A C 1
ATOM 2891 O O . GLY A 1 359 ? -4.902 -7.211 23.112 1.00 90.19 359 GLY A O 1
ATOM 2892 N N . GLU A 1 360 ? -5.586 -6.869 25.233 1.00 95.75 360 GLU A N 1
ATOM 2893 C CA . GLU A 1 360 ? -6.339 -8.123 25.370 1.00 95.75 360 GLU A CA 1
ATOM 2894 C C . GLU A 1 360 ? -7.324 -8.340 24.211 1.00 95.75 360 GLU A C 1
ATOM 2896 O O . GLU A 1 360 ? -7.389 -9.428 23.644 1.00 95.75 360 GLU A O 1
ATOM 2901 N N . THR A 1 361 ? -8.082 -7.314 23.818 1.00 96.69 361 THR A N 1
ATOM 2902 C CA . THR A 1 361 ? -9.094 -7.449 22.759 1.00 96.69 361 THR A CA 1
ATOM 2903 C C . THR A 1 361 ? -8.492 -7.690 21.379 1.00 96.69 361 THR A C 1
ATOM 2905 O O . THR A 1 361 ? -9.062 -8.454 20.598 1.00 96.69 361 THR A O 1
ATOM 2908 N N . VAL A 1 362 ? -7.323 -7.110 21.090 1.00 96.38 362 VAL A N 1
ATOM 2909 C CA . VAL A 1 362 ? -6.577 -7.357 19.848 1.00 96.38 362 VAL A CA 1
ATOM 2910 C C . VAL A 1 362 ? -6.050 -8.788 19.822 1.00 96.38 362 VAL A C 1
ATOM 2912 O O . VAL A 1 362 ? -6.270 -9.492 18.840 1.00 96.38 362 VAL A O 1
ATOM 2915 N N . ASP A 1 363 ? -5.446 -9.265 20.911 1.00 96.56 363 ASP A N 1
ATOM 2916 C CA . ASP A 1 363 ? -4.944 -10.643 21.001 1.00 96.56 363 ASP A CA 1
ATOM 2917 C C . ASP A 1 363 ? -6.078 -11.674 20.871 1.00 96.56 363 ASP A C 1
ATOM 2919 O O . ASP A 1 363 ? -5.959 -12.691 20.177 1.00 96.56 363 ASP A O 1
ATOM 2923 N N . LEU A 1 364 ? -7.228 -11.400 21.494 1.00 97.31 364 LEU A N 1
ATOM 2924 C CA . LEU A 1 364 ? -8.415 -12.240 21.366 1.00 97.31 364 LEU A CA 1
ATOM 2925 C C . LEU A 1 364 ? -8.947 -12.238 19.924 1.00 97.31 364 LEU A C 1
ATOM 2927 O O . LEU A 1 364 ? -9.217 -13.316 19.392 1.00 97.31 364 LEU A O 1
ATOM 2931 N N . ALA A 1 365 ? -9.027 -11.083 19.259 1.00 97.25 365 ALA A N 1
ATOM 2932 C CA . ALA A 1 365 ? -9.419 -11.001 17.852 1.00 97.25 365 ALA A CA 1
ATOM 2933 C C . ALA A 1 365 ? -8.450 -11.750 16.925 1.00 97.25 365 ALA A C 1
ATOM 2935 O O . ALA A 1 365 ? -8.891 -12.560 16.109 1.00 97.25 365 ALA A O 1
ATOM 2936 N N . LEU A 1 366 ? -7.138 -11.549 17.084 1.00 96.06 366 LEU A N 1
ATOM 2937 C CA . LEU A 1 366 ? -6.103 -12.219 16.288 1.00 96.06 366 LEU A CA 1
ATOM 2938 C C . LEU A 1 366 ? -6.089 -13.741 16.506 1.00 96.06 366 LEU A C 1
ATOM 2940 O O . LEU A 1 366 ? -5.781 -14.489 15.579 1.00 96.06 366 LEU A O 1
ATOM 2944 N N . SER A 1 367 ? -6.489 -14.214 17.692 1.00 96.06 367 SER A N 1
ATOM 2945 C CA . SER A 1 367 ? -6.694 -15.645 17.979 1.00 96.06 367 SER A CA 1
ATOM 2946 C C . SER A 1 367 ? -8.037 -16.204 17.480 1.00 96.06 367 SER A C 1
ATOM 2948 O O . SER A 1 367 ? -8.355 -17.369 17.723 1.00 96.06 367 SER A O 1
ATOM 2950 N N . GLY A 1 368 ? -8.831 -15.400 16.766 1.00 96.56 368 GLY A N 1
ATOM 2951 C CA . GLY A 1 368 ? -10.081 -15.825 16.139 1.00 96.56 368 GLY A CA 1
ATOM 2952 C C . GLY A 1 368 ? -11.325 -15.696 17.020 1.00 96.56 368 GLY A C 1
ATOM 2953 O O . GLY A 1 368 ? -12.374 -16.230 16.652 1.00 96.56 368 GLY A O 1
ATOM 2954 N N . LYS A 1 369 ? -11.239 -15.017 18.170 1.00 97.56 369 LYS A N 1
ATOM 2955 C CA . LYS A 1 369 ? -12.366 -14.830 19.095 1.00 97.56 369 LYS A CA 1
ATOM 2956 C C . LYS A 1 369 ? -13.092 -13.513 18.840 1.00 97.56 369 LYS A C 1
ATOM 2958 O O . LYS A 1 369 ? -12.496 -12.513 18.457 1.00 97.56 369 LYS A O 1
ATOM 2963 N N . THR A 1 370 ? -14.385 -13.512 19.138 1.00 97.88 370 THR A N 1
ATOM 2964 C CA . THR A 1 370 ? -15.259 -12.338 19.060 1.00 97.88 370 THR A CA 1
ATOM 2965 C C . THR A 1 370 ? -15.860 -12.078 20.429 1.00 97.88 370 THR A C 1
ATOM 2967 O O . THR A 1 370 ? -16.264 -13.026 21.106 1.00 97.88 370 THR A O 1
ATOM 2970 N N . GLY A 1 371 ? -15.965 -10.817 20.834 1.00 97.38 371 GLY A N 1
ATOM 2971 C CA . GLY A 1 371 ? -16.600 -10.471 22.098 1.00 97.38 371 GLY A CA 1
ATOM 2972 C C . GLY A 1 371 ? -16.504 -8.995 22.439 1.00 97.38 371 GLY A C 1
ATOM 2973 O O . GLY A 1 371 ? -16.163 -8.163 21.597 1.00 97.38 371 GLY A O 1
ATOM 2974 N N . THR A 1 372 ? -16.805 -8.694 23.699 1.00 97.56 372 THR A N 1
ATOM 2975 C CA . THR A 1 372 ? -16.694 -7.358 24.276 1.00 97.56 372 THR A CA 1
ATOM 2976 C C . THR A 1 372 ? -15.961 -7.393 25.615 1.00 97.56 372 THR A C 1
ATOM 2978 O O . THR A 1 372 ? -16.019 -8.388 26.353 1.00 97.56 372 THR A O 1
ATOM 2981 N N . ARG A 1 373 ? -15.223 -6.321 25.909 1.00 96.62 373 ARG A N 1
ATOM 2982 C CA . ARG A 1 373 ? -14.472 -6.128 27.155 1.00 96.62 373 ARG A CA 1
ATOM 2983 C C . ARG A 1 373 ? -14.317 -4.642 27.458 1.00 96.62 373 ARG A C 1
ATOM 2985 O O . ARG A 1 373 ? -14.158 -3.845 26.539 1.00 96.62 373 ARG A O 1
ATOM 2992 N N . GLU A 1 374 ? -14.267 -4.307 28.737 1.00 96.31 374 GLU A N 1
ATOM 2993 C CA . GLU A 1 374 ? -13.615 -3.084 29.196 1.00 96.31 374 GLU A CA 1
ATOM 2994 C C . GLU A 1 374 ? -12.109 -3.321 29.253 1.00 96.31 374 GLU A C 1
ATOM 2996 O O . GLU A 1 374 ? -11.653 -4.276 29.882 1.00 96.31 374 GLU A O 1
ATOM 3001 N N . VAL A 1 375 ? -11.344 -2.475 28.572 1.00 96.44 375 VAL A N 1
ATOM 3002 C CA . VAL A 1 375 ? -9.880 -2.545 28.524 1.00 96.44 375 VAL A CA 1
ATOM 3003 C C . VAL A 1 375 ? -9.288 -1.147 28.561 1.00 96.44 375 VAL A C 1
ATOM 3005 O O . VAL A 1 375 ? -9.985 -0.161 28.351 1.00 96.44 375 VAL A O 1
ATOM 3008 N N . VAL A 1 376 ? -7.987 -1.061 28.802 1.00 95.69 376 VAL A N 1
ATOM 3009 C CA . VAL A 1 376 ? -7.219 0.147 28.499 1.00 95.69 376 VAL A CA 1
ATOM 3010 C C . VAL A 1 376 ? -6.709 0.010 27.069 1.00 95.69 376 VAL A C 1
ATOM 3012 O O . VAL A 1 376 ? -6.105 -1.010 26.736 1.00 95.69 376 VAL A O 1
ATOM 3015 N N . ASP A 1 377 ? -7.002 0.984 26.213 1.00 94.62 377 ASP A N 1
ATOM 3016 C CA . ASP A 1 377 ? -6.590 0.941 24.812 1.00 94.62 377 ASP A CA 1
ATOM 3017 C C . ASP A 1 377 ? -5.122 1.356 24.607 1.00 94.62 377 ASP A C 1
ATOM 3019 O O . ASP A 1 377 ? -4.390 1.675 25.548 1.00 94.62 377 ASP A O 1
ATOM 3023 N N . TYR A 1 378 ? -4.687 1.381 23.345 1.00 94.50 378 TYR A N 1
ATOM 3024 C CA . TYR A 1 378 ? -3.324 1.758 22.958 1.00 94.50 378 TYR A CA 1
ATOM 3025 C C . TYR A 1 378 ? -2.945 3.204 23.325 1.00 94.50 378 TYR A C 1
ATOM 3027 O O . TYR A 1 378 ? -1.773 3.563 23.242 1.00 94.50 378 TYR A O 1
ATOM 3035 N N . ARG A 1 379 ? -3.916 4.037 23.723 1.00 94.75 379 ARG A N 1
ATOM 3036 C CA . ARG A 1 379 ? -3.720 5.420 24.170 1.00 94.75 379 ARG A CA 1
ATOM 3037 C C . ARG A 1 379 ? -3.624 5.532 25.691 1.00 94.75 379 ARG A C 1
ATOM 3039 O O . ARG A 1 379 ? -3.500 6.639 26.207 1.00 94.75 379 ARG A O 1
ATOM 3046 N N . GLY A 1 380 ? -3.710 4.418 26.419 1.00 92.69 380 GLY A N 1
ATOM 3047 C CA . GLY A 1 380 ? -3.741 4.421 27.879 1.00 92.69 380 GLY A CA 1
ATOM 3048 C C . GLY A 1 380 ? -5.093 4.844 28.463 1.00 92.69 380 GLY A C 1
ATOM 3049 O O . GLY A 1 380 ? -5.156 5.187 29.644 1.00 92.69 380 GLY A O 1
ATOM 3050 N N . VAL A 1 381 ? -6.173 4.828 27.671 1.00 93.94 381 VAL A N 1
ATOM 3051 C CA . VAL A 1 381 ? -7.507 5.276 28.095 1.00 93.94 381 VAL A CA 1
ATOM 3052 C C . VAL A 1 381 ? -8.417 4.067 28.358 1.00 93.94 381 VAL A C 1
ATOM 3054 O O . VAL A 1 381 ? -8.465 3.158 27.527 1.00 93.94 381 VAL A O 1
ATOM 3057 N N . PRO A 1 382 ? -9.157 4.016 29.485 1.00 95.50 382 PRO A N 1
ATOM 3058 C CA . PRO A 1 382 ? -10.188 3.002 29.702 1.00 95.50 382 PRO A CA 1
ATOM 3059 C C . PRO A 1 382 ? -11.325 3.141 28.684 1.00 95.50 382 PRO A C 1
ATOM 3061 O O . PRO A 1 382 ? -11.918 4.212 28.552 1.00 95.50 382 PRO A O 1
ATOM 3064 N N . VAL A 1 383 ? -11.649 2.056 27.987 1.00 96.00 383 VAL A N 1
ATOM 3065 C CA . VAL A 1 383 ? -12.675 2.015 26.941 1.00 96.00 383 VAL A CA 1
ATOM 3066 C C . VAL A 1 383 ? -13.518 0.747 27.034 1.00 96.00 383 VAL A C 1
ATOM 3068 O O . VAL A 1 383 ? -13.049 -0.308 27.460 1.00 96.00 383 VAL A O 1
ATOM 3071 N N . MET A 1 384 ? -14.755 0.834 26.547 1.00 96.62 384 MET A N 1
ATOM 3072 C CA . MET A 1 384 ? -15.551 -0.335 26.178 1.00 96.62 384 MET A CA 1
ATOM 3073 C C . MET A 1 384 ? -15.177 -0.727 24.746 1.00 96.62 384 MET A C 1
ATOM 3075 O O . MET A 1 384 ? -15.244 0.093 23.835 1.00 96.62 384 MET A O 1
ATOM 3079 N N . SER A 1 385 ? -14.761 -1.972 24.539 1.00 97.25 385 SER A N 1
ATOM 3080 C CA . SER A 1 385 ? -14.255 -2.463 23.257 1.00 97.25 385 SER A CA 1
ATOM 3081 C C . SER A 1 385 ? -15.074 -3.655 22.771 1.00 97.25 385 SER A C 1
ATOM 3083 O O . SER A 1 385 ? -15.365 -4.576 23.537 1.00 97.25 385 SER A O 1
ATOM 3085 N N . ALA A 1 386 ? -15.420 -3.650 21.483 1.00 97.62 386 ALA A N 1
ATOM 3086 C CA . ALA A 1 386 ? -15.961 -4.797 20.763 1.00 97.62 386 ALA A CA 1
ATOM 3087 C C . ALA A 1 386 ? -14.940 -5.255 19.717 1.00 97.62 386 ALA A C 1
ATOM 3089 O O . ALA A 1 386 ? -14.462 -4.451 18.920 1.00 97.62 386 ALA A O 1
ATOM 3090 N N . TYR A 1 387 ? -14.626 -6.548 19.688 1.00 97.88 387 TYR A N 1
ATOM 3091 C CA . TYR A 1 387 ? -13.556 -7.099 18.853 1.00 97.88 387 TYR A CA 1
ATOM 3092 C C . TYR A 1 387 ? -13.998 -8.378 18.140 1.00 97.88 387 TYR A C 1
ATOM 3094 O O . TYR A 1 387 ? -14.893 -9.087 18.606 1.00 97.88 387 TYR A O 1
ATOM 3102 N N . ALA A 1 388 ? -13.390 -8.657 16.988 1.00 97.69 388 ALA A N 1
ATOM 3103 C CA . ALA A 1 388 ? -13.593 -9.872 16.200 1.00 97.69 388 ALA A CA 1
ATOM 3104 C C . ALA A 1 388 ? -12.450 -10.053 15.189 1.00 97.69 388 ALA A C 1
ATOM 3106 O O . ALA A 1 388 ? -11.876 -9.049 14.762 1.00 97.69 388 ALA A O 1
ATOM 3107 N N . PRO A 1 389 ? -12.154 -11.287 14.743 1.00 96.62 389 PRO A N 1
ATOM 3108 C CA . PRO A 1 389 ? -11.282 -11.504 13.598 1.00 96.62 389 PRO A CA 1
ATOM 3109 C C . PRO A 1 389 ? -11.926 -11.000 12.303 1.00 96.62 389 PRO A C 1
ATOM 3111 O O . PRO A 1 389 ? -13.132 -11.155 12.095 1.00 96.62 389 PRO A O 1
ATOM 3114 N N . LEU A 1 390 ? -11.090 -10.503 11.395 1.00 90.69 390 LEU A N 1
ATOM 3115 C CA . LEU A 1 390 ? -11.421 -10.366 9.980 1.00 90.69 390 LEU A CA 1
ATOM 3116 C C . LEU A 1 390 ? -10.947 -11.636 9.258 1.00 90.69 390 LEU A C 1
ATOM 3118 O O . LEU A 1 390 ? -9.838 -12.111 9.517 1.00 90.69 390 LEU A O 1
ATOM 3122 N N . ARG A 1 391 ? -11.809 -12.222 8.425 1.00 77.06 391 ARG A N 1
ATOM 3123 C CA . ARG A 1 391 ? -11.531 -13.457 7.677 1.00 77.06 391 ARG A CA 1
ATOM 3124 C C . ARG A 1 391 ? -11.405 -13.182 6.199 1.00 77.06 391 ARG A C 1
ATOM 3126 O O . ARG A 1 391 ? -12.257 -12.396 5.717 1.00 77.06 391 ARG A O 1
#

Solvent-accessible surface area (backbone atoms only — not comparable to full-atom values): 21163 Å² total; per-residue (Å²): 132,78,76,79,80,81,59,55,71,68,55,54,53,52,51,53,52,50,50,52,51,51,52,50,51,52,52,51,50,51,51,50,51,49,51,53,47,54,52,49,54,52,49,51,54,52,49,45,42,50,52,49,52,53,48,51,51,52,54,51,48,52,54,49,51,52,50,54,49,53,50,53,47,44,69,29,66,69,51,45,50,47,35,51,50,34,48,55,24,40,62,53,35,51,73,46,80,67,52,71,72,52,49,51,46,33,53,47,34,38,61,69,60,45,42,56,49,28,26,66,47,68,45,82,82,76,61,60,82,65,62,52,66,90,48,48,28,18,44,39,48,36,27,34,49,45,49,66,33,88,51,55,93,95,41,33,55,73,61,62,66,42,77,92,49,86,51,64,44,34,56,52,38,50,71,46,45,66,60,55,46,51,49,32,63,74,74,52,33,71,34,45,36,34,28,40,67,84,72,38,26,26,52,39,50,47,47,46,50,74,52,39,42,34,28,32,67,80,34,76,52,30,83,34,60,63,19,51,47,51,53,51,46,60,71,64,61,44,78,91,47,75,47,77,34,74,70,39,71,30,62,58,66,36,45,41,72,45,27,37,37,38,33,48,19,54,54,91,91,44,79,41,19,31,46,3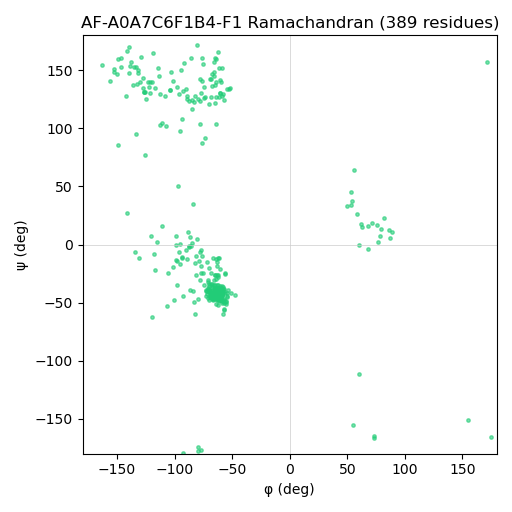4,37,34,54,42,62,65,60,58,27,32,62,52,40,51,70,75,40,35,55,86,70,73,29,50,97,78,55,79,56,74,44,70,46,99,82,33,20,24,69,26,51,51,63,52,51,74,76,40,46,69,62,38,56,50,50,44,54,74,75,63,53,58,70,66,44,54,47,38,24,65,58,64,74,40,28,46,73,41,37,72,49,70,44,72,59,54,56,39,10,75,73,65,39,67,53,72,47,79,45,59,47,73,80,73,44,82,42,81,44,55,41,51,54,87,130

Nearest PDB structures (foldseek):
  6w3o-assembly2_B  TM=4.488E-01  e=1.299E-03  Campylobacter jejuni
  6pxy-assembly1_A  TM=4.830E-01  e=2.766E-03  Pseudomonas fluorescens Pf0-1
  4xmq-assembly1_A  TM=4.815E-01  e=6.559E-03  Campylobacter jejuni subsp. jejuni NCTC 11168 = ATCC 700819
  6w3x-assembly1_A  TM=4.441E-01  e=3.824E-03  Campylobacter jejuni
  3lic-assembly1_A  TM=4.452E-01  e=2.668E-02  Shewanella oneidensis

Secondary structure (DSSP, 8-state):
--GGGS--HHHHHHHHHHHHHHHHHHHHHHHHHHHHHHHHHHHHHHHHHHHHHHHHHHHHHHHHHHHHHHHHHHT-HHHHHHHHHHHHHHHHHTT----HHHHHHHHHHIIIIIHHHHHHHH-S---GGGTS--SHHHHHHHIIIIIS--SPTT-GGG-SS-TT--SHHHHHHHHHHHHHHHHHHHHT-S-EEEE-TTT-BEEEESS--TTTT-BTTTSTTTTSHHHHHHHHHHHH--TT--EEEEEEEETTTTTEEEEEEEEEEEETTEEEEEEEEE--HHHHHHHHHGGG-TTTTT-TTT-----B-TTSBBSS--HHHHH-HHHHHHHHHHTT--HHHHHHHHHHT--TTTSB--SHHHHHHHTT--EEEEEE-TTS-EEEEEE----